Protein AF-0000000083202826 (afdb_homodimer)

Sequence (396 aa):
MIMGVILTKEIRNTIESNGPNKLYMVQDFAYLNNDGLVTRALSRLEKEGILIRLSQGIYLYPSRNKFGILRPSIEEIAYAVAEKDKARIIPSGLTALNKLGLSTQVTMNAVYLTDAAARELTIGNRKIIFKRSVPRNFAYKTDLFPLIVAAMKELGKDEVTDEQVAIIKQAIEKYGSPDEIKYDYSIAPQWIKQRLALMIMGVILTKEIRNTIESNGPNKLYMVQDFAYLNNDGLVTRALSRLEKEGILIRLSQGIYLYPSRNKFGILRPSIEEIAYAVAEKDKARIIPSGLTALNKLGLSTQVTMNAVYLTDAAARELTIGNRKIIFKRSVPRNFAYKTDLFPLIVAAMKELGKDEVTDEQVAIIKQAIEKYGSPDEIKYDYSIAPQWIKQRLAL

pLDDT: mean 95.17, std 5.13, range [57.88, 98.75]

Radius of gyration: 23.94 Å; Cα contacts (8 Å, |Δi|>4): 611; chains: 2; bounding box: 55×69×50 Å

Organism: NCBI:txid214856

InterPro domains:
  IPR045738 Protein of unknown function DUF6088 [PF19570] (11-174)

Solvent-accessible surface area (backbone atoms only — not comparable to full-atom values): 21506 Å² total; per-residue (Å²): 113,66,65,58,52,53,50,34,50,50,52,49,51,54,50,60,73,72,42,60,68,41,79,45,42,61,74,79,50,51,89,70,72,43,66,71,59,46,49,50,32,54,51,49,36,30,64,67,53,62,29,43,72,50,32,94,67,34,30,32,33,56,36,73,49,46,82,29,43,58,72,78,50,72,64,54,49,51,51,53,52,29,54,76,65,73,34,58,74,42,48,22,43,59,43,12,23,35,32,66,63,76,40,62,52,70,67,58,58,42,35,25,36,20,76,43,83,59,49,75,45,53,40,52,74,29,35,41,37,36,38,59,50,64,68,72,74,68,65,50,76,48,66,42,57,48,32,49,52,28,22,47,61,56,58,26,90,90,57,66,45,72,55,57,46,50,38,50,51,50,48,42,68,74,46,43,51,68,71,45,45,52,52,37,53,70,72,44,59,67,70,55,44,64,71,62,61,123,113,68,65,58,51,52,49,33,50,52,52,49,51,53,51,60,73,72,42,60,68,41,77,44,41,60,74,80,49,52,89,70,73,44,67,68,59,46,50,50,33,54,50,49,37,31,62,67,52,62,28,42,72,48,32,93,68,34,30,31,33,57,36,74,48,47,83,29,44,59,74,78,50,70,64,54,49,52,52,52,51,29,55,76,65,72,36,57,73,41,48,21,44,60,43,12,23,34,30,66,61,76,41,63,54,69,66,58,58,42,34,25,35,21,74,44,83,60,49,74,46,52,39,52,74,30,33,41,37,35,38,58,48,65,69,71,74,68,65,50,75,49,67,41,56,47,32,49,52,27,23,47,60,56,58,27,92,90,58,65,45,71,56,55,48,50,39,50,51,49,49,44,68,73,47,43,51,69,70,46,45,51,53,38,52,70,72,44,59,66,70,56,45,62,69,63,60,123

Secondary structure (DSSP, 8-state):
-HHHHHHHHHHHHHHHHH-SSEEE-GGGGGGG--HHHHHHHHHHHHHTTSSEEEETTEEEE-EEETTEEEPPPHHHHHHHHHHHTT--EEEEHHHHHHHHTS--PPPSEEEEEESS--EEEEETTEEEEEEE--GGGG--SSSHHHHHHHHHHHH-TTT--HHHHHHHHHHHHHH--HHHHHHHHHHS-HHHHHHH--/-HHHHHHHHHHHHHHHHH-SSEEE-GGGGGGG--HHHHHHHHHHHHHTTSSEEEETTEEEE-EEETTEEEPPPHHHHHHHHHHHTT--EEE-HHHHHHHHTS--PPPSEEEEEESS--EEEEETTEEEEEEE--GGGG--SSSHHHHHHHHHHHH-TTT--HHHHHHHHHHHHHH--HHHHHHHHHHS-HHHHHHH--

Nearest PDB structures (foldseek):
  5l9u-assembly1_N  TM=4.508E-01  e=4.225E+00  Homo sapiens
  5u5n-assembly1_B  TM=3.534E-01  e=1.495E+00  Selaginella moellendorffii
  4y66-assembly3_E  TM=4.549E-01  e=5.322E+00  Giardia lamblia ATCC 50803
  5h1a-assembly2_A  TM=2.275E-01  e=2.114E+00  Microbacterium sp.
  7xyo-assembly1_B  TM=2.220E-01  e=4.742E+00  Myxococcus fulvus

Structure (mmCIF, N/CA/C/O backbone):
data_AF-0000000083202826-model_v1
#
loop_
_entity.id
_entity.type
_entity.pdbx_description
1 polymer 'Type IV toxin-antitoxin system AbiEi family antitoxin domain-containing protein'
#
loop_
_atom_site.group_PDB
_atom_site.id
_atom_site.type_symbol
_atom_site.label_atom_id
_atom_site.label_alt_id
_atom_site.label_comp_id
_atom_site.label_asym_id
_atom_site.label_entity_id
_atom_site.label_seq_id
_atom_site.pdbx_PDB_ins_code
_atom_site.Cartn_x
_atom_site.Cartn_y
_atom_site.Cartn_z
_atom_site.occupancy
_atom_site.B_iso_or_equiv
_atom_site.auth_seq_id
_atom_site.auth_comp_id
_atom_site.auth_asym_id
_atom_site.auth_atom_id
_atom_site.pdbx_PDB_model_num
ATOM 1 N N . MET A 1 1 ? 19.312 34.375 10.516 1 57.88 1 MET A N 1
ATOM 2 C CA . MET A 1 1 ? 17.859 34.219 10.555 1 57.88 1 MET A CA 1
ATOM 3 C C . MET A 1 1 ? 17.25 34.469 9.18 1 57.88 1 MET A C 1
ATOM 5 O O . MET A 1 1 ? 16.453 33.688 8.703 1 57.88 1 MET A O 1
ATOM 9 N N . ILE A 1 2 ? 17.641 35.469 8.484 1 65.12 2 ILE A N 1
ATOM 10 C CA . ILE A 1 2 ? 17.109 35.906 7.195 1 65.12 2 ILE A CA 1
ATOM 11 C C . ILE A 1 2 ? 17.469 34.875 6.125 1 65.12 2 ILE A C 1
ATOM 13 O O . ILE A 1 2 ? 16.625 34.469 5.336 1 65.12 2 ILE A O 1
ATOM 17 N N . MET A 1 3 ? 18.719 34.406 6.195 1 69.56 3 MET A N 1
ATOM 18 C CA . MET A 1 3 ? 19.188 33.438 5.188 1 69.56 3 MET A CA 1
ATOM 19 C C . MET A 1 3 ? 18.406 32.125 5.273 1 69.56 3 MET A C 1
ATOM 21 O O . MET A 1 3 ? 18.047 31.547 4.25 1 69.56 3 MET A O 1
ATOM 25 N N . GLY A 1 4 ? 18.094 31.781 6.512 1 73.5 4 GLY A N 1
ATOM 26 C CA . GLY A 1 4 ? 17.344 30.562 6.738 1 73.5 4 GLY A CA 1
ATOM 27 C C . GLY A 1 4 ? 15.945 30.594 6.152 1 73.5 4 GLY A C 1
ATOM 28 O O . GLY A 1 4 ? 15.492 29.625 5.551 1 73.5 4 GLY A O 1
ATOM 29 N N . VAL A 1 5 ? 15.422 31.797 6.234 1 77.25 5 VAL A N 1
ATOM 30 C CA . VAL A 1 5 ? 14.055 31.969 5.754 1 77.25 5 VAL A CA 1
ATOM 31 C C . VAL A 1 5 ? 14.039 31.953 4.227 1 77.25 5 VAL A C 1
ATOM 33 O O . VAL A 1 5 ? 13.164 31.328 3.621 1 77.25 5 VAL A O 1
ATOM 36 N N . ILE A 1 6 ? 15.055 32.5 3.67 1 85.38 6 ILE A N 1
ATOM 37 C CA . ILE A 1 6 ? 15.117 32.562 2.215 1 85.38 6 ILE A CA 1
ATOM 38 C C . ILE A 1 6 ? 15.328 31.156 1.642 1 85.38 6 ILE A C 1
ATOM 40 O O . ILE A 1 6 ? 14.688 30.781 0.663 1 85.38 6 ILE A O 1
ATOM 44 N N . LEU A 1 7 ? 16.172 30.469 2.33 1 90.75 7 LEU A N 1
ATOM 45 C CA . LEU A 1 7 ? 16.469 29.125 1.846 1 90.75 7 LEU A CA 1
ATOM 46 C C . LEU A 1 7 ? 15.242 28.219 1.982 1 90.75 7 LEU A C 1
ATOM 48 O O . LEU A 1 7 ? 14.961 27.406 1.1 1 90.75 7 LEU A O 1
ATOM 52 N N . THR A 1 8 ? 14.555 28.422 3.07 1 93.38 8 THR A N 1
ATOM 53 C CA . THR A 1 8 ? 13.344 27.625 3.27 1 93.38 8 THR A CA 1
ATOM 54 C C . THR A 1 8 ? 12.328 27.906 2.162 1 93.38 8 THR A C 1
ATOM 56 O O . THR A 1 8 ? 11.703 26.984 1.647 1 93.38 8 THR A O 1
ATOM 59 N N . LYS A 1 9 ? 12.258 29.141 1.791 1 94.81 9 LYS A N 1
ATOM 60 C CA . LYS A 1 9 ? 11.336 29.516 0.724 1 94.81 9 LYS A CA 1
ATOM 61 C C . LYS A 1 9 ? 11.75 28.891 -0.606 1 94.81 9 LYS A C 1
ATOM 63 O O . LYS A 1 9 ? 10.906 28.422 -1.372 1 94.81 9 LYS A O 1
ATOM 68 N N . GLU A 1 10 ? 13.016 28.906 -0.851 1 95.06 10 GLU A N 1
ATOM 69 C CA . GLU A 1 10 ? 13.531 28.312 -2.08 1 95.06 10 GLU A CA 1
ATOM 70 C C . GLU A 1 10 ? 13.242 26.812 -2.123 1 95.06 10 GLU A C 1
ATOM 72 O O . GLU A 1 10 ? 12.797 26.281 -3.146 1 95.06 10 GLU A O 1
ATOM 77 N N . ILE A 1 11 ? 13.5 26.172 -1.077 1 97.5 11 ILE A N 1
ATOM 78 C CA . ILE A 1 11 ? 13.281 24.734 -0.979 1 97.5 11 ILE A CA 1
ATOM 79 C C . ILE A 1 11 ? 11.789 24.422 -1.13 1 97.5 11 ILE A C 1
ATOM 81 O O . ILE A 1 11 ? 11.406 23.516 -1.87 1 97.5 11 ILE A O 1
ATOM 85 N N . ARG A 1 12 ? 10.992 25.203 -0.496 1 97.06 12 ARG A N 1
ATOM 86 C CA . ARG A 1 12 ? 9.547 25.031 -0.597 1 97.06 12 ARG A CA 1
ATOM 87 C C . ARG A 1 12 ? 9.078 25.203 -2.037 1 97.06 12 ARG A C 1
ATOM 89 O O . ARG A 1 12 ? 8.297 24.391 -2.535 1 97.06 12 ARG A O 1
ATOM 96 N N . ASN A 1 13 ? 9.594 26.188 -2.709 1 96.56 13 ASN A N 1
ATOM 97 C CA . ASN A 1 13 ? 9.219 26.453 -4.098 1 96.56 13 ASN A CA 1
ATOM 98 C C . ASN A 1 13 ? 9.602 25.281 -5.004 1 96.56 13 ASN A C 1
ATOM 100 O O . ASN A 1 13 ? 8.82 24.875 -5.867 1 96.56 13 ASN A O 1
ATOM 104 N N . THR A 1 14 ? 10.781 24.781 -4.758 1 96.88 14 THR A N 1
ATOM 105 C CA . THR A 1 14 ? 11.25 23.641 -5.539 1 96.88 14 THR A CA 1
ATOM 106 C C . THR A 1 14 ? 10.352 22.438 -5.328 1 96.88 14 THR A C 1
ATOM 108 O O . THR A 1 14 ? 9.93 21.797 -6.293 1 96.88 14 THR A O 1
ATOM 111 N N . ILE A 1 15 ? 9.992 22.172 -4.133 1 97.81 15 ILE A N 1
ATOM 112 C CA . ILE A 1 15 ? 9.18 21.016 -3.76 1 97.81 15 ILE A CA 1
ATOM 113 C C . ILE A 1 15 ? 7.785 21.141 -4.359 1 97.81 15 ILE A C 1
ATOM 115 O O . ILE A 1 15 ? 7.277 20.203 -4.98 1 97.81 15 ILE A O 1
ATOM 119 N N . GLU A 1 16 ? 7.234 22.281 -4.266 1 96.31 16 GLU A N 1
ATOM 120 C CA . GLU A 1 16 ? 5.883 22.516 -4.766 1 96.31 16 GLU A CA 1
ATOM 121 C C . GLU A 1 16 ? 5.844 22.469 -6.289 1 96.31 16 GLU A C 1
ATOM 123 O O . GLU A 1 16 ? 4.898 21.922 -6.875 1 96.31 16 GLU A O 1
ATOM 128 N N . SER A 1 17 ? 6.84 22.938 -6.918 1 97.06 17 SER A N 1
ATOM 129 C CA . SER A 1 17 ? 6.906 22.953 -8.375 1 97.06 17 SER A CA 1
ATOM 130 C C . SER A 1 17 ? 7.043 21.547 -8.938 1 97.06 17 SER A C 1
ATOM 132 O O . SER A 1 17 ? 6.566 21.25 -10.039 1 97.06 17 SER A O 1
ATOM 134 N N . ASN A 1 18 ? 7.676 20.625 -8.195 1 96.88 18 ASN A N 1
ATOM 135 C CA . ASN A 1 18 ? 7.898 19.25 -8.633 1 96.88 18 ASN A CA 1
ATOM 136 C C . ASN A 1 18 ? 6.629 18.406 -8.516 1 96.88 18 ASN A C 1
ATOM 138 O O . ASN A 1 18 ? 6.539 17.328 -9.086 1 96.88 18 ASN A O 1
ATOM 142 N N . GLY A 1 19 ? 5.652 18.938 -7.75 1 96 19 GLY A N 1
ATOM 143 C CA . GLY A 1 19 ? 4.387 18.234 -7.613 1 96 19 GLY A CA 1
ATOM 144 C C . GLY A 1 19 ? 4.363 17.266 -6.445 1 96 19 GLY A C 1
ATOM 145 O O . GLY A 1 19 ? 5.398 17 -5.828 1 96 19 GLY A O 1
ATOM 146 N N . PRO A 1 20 ? 3.207 16.703 -6.168 1 95.5 20 PRO A N 1
ATOM 147 C CA . PRO A 1 20 ? 3.027 15.891 -4.969 1 95.5 20 PRO A CA 1
ATOM 148 C C . PRO A 1 20 ? 3.535 14.461 -5.148 1 95.5 20 PRO A C 1
ATOM 150 O O . PRO A 1 20 ? 3.895 14.062 -6.262 1 95.5 20 PRO A O 1
ATOM 153 N N . ASN A 1 21 ? 3.596 13.766 -4.023 1 95.19 21 ASN A N 1
ATOM 154 C CA . ASN A 1 21 ? 3.92 12.344 -3.928 1 95.19 21 ASN A CA 1
ATOM 155 C C . ASN A 1 21 ? 5.379 12.078 -4.293 1 95.19 21 ASN A C 1
ATOM 157 O O . ASN A 1 21 ? 5.68 11.109 -4.996 1 95.19 21 ASN A O 1
ATOM 161 N N . LYS A 1 22 ? 6.219 12.938 -3.834 1 97.25 22 LYS A N 1
ATOM 162 C CA . LYS A 1 22 ? 7.66 12.781 -4.012 1 97.25 22 LYS A CA 1
ATOM 163 C C . LYS A 1 22 ? 8.383 12.797 -2.67 1 97.25 22 LYS A C 1
ATOM 165 O O . LYS A 1 22 ? 7.938 13.438 -1.72 1 97.25 22 LYS A O 1
ATOM 170 N N . LEU A 1 23 ? 9.516 12.086 -2.676 1 98.19 23 LEU A N 1
ATOM 171 C CA . LEU A 1 23 ? 10.344 12.016 -1.477 1 98.19 23 LEU A CA 1
ATOM 172 C C . LEU A 1 23 ? 11.508 13 -1.564 1 98.19 23 LEU A C 1
ATOM 174 O O . LEU A 1 23 ? 12.102 13.172 -2.633 1 98.19 23 LEU A O 1
ATOM 178 N N . TYR A 1 24 ? 11.789 13.531 -0.414 1 98.5 24 TYR A N 1
ATOM 179 C CA . TYR A 1 24 ? 12.906 14.469 -0.372 1 98.5 24 TYR A CA 1
ATOM 180 C C . TYR A 1 24 ? 13.875 14.117 0.755 1 98.5 24 TYR A C 1
ATOM 182 O O . TYR A 1 24 ? 13.445 13.742 1.851 1 98.5 24 TYR A O 1
ATOM 190 N N . MET A 1 25 ? 15.078 14.211 0.466 1 97.94 25 MET A N 1
ATOM 191 C CA . MET A 1 25 ? 16.203 14.07 1.379 1 97.94 25 MET A CA 1
ATOM 192 C C . MET A 1 25 ? 17.172 15.25 1.252 1 97.94 25 MET A C 1
ATOM 194 O O . MET A 1 25 ? 17.094 16.016 0.289 1 97.94 25 MET A O 1
ATOM 198 N N . VAL A 1 26 ? 18.047 15.352 2.248 1 97.31 26 VAL A N 1
ATOM 199 C CA . VAL A 1 26 ? 19.016 16.438 2.234 1 97.31 26 VAL A CA 1
ATOM 200 C C . VAL A 1 26 ? 19.797 16.422 0.928 1 97.31 26 VAL A C 1
ATOM 202 O O . VAL A 1 26 ? 20.078 17.469 0.344 1 97.31 26 VAL A O 1
ATOM 205 N N . GLN A 1 27 ? 20.031 15.266 0.411 1 96.56 27 GLN A N 1
ATOM 206 C CA . GLN A 1 27 ? 20.875 15.117 -0.773 1 96.56 27 GLN A CA 1
ATOM 207 C C . GLN A 1 27 ? 20.188 15.703 -2.008 1 96.56 27 GLN A C 1
ATOM 209 O O . GLN A 1 27 ? 20.844 16.031 -2.996 1 96.56 27 GLN A O 1
ATOM 214 N N . ASP A 1 28 ? 18.875 15.852 -2.029 1 97.62 28 ASP A N 1
ATOM 215 C CA . ASP A 1 28 ? 18.156 16.453 -3.143 1 97.62 28 ASP A CA 1
ATOM 216 C C . ASP A 1 28 ? 18.484 17.938 -3.27 1 97.62 28 ASP A C 1
ATOM 218 O O . ASP A 1 28 ? 18.219 18.562 -4.309 1 97.62 28 ASP A O 1
ATOM 222 N N . PHE A 1 29 ? 19.109 18.484 -2.291 1 97.62 29 PHE A N 1
ATOM 223 C CA . PHE A 1 29 ? 19.422 19.906 -2.268 1 97.62 29 PHE A CA 1
ATOM 224 C C . PHE A 1 29 ? 20.922 20.125 -2.047 1 97.62 29 PHE A C 1
ATOM 226 O O . PHE A 1 29 ? 21.328 21.125 -1.451 1 97.62 29 PHE A O 1
ATOM 233 N N . ALA A 1 30 ? 21.703 19.234 -2.457 1 95.62 30 ALA A N 1
ATOM 234 C CA . ALA A 1 30 ? 23.156 19.281 -2.273 1 95.62 30 ALA A CA 1
ATOM 235 C C . ALA A 1 30 ? 23.75 20.516 -2.938 1 95.62 30 ALA A C 1
ATOM 237 O O . ALA A 1 30 ? 24.766 21.031 -2.488 1 95.62 30 ALA A O 1
ATOM 238 N N . TYR A 1 31 ? 23.109 21.031 -3.939 1 94.75 31 TYR A N 1
ATOM 239 C CA . TYR A 1 31 ? 23.594 22.172 -4.703 1 94.75 31 TYR A CA 1
ATOM 240 C C . TYR A 1 31 ? 23.594 23.438 -3.852 1 94.75 31 TYR A C 1
ATOM 242 O O . TYR A 1 31 ? 24.297 24.406 -4.164 1 94.75 31 TYR A O 1
ATOM 250 N N . LEU A 1 32 ? 22.844 23.391 -2.785 1 94.62 32 LEU A N 1
ATOM 251 C CA . LEU A 1 32 ? 22.797 24.531 -1.885 1 94.62 32 LEU A CA 1
ATOM 252 C C . LEU A 1 32 ? 24 24.516 -0.944 1 94.62 32 LEU A C 1
ATOM 254 O O . LEU A 1 32 ? 24.281 25.516 -0.264 1 94.62 32 LEU A O 1
ATOM 258 N N . ASN A 1 33 ? 24.719 23.5 -0.886 1 93.56 33 ASN A N 1
ATOM 259 C CA . ASN A 1 33 ? 25.969 23.312 -0.152 1 93.56 33 ASN A CA 1
ATOM 260 C C . ASN A 1 33 ? 25.828 23.734 1.31 1 93.56 33 ASN A C 1
ATOM 262 O O . ASN A 1 33 ? 26.688 24.422 1.852 1 93.56 33 ASN A O 1
ATOM 266 N N . ASN A 1 34 ? 24.797 23.391 1.909 1 94.94 34 ASN A N 1
ATOM 267 C CA . ASN A 1 34 ? 24.531 23.672 3.316 1 94.94 34 ASN A CA 1
ATOM 268 C C . ASN A 1 34 ? 23.562 22.656 3.914 1 94.94 34 ASN A C 1
ATOM 270 O O . ASN A 1 34 ? 22.375 22.984 4.117 1 94.94 34 ASN A O 1
ATOM 274 N N . ASP A 1 35 ? 24.062 21.516 4.324 1 95.12 35 ASP A N 1
ATOM 275 C CA . ASP A 1 35 ? 23.234 20.422 4.809 1 95.12 35 ASP A CA 1
ATOM 276 C C . ASP A 1 35 ? 22.484 20.812 6.074 1 95.12 35 ASP A C 1
ATOM 278 O O . ASP A 1 35 ? 21.312 20.438 6.25 1 95.12 35 ASP A O 1
ATOM 282 N N . GLY A 1 36 ? 23.109 21.531 6.902 1 95.69 36 GLY A N 1
ATOM 283 C CA . GLY A 1 36 ? 22.484 21.969 8.141 1 95.69 36 GLY A CA 1
ATOM 284 C C . GLY A 1 36 ? 21.25 22.812 7.922 1 95.69 36 GLY A C 1
ATOM 285 O O . GLY A 1 36 ? 20.203 22.594 8.539 1 95.69 36 GLY A O 1
ATOM 286 N N . LEU A 1 37 ? 21.406 23.703 7.027 1 95.25 37 LEU A N 1
ATOM 287 C CA . LEU A 1 37 ? 20.297 24.594 6.734 1 95.25 37 LEU A CA 1
ATOM 288 C C . LEU A 1 37 ? 19.172 23.859 6.004 1 95.25 37 LEU A C 1
ATOM 290 O O . LEU A 1 37 ? 18 24.125 6.223 1 95.25 37 LEU A O 1
ATOM 294 N N . VAL A 1 38 ? 19.594 22.969 5.148 1 97.38 38 VAL A N 1
ATOM 295 C CA . VAL A 1 38 ? 18.609 22.172 4.434 1 97.38 38 VAL A CA 1
ATOM 296 C C . VAL A 1 38 ? 17.812 21.328 5.426 1 97.38 38 VAL A C 1
ATOM 298 O O . VAL A 1 38 ? 16.578 21.281 5.371 1 97.38 38 VAL A O 1
ATOM 301 N N . THR A 1 39 ? 18.531 20.734 6.363 1 96.75 39 THR A N 1
ATOM 302 C CA . THR A 1 39 ? 17.891 19.922 7.387 1 96.75 39 THR A CA 1
ATOM 303 C C . THR A 1 39 ? 16.891 20.75 8.195 1 96.75 39 THR A C 1
ATOM 305 O O . THR A 1 39 ? 15.766 20.297 8.43 1 96.75 39 THR A O 1
ATOM 308 N N . ARG A 1 40 ? 17.188 21.906 8.492 1 96.75 40 ARG A N 1
ATOM 309 C CA . ARG A 1 40 ? 16.312 22.781 9.258 1 96.75 40 ARG A CA 1
ATOM 310 C C . ARG A 1 40 ? 15.102 23.203 8.445 1 96.75 40 ARG A C 1
ATOM 312 O O . ARG A 1 40 ? 13.984 23.281 8.969 1 96.75 40 ARG A O 1
ATOM 319 N N . ALA A 1 41 ? 15.406 23.469 7.195 1 97.5 41 ALA A N 1
ATOM 320 C CA . ALA A 1 41 ? 14.312 23.875 6.312 1 97.5 41 ALA A CA 1
ATOM 321 C C . ALA A 1 41 ? 13.297 22.75 6.152 1 97.5 41 ALA A C 1
ATOM 323 O O . ALA A 1 41 ? 12.086 22.969 6.227 1 97.5 41 ALA A O 1
ATOM 324 N N . LEU A 1 42 ? 13.766 21.547 5.98 1 97.81 42 LEU A N 1
ATOM 325 C CA . LEU A 1 42 ? 12.883 20.391 5.836 1 97.81 42 LEU A CA 1
ATOM 326 C C . LEU A 1 42 ? 12.102 20.141 7.121 1 97.81 42 LEU A C 1
ATOM 328 O O . LEU A 1 42 ? 10.906 19.828 7.078 1 97.81 42 LEU A O 1
ATOM 332 N N . SER A 1 43 ? 12.734 20.328 8.211 1 96.62 43 SER A N 1
ATOM 333 C CA . SER A 1 43 ? 12.086 20.172 9.508 1 96.62 43 SER A CA 1
ATOM 334 C C . SER A 1 43 ? 11 21.219 9.711 1 96.62 43 SER A C 1
ATOM 336 O O . SER A 1 43 ? 9.93 20.922 10.234 1 96.62 43 SER A O 1
ATOM 338 N N . ARG A 1 44 ? 11.273 22.406 9.312 1 95.5 44 ARG A N 1
ATOM 339 C CA . ARG A 1 44 ? 10.297 23.5 9.43 1 95.5 44 ARG A CA 1
ATOM 340 C C . ARG A 1 44 ? 9.062 23.219 8.578 1 95.5 44 ARG A C 1
ATOM 342 O O . ARG A 1 44 ? 7.934 23.391 9.031 1 95.5 44 ARG A O 1
ATOM 349 N N . LEU A 1 45 ? 9.344 22.797 7.371 1 96.44 45 LEU A N 1
ATOM 350 C CA . LEU A 1 45 ? 8.242 22.5 6.465 1 96.44 45 LEU A CA 1
ATOM 351 C C . LEU A 1 45 ? 7.402 21.344 7 1 96.44 45 LEU A C 1
ATOM 353 O O . LEU A 1 45 ? 6.188 21.297 6.789 1 96.44 45 LEU A O 1
ATOM 357 N N . GLU A 1 46 ? 8.031 20.391 7.676 1 96.06 46 GLU A N 1
ATOM 358 C CA . GLU A 1 46 ? 7.309 19.328 8.359 1 96.06 46 GLU A CA 1
ATOM 359 C C . GLU A 1 46 ? 6.418 19.875 9.469 1 96.06 46 GLU A C 1
ATOM 361 O O . GLU A 1 46 ? 5.242 19.516 9.562 1 96.06 46 GLU A O 1
ATOM 366 N N . LYS A 1 47 ? 6.914 20.766 10.266 1 92.5 47 LYS A N 1
ATOM 367 C CA . LYS A 1 47 ? 6.18 21.344 11.383 1 92.5 47 LYS A CA 1
ATOM 368 C C . LYS A 1 47 ? 4.988 22.172 10.883 1 92.5 47 LYS A C 1
ATOM 370 O O . LYS A 1 47 ? 3.947 22.219 11.539 1 92.5 47 LYS A O 1
ATOM 375 N N . GLU A 1 48 ? 5.176 22.703 9.703 1 91.38 48 GLU A N 1
ATOM 376 C CA . GLU A 1 48 ? 4.121 23.516 9.102 1 91.38 48 GLU A CA 1
ATOM 377 C C . GLU A 1 48 ? 3.074 22.641 8.422 1 91.38 48 GLU A C 1
ATOM 379 O O . GLU A 1 48 ? 2.064 23.141 7.922 1 91.38 48 GLU A O 1
ATOM 384 N N . GLY A 1 49 ? 3.354 21.375 8.305 1 91.5 49 GLY A N 1
ATOM 385 C CA . GLY A 1 49 ? 2.379 20.438 7.75 1 91.5 49 GLY A CA 1
ATOM 386 C C . GLY A 1 49 ? 2.486 20.297 6.242 1 91.5 49 GLY A C 1
ATOM 387 O O . GLY A 1 49 ? 1.666 19.625 5.621 1 91.5 49 GLY A O 1
ATOM 388 N N . ILE A 1 50 ? 3.531 20.922 5.719 1 93.88 50 ILE A N 1
ATOM 389 C CA . ILE A 1 50 ? 3.715 20.859 4.273 1 93.88 50 ILE A CA 1
ATOM 390 C C . ILE A 1 50 ? 4.324 19.5 3.891 1 93.88 50 ILE A C 1
ATOM 392 O O . ILE A 1 50 ? 3.91 18.891 2.908 1 93.88 50 ILE A O 1
ATOM 396 N N . LEU A 1 51 ? 5.273 19.062 4.699 1 96.88 51 LEU A N 1
ATOM 397 C CA . LEU A 1 51 ? 5.914 17.766 4.508 1 96.88 51 LEU A CA 1
ATOM 398 C C . LEU A 1 51 ? 5.547 16.812 5.633 1 96.88 51 LEU A C 1
ATOM 400 O O . LEU A 1 51 ? 5.18 17.234 6.727 1 96.88 51 LEU A O 1
ATOM 404 N N . ILE A 1 52 ? 5.613 15.578 5.316 1 96.12 52 ILE A N 1
ATOM 405 C CA . ILE A 1 52 ? 5.504 14.516 6.312 1 96.12 52 ILE A CA 1
ATOM 406 C C . ILE A 1 52 ? 6.848 13.805 6.453 1 96.12 52 ILE A C 1
ATOM 408 O O . ILE A 1 52 ? 7.434 13.375 5.461 1 96.12 52 ILE A O 1
ATOM 412 N N . ARG A 1 53 ? 7.289 13.781 7.668 1 96.56 53 ARG A N 1
ATOM 413 C CA . ARG A 1 53 ? 8.523 13.047 7.902 1 96.56 53 ARG A CA 1
ATOM 414 C C . ARG A 1 53 ? 8.25 11.547 8.008 1 96.56 53 ARG A C 1
ATOM 416 O O . ARG A 1 53 ? 7.625 11.094 8.969 1 96.56 53 ARG A O 1
ATOM 423 N N . LEU A 1 54 ? 8.773 10.758 7.121 1 96.75 54 LEU A N 1
ATOM 424 C CA . LEU A 1 54 ? 8.555 9.312 7.102 1 96.75 54 LEU A CA 1
ATOM 425 C C . LEU A 1 54 ? 9.586 8.602 7.965 1 96.75 54 LEU A C 1
ATOM 427 O O . LEU A 1 54 ? 9.281 7.586 8.594 1 96.75 54 LEU A O 1
ATOM 431 N N . SER A 1 55 ? 10.742 9.055 7.91 1 96.81 55 SER A N 1
ATOM 432 C CA . SER A 1 55 ? 11.914 8.523 8.609 1 96.81 55 SER A CA 1
ATOM 433 C C . SER A 1 55 ? 12.953 9.617 8.859 1 96.81 55 SER A C 1
ATOM 435 O O . SER A 1 55 ? 12.781 10.758 8.422 1 96.81 55 SER A O 1
ATOM 437 N N . GLN A 1 56 ? 13.93 9.219 9.609 1 96.06 56 GLN A N 1
ATOM 438 C CA . GLN A 1 56 ? 15.016 10.18 9.805 1 96.06 56 GLN A CA 1
ATOM 439 C C . GLN A 1 56 ? 15.602 10.625 8.469 1 96.06 56 GLN A C 1
ATOM 441 O O . GLN A 1 56 ? 16.141 9.805 7.719 1 96.06 56 GLN A O 1
ATOM 446 N N . GLY A 1 57 ? 15.344 11.875 8.086 1 96.44 57 GLY A N 1
ATOM 447 C CA . GLY A 1 57 ? 15.945 12.469 6.902 1 96.44 57 GLY A CA 1
ATOM 448 C C . GLY A 1 57 ? 15.156 12.211 5.637 1 96.44 57 GLY A C 1
ATOM 449 O O . GLY A 1 57 ? 15.602 12.547 4.539 1 96.44 57 GLY A O 1
ATOM 450 N N . ILE A 1 58 ? 14.047 11.625 5.781 1 97.94 58 ILE A N 1
ATOM 451 C CA . ILE A 1 58 ? 13.219 11.32 4.617 1 97.94 58 ILE A CA 1
ATOM 452 C C . ILE A 1 58 ? 11.844 11.969 4.781 1 97.94 58 ILE A C 1
ATOM 454 O O . ILE A 1 58 ? 11.117 11.672 5.73 1 97.94 58 ILE A O 1
ATOM 458 N N . TYR A 1 59 ? 11.523 12.82 3.771 1 98.25 59 TYR A N 1
ATOM 459 C CA . TYR A 1 59 ? 10.297 13.602 3.848 1 98.25 59 TYR A CA 1
ATOM 460 C C . TYR A 1 59 ? 9.43 13.375 2.613 1 98.25 59 TYR A C 1
ATOM 462 O O . TYR A 1 59 ? 9.945 13.273 1.496 1 98.25 59 TYR A O 1
ATOM 470 N N . LEU A 1 60 ? 8.156 13.367 2.838 1 98 60 LEU A N 1
ATOM 471 C CA . LEU A 1 60 ? 7.168 13.242 1.771 1 98 60 LEU A CA 1
ATOM 472 C C . LEU A 1 60 ? 6.449 14.57 1.539 1 98 60 LEU A C 1
ATOM 474 O O . LEU A 1 60 ? 6.023 15.227 2.494 1 98 60 LEU A O 1
ATOM 478 N N . TYR A 1 61 ? 6.445 14.969 0.254 1 98 61 TYR A N 1
ATOM 479 C CA . TYR A 1 61 ? 5.453 15.953 -0.15 1 98 61 TYR A CA 1
ATOM 480 C C . TYR A 1 61 ? 4.16 15.281 -0.602 1 98 61 TYR A C 1
ATOM 482 O O . TYR A 1 61 ? 4.055 14.836 -1.746 1 98 61 TYR A O 1
ATOM 490 N N . PRO A 1 62 ? 3.176 15.234 0.332 1 95.75 62 PRO A N 1
ATOM 491 C CA . PRO A 1 62 ? 2.027 14.359 0.083 1 95.75 62 PRO A CA 1
ATOM 492 C C . PRO A 1 62 ? 1.02 14.969 -0.888 1 95.75 62 PRO A C 1
ATOM 494 O O . PRO A 1 62 ? 0.905 16.203 -0.973 1 95.75 62 PRO A O 1
ATOM 497 N N . SER A 1 63 ? 0.398 14.078 -1.654 1 93.44 63 SER A N 1
ATOM 498 C CA . SER A 1 63 ? -0.849 14.461 -2.309 1 93.44 63 SER A CA 1
ATOM 499 C C . SER A 1 63 ? -2.01 14.477 -1.32 1 93.44 63 SER A C 1
ATOM 501 O O . SER A 1 63 ? -2.184 13.539 -0.543 1 93.44 63 SER A O 1
ATOM 503 N N . ARG A 1 64 ? -2.717 15.562 -1.34 1 91.5 64 ARG A N 1
ATOM 504 C CA . ARG A 1 64 ? -3.867 15.719 -0.455 1 91.5 64 ARG A CA 1
ATOM 505 C C . ARG A 1 64 ? -5.145 15.961 -1.254 1 91.5 64 ARG A C 1
ATOM 507 O O . ARG A 1 64 ? -5.125 16.672 -2.264 1 91.5 64 ARG A O 1
ATOM 514 N N . ASN A 1 65 ? -6.18 15.281 -0.772 1 91.5 65 ASN A N 1
ATOM 515 C CA . ASN A 1 65 ? -7.492 15.516 -1.364 1 91.5 65 ASN A CA 1
ATOM 516 C C . ASN A 1 65 ? -8.602 15.406 -0.323 1 91.5 65 ASN A C 1
ATOM 518 O O . ASN A 1 65 ? -8.336 15.383 0.879 1 91.5 65 ASN A O 1
ATOM 522 N N . LYS A 1 66 ? -9.773 15.445 -0.77 1 90.12 66 LYS A N 1
ATOM 523 C CA . LYS A 1 66 ? -10.93 15.469 0.126 1 90.12 66 LYS A CA 1
ATOM 524 C C . LYS A 1 66 ? -11.039 14.156 0.904 1 90.12 66 LYS A C 1
ATOM 526 O O . LYS A 1 66 ? -11.812 14.07 1.865 1 90.12 66 LYS A O 1
ATOM 531 N N . PHE A 1 67 ? -10.211 13.109 0.562 1 90.5 67 PHE A N 1
ATOM 532 C CA . PHE A 1 67 ? -10.258 11.805 1.219 1 90.5 67 PHE A CA 1
ATOM 533 C C . PHE A 1 67 ? -9.055 11.617 2.131 1 90.5 67 PHE A C 1
ATOM 535 O O . PHE A 1 67 ? -8.953 10.609 2.836 1 90.5 67 PHE A O 1
ATOM 542 N N . GLY A 1 68 ? -8.164 12.578 2.105 1 92 68 GLY A N 1
ATOM 543 C CA . GLY A 1 68 ? -6.945 12.461 2.885 1 92 68 GLY A CA 1
ATOM 544 C C . GLY A 1 68 ? -5.691 12.422 2.029 1 92 68 GLY A C 1
ATOM 545 O O . GLY A 1 68 ? -5.66 13 0.941 1 92 68 GLY A O 1
ATOM 546 N N . ILE A 1 69 ? -4.719 11.828 2.639 1 91.94 69 ILE A N 1
ATOM 547 C CA . ILE A 1 69 ? -3.443 11.836 1.929 1 91.94 69 ILE A CA 1
ATOM 548 C C . ILE A 1 69 ? -3.193 10.469 1.3 1 91.94 69 ILE A C 1
ATOM 550 O O . ILE A 1 69 ? -3.67 9.445 1.805 1 91.94 69 ILE A O 1
ATOM 554 N N . LEU A 1 70 ? -2.535 10.516 0.23 1 87.69 70 LEU A N 1
ATOM 555 C CA . LEU A 1 70 ? -2.006 9.297 -0.375 1 87.69 70 LEU A CA 1
ATOM 556 C C . LEU A 1 70 ? -0.572 9.047 0.075 1 87.69 70 LEU A C 1
ATOM 558 O O . LEU A 1 70 ? 0.317 9.859 -0.182 1 87.69 70 LEU A O 1
ATOM 562 N N . ARG A 1 71 ? -0.387 7.992 0.724 1 88.88 71 ARG A N 1
ATOM 563 C CA . ARG A 1 71 ? 0.961 7.637 1.157 1 88.88 71 ARG A CA 1
ATOM 564 C C . ARG A 1 71 ? 1.578 6.594 0.23 1 88.88 71 ARG A C 1
ATOM 566 O O . ARG A 1 71 ? 0.894 5.672 -0.217 1 88.88 71 ARG A O 1
ATOM 573 N N . PRO A 1 72 ? 2.846 6.824 -0.005 1 93.25 72 PRO A N 1
ATOM 574 C CA . PRO A 1 72 ? 3.512 5.754 -0.751 1 93.25 72 PRO A CA 1
ATOM 575 C C . PRO A 1 72 ? 3.602 4.453 0.041 1 93.25 72 PRO A C 1
ATOM 577 O O . PRO A 1 72 ? 3.645 4.477 1.274 1 93.25 72 PRO A O 1
ATOM 580 N N . SER A 1 73 ? 3.604 3.361 -0.685 1 92.31 73 SER A N 1
ATOM 581 C CA . SER A 1 73 ? 3.834 2.062 -0.062 1 92.31 73 SER A CA 1
ATOM 582 C C . SER A 1 73 ? 5.277 1.921 0.406 1 92.31 73 SER A C 1
ATOM 584 O O . SER A 1 73 ? 6.145 2.695 -0.001 1 92.31 73 SER A O 1
ATOM 586 N N . ILE A 1 74 ? 5.492 0.986 1.232 1 94.31 74 ILE A N 1
ATOM 587 C CA . ILE A 1 74 ? 6.84 0.677 1.696 1 94.31 74 ILE A CA 1
ATOM 588 C C . ILE A 1 74 ? 7.738 0.371 0.501 1 94.31 74 ILE A C 1
ATOM 590 O O . ILE A 1 74 ? 8.898 0.799 0.46 1 94.31 74 ILE A O 1
ATOM 594 N N . GLU A 1 75 ? 7.23 -0.308 -0.467 1 95.25 75 GLU A N 1
ATOM 595 C CA . GLU A 1 75 ? 7.977 -0.625 -1.682 1 95.25 75 GLU A CA 1
ATOM 596 C C . GLU A 1 75 ? 8.367 0.641 -2.438 1 95.25 75 GLU A C 1
ATOM 598 O O . GLU A 1 75 ? 9.508 0.788 -2.869 1 95.25 75 GLU A O 1
ATOM 603 N N . GLU A 1 76 ? 7.422 1.533 -2.561 1 95.44 76 GLU A N 1
ATOM 604 C CA . GLU A 1 76 ? 7.691 2.785 -3.264 1 95.44 76 GLU A CA 1
ATOM 605 C C . GLU A 1 76 ? 8.781 3.59 -2.562 1 95.44 76 GLU A C 1
ATOM 607 O O . GLU A 1 76 ? 9.641 4.188 -3.217 1 95.44 76 GLU A O 1
ATOM 612 N N . ILE A 1 77 ? 8.672 3.553 -1.306 1 97.25 77 ILE A N 1
ATOM 613 C CA . ILE A 1 77 ? 9.68 4.27 -0.53 1 97.25 77 ILE A CA 1
ATOM 614 C C . ILE A 1 77 ? 11.047 3.615 -0.73 1 97.25 77 ILE A C 1
ATOM 616 O O . ILE A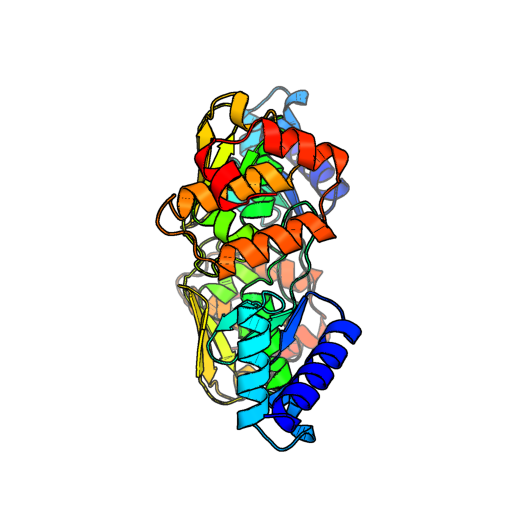 1 77 ? 12.039 4.301 -0.97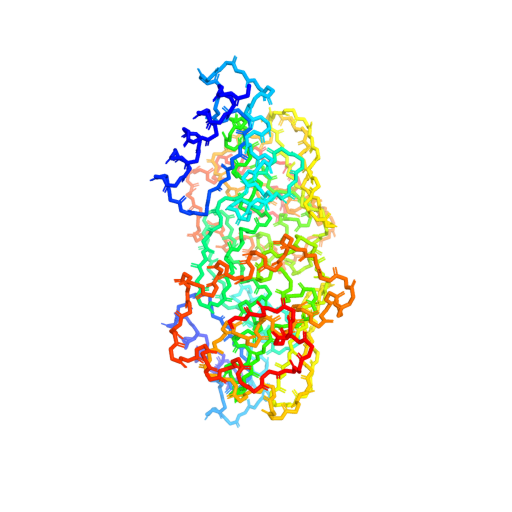7 1 97.25 77 ILE A O 1
ATOM 620 N N . ALA A 1 78 ? 11.125 2.299 -0.693 1 97.81 78 ALA A N 1
ATOM 621 C CA . ALA A 1 78 ? 12.375 1.559 -0.864 1 97.81 78 ALA A CA 1
ATOM 622 C C . ALA A 1 78 ? 13.016 1.872 -2.213 1 97.81 78 ALA A C 1
ATOM 624 O O . ALA A 1 78 ? 14.211 2.174 -2.283 1 97.81 78 ALA A O 1
ATOM 625 N N . TYR A 1 79 ? 12.234 1.864 -3.182 1 97.56 79 TYR A N 1
ATOM 626 C CA . TYR A 1 79 ? 12.766 2.08 -4.52 1 97.56 79 TYR A CA 1
ATOM 627 C C . TYR A 1 79 ? 13.164 3.537 -4.719 1 97.56 79 TYR A C 1
ATOM 629 O O . TYR A 1 79 ? 14.148 3.828 -5.406 1 97.56 79 TYR A O 1
ATOM 637 N N . ALA A 1 80 ? 12.391 4.434 -4.156 1 97.56 80 ALA A N 1
ATOM 638 C CA . ALA A 1 80 ? 12.742 5.848 -4.262 1 97.56 80 ALA A CA 1
ATOM 639 C C . ALA A 1 80 ? 14.078 6.129 -3.584 1 97.56 80 ALA A C 1
ATOM 641 O O . ALA A 1 80 ? 14.922 6.848 -4.129 1 97.56 80 ALA A O 1
ATOM 642 N N . VAL A 1 81 ? 14.258 5.562 -2.451 1 98.06 81 VAL A N 1
ATOM 643 C CA . VAL A 1 81 ? 15.5 5.754 -1.712 1 98.06 81 VAL A CA 1
ATOM 644 C C . VAL A 1 81 ? 16.656 5.121 -2.48 1 98.06 81 VAL A C 1
ATOM 646 O O . VAL A 1 81 ? 17.734 5.73 -2.619 1 98.06 81 VAL A O 1
ATOM 649 N N . ALA A 1 82 ? 16.453 3.938 -2.973 1 98.12 82 ALA A N 1
ATOM 650 C CA . ALA A 1 82 ? 17.5 3.254 -3.744 1 98.12 82 ALA A CA 1
ATOM 651 C C . ALA A 1 82 ? 17.891 4.074 -4.965 1 98.12 82 ALA A C 1
ATOM 653 O O . ALA A 1 82 ? 19.078 4.164 -5.297 1 98.12 82 ALA A O 1
ATOM 654 N N . GLU A 1 83 ? 16.922 4.645 -5.609 1 97.44 83 GLU A N 1
ATOM 655 C CA . GLU A 1 83 ? 17.188 5.477 -6.781 1 97.44 83 GLU A CA 1
ATOM 656 C C . GLU A 1 83 ? 18.078 6.668 -6.418 1 97.44 83 GLU A C 1
ATOM 658 O O . GLU A 1 83 ? 19.047 6.969 -7.121 1 97.44 83 GLU A O 1
ATOM 663 N N . LYS A 1 84 ? 17.734 7.309 -5.359 1 96.31 84 LYS A N 1
ATOM 664 C CA . LYS A 1 84 ? 18.516 8.453 -4.91 1 96.31 84 LYS A CA 1
ATOM 665 C C . LYS A 1 84 ? 19.938 8.047 -4.539 1 96.31 84 LYS A C 1
ATOM 667 O O . LYS A 1 84 ? 20.891 8.797 -4.762 1 96.31 84 LYS A O 1
ATOM 672 N N . ASP A 1 85 ? 20.047 6.844 -4.066 1 96.06 85 ASP A N 1
ATOM 673 C CA . ASP A 1 85 ? 21.344 6.312 -3.672 1 96.06 85 ASP A CA 1
ATOM 674 C C . ASP A 1 85 ? 22.078 5.715 -4.867 1 96.06 85 ASP A C 1
ATOM 676 O O . ASP A 1 85 ? 23.203 5.215 -4.73 1 96.06 85 ASP A O 1
ATOM 680 N N . LYS A 1 86 ? 21.422 5.738 -6.023 1 97 86 LYS A N 1
ATOM 681 C CA . LYS A 1 86 ? 21.953 5.105 -7.223 1 97 86 LYS A CA 1
ATOM 682 C C . LYS A 1 86 ? 22.312 3.641 -6.961 1 97 86 LYS A C 1
ATOM 684 O O . LYS A 1 86 ? 23.391 3.18 -7.328 1 97 86 LYS A O 1
ATOM 689 N N . ALA A 1 87 ? 21.406 2.98 -6.285 1 98.06 87 ALA A N 1
ATOM 690 C CA . ALA A 1 87 ? 21.578 1.585 -5.891 1 98.06 87 ALA A CA 1
ATOM 691 C C . ALA A 1 87 ? 20.531 0.696 -6.539 1 98.06 87 ALA A C 1
ATOM 693 O O . ALA A 1 87 ? 19.391 1.126 -6.754 1 98.06 87 ALA A O 1
ATOM 694 N N . ARG A 1 88 ? 20.984 -0.5 -6.875 1 98.12 88 ARG A N 1
ATOM 695 C CA . ARG A 1 88 ? 20.016 -1.522 -7.273 1 98.12 88 ARG A CA 1
ATOM 696 C C . ARG A 1 88 ? 19.516 -2.303 -6.062 1 98.12 88 ARG A C 1
ATOM 698 O O . ARG A 1 88 ? 20.266 -2.559 -5.125 1 98.12 88 ARG A O 1
ATOM 705 N N . ILE A 1 89 ? 18.203 -2.678 -6.133 1 98.5 89 ILE A N 1
ATOM 706 C CA . ILE A 1 89 ? 17.688 -3.473 -5.027 1 98.5 89 ILE A CA 1
ATOM 707 C C . ILE A 1 89 ? 16.828 -4.621 -5.57 1 98.5 89 ILE A C 1
ATOM 709 O O . ILE A 1 89 ? 16.266 -4.516 -6.656 1 98.5 89 ILE A O 1
ATOM 713 N N . ILE A 1 90 ? 16.812 -5.707 -4.852 1 98.31 90 ILE A N 1
ATOM 714 C CA . ILE A 1 90 ? 16.016 -6.895 -5.137 1 98.31 90 ILE A CA 1
ATOM 715 C C . ILE A 1 90 ? 15.211 -7.281 -3.896 1 98.31 90 ILE A C 1
ATOM 717 O O . ILE A 1 90 ? 15.773 -7.508 -2.826 1 98.31 90 ILE A O 1
ATOM 721 N N . PRO A 1 91 ? 13.867 -7.363 -4.055 1 98.06 91 PRO A N 1
ATOM 722 C CA . PRO A 1 91 ? 13.125 -7.871 -2.898 1 98.06 91 PRO A CA 1
ATOM 723 C C . PRO A 1 91 ? 13.625 -9.234 -2.432 1 98.06 91 PRO A C 1
ATOM 725 O O . PRO A 1 91 ? 13.977 -10.086 -3.256 1 98.06 91 PRO A O 1
ATOM 728 N N . SER A 1 92 ? 13.625 -9.406 -1.122 1 98.06 92 SER A N 1
ATOM 729 C CA . SER A 1 92 ? 14.109 -10.656 -0.546 1 98.06 92 SER A CA 1
ATOM 730 C C . SER A 1 92 ? 13.227 -11.109 0.613 1 98.06 92 SER A C 1
ATOM 732 O O . SER A 1 92 ? 12.367 -10.352 1.075 1 98.06 92 SER A O 1
ATOM 734 N N . GLY A 1 93 ? 13.383 -12.375 0.994 1 96.81 93 GLY A N 1
ATOM 735 C CA . GLY A 1 93 ? 12.586 -12.906 2.086 1 96.81 93 GLY A CA 1
ATOM 736 C C . GLY A 1 93 ? 11.094 -12.891 1.794 1 96.81 93 GLY A C 1
ATOM 737 O O . GLY A 1 93 ? 10.672 -13.234 0.687 1 96.81 93 GLY A O 1
ATOM 738 N N . LEU A 1 94 ? 10.352 -12.57 2.807 1 96.56 94 LEU A N 1
ATOM 739 C CA . LEU A 1 94 ? 8.898 -12.508 2.67 1 96.56 94 LEU A CA 1
ATOM 740 C C . LEU A 1 94 ? 8.492 -11.438 1.662 1 96.56 94 LEU A C 1
ATOM 742 O O . LEU A 1 94 ? 7.48 -11.594 0.966 1 96.56 94 LEU A O 1
ATOM 746 N N . THR A 1 95 ? 9.281 -10.406 1.512 1 96.88 95 THR A N 1
ATOM 747 C CA . THR A 1 95 ? 9.031 -9.344 0.541 1 96.88 95 THR A CA 1
ATOM 748 C C . THR A 1 95 ? 9.016 -9.906 -0.879 1 96.88 95 THR A C 1
ATOM 750 O O . THR A 1 95 ? 8.156 -9.547 -1.687 1 96.88 95 THR A O 1
ATOM 753 N N . ALA A 1 96 ? 9.891 -10.82 -1.124 1 97.56 96 ALA A N 1
ATOM 754 C CA . ALA A 1 96 ? 9.953 -11.453 -2.439 1 97.56 96 ALA A CA 1
ATOM 755 C C . ALA A 1 96 ? 8.758 -12.375 -2.664 1 97.56 96 ALA A C 1
ATOM 757 O O . ALA A 1 96 ? 8.164 -12.383 -3.748 1 97.56 96 ALA A O 1
ATOM 758 N N . LEU A 1 97 ? 8.422 -13.148 -1.631 1 96.69 97 LEU A N 1
ATOM 759 C CA . LEU A 1 97 ? 7.273 -14.047 -1.738 1 96.69 97 LEU A CA 1
ATOM 760 C C . LEU A 1 97 ? 6 -13.266 -2.039 1 96.69 97 LEU A C 1
ATOM 762 O O . LEU A 1 97 ? 5.219 -13.656 -2.91 1 96.69 97 LEU A O 1
ATOM 766 N N . ASN A 1 98 ? 5.906 -12.195 -1.384 1 94.88 98 ASN A N 1
ATOM 767 C CA . ASN A 1 98 ? 4.738 -11.344 -1.585 1 94.88 98 ASN A CA 1
ATOM 768 C C . ASN A 1 98 ? 4.719 -10.742 -2.988 1 94.88 98 ASN A C 1
ATOM 770 O O . ASN A 1 98 ? 3.684 -10.75 -3.656 1 94.88 98 ASN A O 1
ATOM 774 N N . LYS A 1 99 ? 5.84 -10.289 -3.373 1 95.25 99 LYS A N 1
ATOM 775 C CA . LYS A 1 99 ? 5.953 -9.641 -4.68 1 95.25 99 LYS A CA 1
ATOM 776 C C . LYS A 1 99 ? 5.656 -10.625 -5.805 1 95.25 99 LYS A C 1
ATOM 778 O O . LYS A 1 99 ? 5.141 -10.234 -6.855 1 95.25 99 LYS A O 1
ATOM 783 N N . LEU A 1 100 ? 5.895 -11.898 -5.574 1 94.69 100 LEU A N 1
ATOM 784 C CA . LEU A 1 100 ? 5.648 -12.898 -6.602 1 94.69 100 LEU A CA 1
ATOM 785 C C . LEU A 1 100 ? 4.254 -13.5 -6.453 1 94.69 100 LEU A C 1
ATOM 787 O O . LEU A 1 100 ? 3.832 -14.312 -7.281 1 94.69 100 LEU A O 1
ATOM 791 N N . GLY A 1 101 ? 3.582 -13.164 -5.363 1 92.88 101 GLY A N 1
ATOM 792 C CA . GLY A 1 101 ? 2.229 -13.648 -5.148 1 92.88 101 GLY A CA 1
ATOM 793 C C . GLY A 1 101 ? 2.184 -15.016 -4.492 1 92.88 101 GLY A C 1
ATOM 794 O O . GLY A 1 101 ? 1.171 -15.719 -4.57 1 92.88 101 GLY A O 1
ATOM 795 N N . LEU A 1 102 ? 3.293 -15.375 -3.842 1 94.62 102 LEU A N 1
ATOM 796 C CA . LEU A 1 102 ? 3.379 -16.703 -3.242 1 94.62 102 LEU A CA 1
ATOM 797 C C . LEU A 1 102 ? 2.984 -16.656 -1.771 1 94.62 102 LEU A C 1
ATOM 799 O O . LEU A 1 102 ? 2.76 -17.703 -1.155 1 94.62 102 LEU A O 1
ATOM 803 N N . SER A 1 103 ? 2.887 -15.445 -1.216 1 93.44 103 SER A N 1
ATOM 804 C CA . SER A 1 103 ? 2.465 -15.25 0.167 1 93.44 103 SER A CA 1
ATOM 805 C C . SER A 1 103 ? 1.681 -13.953 0.326 1 93.44 103 SER A C 1
ATOM 807 O O . SER A 1 103 ? 1.897 -12.992 -0.419 1 93.44 103 SER A O 1
ATOM 809 N N . THR A 1 104 ? 0.774 -13.914 1.289 1 91.75 104 THR A N 1
ATOM 810 C CA . THR A 1 104 ? 0.053 -12.695 1.634 1 91.75 104 THR A CA 1
ATOM 811 C C . THR A 1 104 ? 0.522 -12.156 2.98 1 91.75 104 THR A C 1
ATOM 813 O O . THR A 1 104 ? 0.016 -11.133 3.455 1 91.75 104 THR A O 1
ATOM 816 N N . GLN A 1 105 ? 1.477 -12.883 3.547 1 89.5 105 GLN A N 1
ATOM 817 C CA . GLN A 1 105 ? 2.018 -12.461 4.832 1 89.5 105 GLN A CA 1
ATOM 818 C C . GLN A 1 105 ? 2.844 -11.188 4.684 1 89.5 105 GLN A C 1
ATOM 820 O O . GLN A 1 105 ? 3.797 -11.141 3.904 1 89.5 105 GLN A O 1
ATOM 825 N N . VAL A 1 106 ? 2.428 -10.156 5.418 1 84.88 106 VAL A N 1
ATOM 826 C CA . VAL A 1 106 ? 3.158 -8.898 5.371 1 84.88 106 VAL A CA 1
ATOM 827 C C . VAL A 1 106 ? 4.07 -8.781 6.594 1 84.88 106 VAL A C 1
ATOM 829 O O . VAL A 1 106 ? 3.674 -9.133 7.707 1 84.88 106 VAL A O 1
ATOM 832 N N . THR A 1 107 ? 5.242 -8.352 6.309 1 85.81 107 THR A N 1
ATOM 833 C CA . THR A 1 107 ? 6.188 -8.211 7.41 1 85.81 107 THR A CA 1
ATOM 834 C C . THR A 1 107 ? 6.328 -6.75 7.824 1 85.81 107 THR A C 1
ATOM 836 O O . THR A 1 107 ? 6.098 -5.844 7.016 1 85.81 107 THR A O 1
ATOM 839 N N . MET A 1 108 ? 6.734 -6.559 9.047 1 89.5 108 MET A N 1
ATOM 840 C CA . MET A 1 108 ? 7.109 -5.234 9.539 1 89.5 108 MET A CA 1
ATOM 841 C C . MET A 1 108 ? 8.445 -4.793 8.945 1 89.5 108 MET A C 1
ATOM 843 O O . MET A 1 108 ? 8.75 -3.6 8.914 1 89.5 108 MET A O 1
ATOM 847 N N . ASN A 1 109 ? 9.156 -5.812 8.477 1 94 109 ASN A N 1
ATOM 848 C CA . ASN A 1 109 ? 10.453 -5.531 7.863 1 94 109 ASN A CA 1
ATOM 849 C C . ASN A 1 109 ? 10.461 -5.891 6.383 1 94 109 ASN A C 1
ATOM 851 O O . ASN A 1 109 ? 10.422 -7.07 6.023 1 94 109 ASN A O 1
ATOM 855 N N . ALA A 1 110 ? 10.484 -4.879 5.582 1 97 110 ALA A N 1
ATOM 856 C CA . ALA A 1 110 ? 10.719 -5.133 4.164 1 97 110 ALA A CA 1
ATOM 857 C C . ALA A 1 110 ? 12.211 -5.262 3.871 1 97 110 ALA A C 1
ATOM 859 O O . ALA A 1 110 ? 12.977 -4.312 4.074 1 97 110 ALA A O 1
ATOM 860 N N . VAL A 1 111 ? 12.586 -6.383 3.375 1 98.38 111 VAL A N 1
ATOM 861 C CA . VAL A 1 111 ? 14.008 -6.664 3.186 1 98.38 111 VAL A CA 1
ATOM 862 C C . VAL A 1 111 ? 14.344 -6.633 1.696 1 98.38 111 VAL A C 1
ATOM 864 O O . VAL A 1 111 ? 13.641 -7.234 0.88 1 98.38 111 VAL A O 1
ATOM 867 N N . TYR A 1 112 ? 15.406 -5.984 1.373 1 98.62 112 TYR A N 1
ATOM 868 C CA . TYR A 1 112 ? 15.945 -5.902 0.018 1 98.62 112 TYR A CA 1
ATOM 869 C C . TYR A 1 112 ? 17.438 -6.195 0 1 98.62 112 TYR A C 1
ATOM 871 O O . TYR A 1 112 ? 18.172 -5.766 0.893 1 98.62 112 TYR A O 1
ATOM 879 N N . LEU A 1 113 ? 17.859 -6.875 -1.001 1 98.75 113 LEU A N 1
ATOM 880 C CA . LEU A 1 113 ? 19.297 -6.926 -1.309 1 98.75 113 LEU A CA 1
ATOM 881 C C . LEU A 1 113 ? 19.734 -5.672 -2.061 1 98.75 113 LEU A C 1
ATOM 883 O O . LEU A 1 113 ? 18.984 -5.156 -2.9 1 98.75 113 LEU A O 1
ATOM 887 N N . THR A 1 114 ? 20.859 -5.219 -1.755 1 98.69 114 THR A N 1
ATOM 888 C CA . THR A 1 114 ? 21.375 -4.031 -2.424 1 98.69 114 THR A CA 1
ATOM 889 C C . THR A 1 114 ? 22.844 -4.23 -2.832 1 98.69 114 THR A C 1
ATOM 891 O O . THR A 1 114 ? 23.547 -5.031 -2.225 1 98.69 114 THR A O 1
ATOM 894 N N . ASP A 1 115 ? 23.234 -3.58 -3.895 1 98.12 115 ASP A N 1
ATOM 895 C CA . ASP A 1 115 ? 24.641 -3.592 -4.309 1 98.12 115 ASP A CA 1
ATOM 896 C C . ASP A 1 115 ? 25.375 -2.375 -3.762 1 98.12 115 ASP A C 1
ATOM 898 O O . ASP A 1 115 ? 26.516 -2.111 -4.152 1 98.12 115 ASP A O 1
ATOM 902 N N . ALA A 1 116 ? 24.688 -1.631 -2.861 1 97.38 116 ALA A N 1
ATOM 903 C CA . ALA A 1 116 ? 25.281 -0.473 -2.191 1 97.38 116 ALA A CA 1
ATOM 904 C C . ALA A 1 116 ? 25.391 -0.711 -0.688 1 97.38 116 ALA A C 1
ATOM 906 O O . ALA A 1 116 ? 25.422 -1.857 -0.234 1 97.38 116 ALA A O 1
ATOM 907 N N . ALA A 1 117 ? 25.609 0.357 0.099 1 95.94 117 ALA A N 1
ATOM 908 C CA . ALA A 1 117 ? 25.797 0.234 1.542 1 95.94 117 ALA A CA 1
ATOM 909 C C . ALA A 1 117 ? 24.531 -0.318 2.213 1 95.94 117 ALA A C 1
ATOM 911 O O . ALA A 1 117 ? 23.422 0.061 1.859 1 95.94 117 ALA A O 1
ATOM 912 N N . ALA A 1 118 ? 24.797 -1.257 3.117 1 97.75 118 ALA A N 1
ATOM 913 C CA . ALA A 1 118 ? 23.688 -1.751 3.938 1 97.75 118 ALA A CA 1
ATOM 914 C C . ALA A 1 118 ? 23.141 -0.649 4.84 1 97.75 118 ALA A C 1
ATOM 916 O O . ALA A 1 118 ? 23.906 0.186 5.34 1 97.75 118 ALA A O 1
ATOM 917 N N . ARG A 1 119 ? 21.797 -0.646 5.035 1 96.44 119 ARG A N 1
ATOM 918 C CA . ARG A 1 119 ? 21.219 0.281 6 1 96.44 119 ARG A CA 1
ATOM 919 C C . ARG A 1 119 ? 19.766 -0.097 6.32 1 96.44 119 ARG A C 1
ATOM 921 O O . ARG A 1 119 ? 19.172 -0.923 5.629 1 96.44 119 ARG A O 1
ATOM 928 N N . GLU A 1 120 ? 19.359 0.404 7.41 1 98 120 GLU A N 1
ATOM 929 C CA . GLU A 1 120 ? 18 0.211 7.891 1 98 120 GLU A CA 1
ATOM 930 C C . GLU A 1 120 ? 17.266 1.545 8.047 1 98 120 GLU A C 1
ATOM 932 O O . GLU A 1 120 ? 17.828 2.492 8.617 1 98 120 GLU A O 1
ATOM 937 N N . LEU A 1 121 ? 16.094 1.636 7.484 1 97.75 121 LEU A N 1
ATOM 938 C CA . LEU A 1 121 ? 15.227 2.797 7.629 1 97.75 121 LEU A CA 1
ATOM 939 C C . LEU A 1 121 ? 14.008 2.463 8.484 1 97.75 121 LEU A C 1
ATOM 941 O O . LEU A 1 121 ? 13.336 1.452 8.25 1 97.75 121 LEU A O 1
ATOM 945 N N . THR A 1 122 ? 13.789 3.254 9.469 1 97.38 122 THR A N 1
ATOM 946 C CA . THR A 1 122 ? 12.594 3.084 10.281 1 97.38 122 THR A CA 1
ATOM 947 C C . THR A 1 122 ? 11.477 4.004 9.797 1 97.38 122 THR A C 1
ATOM 949 O O . THR A 1 122 ? 11.633 5.227 9.773 1 97.38 122 THR A O 1
ATOM 952 N N . ILE A 1 123 ? 10.383 3.467 9.414 1 95.44 123 ILE A N 1
ATOM 953 C CA . ILE A 1 123 ? 9.195 4.199 8.992 1 95.44 123 ILE A CA 1
ATOM 954 C C . ILE A 1 123 ? 8.031 3.883 9.93 1 95.44 123 ILE A C 1
ATOM 956 O O . ILE A 1 123 ? 7.363 2.857 9.773 1 95.44 123 ILE A O 1
ATOM 960 N N . GLY A 1 124 ? 7.707 4.82 10.773 1 92.25 124 GLY A N 1
ATOM 961 C CA . GLY A 1 124 ? 6.77 4.469 11.828 1 92.25 124 GLY A CA 1
ATOM 962 C C . GLY A 1 124 ? 7.199 3.25 12.625 1 92.25 124 GLY A C 1
ATOM 963 O O . GLY A 1 124 ? 8.289 3.229 13.203 1 92.25 124 GLY A O 1
ATOM 964 N N . ASN A 1 125 ? 6.395 2.293 12.633 1 92.25 125 ASN A N 1
ATOM 965 C CA . ASN A 1 125 ? 6.727 1.066 13.352 1 92.25 125 ASN A CA 1
ATOM 966 C C . ASN A 1 125 ? 7.191 -0.031 12.398 1 92.25 125 ASN A C 1
ATOM 968 O O . ASN A 1 125 ? 7.234 -1.205 12.773 1 92.25 125 ASN A O 1
ATOM 972 N N . ARG A 1 126 ? 7.543 0.326 11.203 1 94.62 126 ARG A N 1
ATOM 973 C CA . ARG A 1 126 ? 8.078 -0.589 10.195 1 94.62 126 ARG A CA 1
ATOM 974 C C . ARG A 1 126 ? 9.523 -0.252 9.867 1 94.62 126 ARG A C 1
ATOM 976 O O . ARG A 1 126 ? 10.016 0.82 10.227 1 94.62 126 ARG A O 1
ATOM 983 N N . LYS A 1 127 ? 10.102 -1.29 9.133 1 97.38 127 LYS A N 1
ATOM 984 C CA . LYS A 1 127 ? 11.477 -1.052 8.711 1 97.38 127 LYS A CA 1
ATOM 985 C C . LYS A 1 127 ? 11.688 -1.48 7.258 1 97.38 127 LYS A C 1
ATOM 987 O O . LYS A 1 127 ? 11.047 -2.42 6.785 1 97.38 127 LYS A O 1
ATOM 992 N N . ILE A 1 128 ? 12.523 -0.786 6.617 1 98.19 128 ILE A N 1
ATOM 993 C CA . ILE A 1 128 ? 13.117 -1.209 5.355 1 98.19 128 ILE A CA 1
ATOM 994 C C . ILE A 1 128 ? 14.586 -1.572 5.578 1 98.19 128 ILE A C 1
ATOM 996 O O . ILE A 1 128 ? 15.375 -0.745 6.043 1 98.19 128 ILE A O 1
ATOM 1000 N N . ILE A 1 129 ? 14.898 -2.758 5.266 1 98.69 129 ILE A N 1
ATOM 1001 C CA . ILE A 1 129 ? 16.25 -3.25 5.492 1 98.69 129 ILE A CA 1
ATOM 1002 C C . ILE A 1 129 ? 16.938 -3.506 4.156 1 98.69 129 ILE A C 1
ATOM 1004 O O . ILE A 1 129 ? 16.484 -4.328 3.359 1 98.69 129 ILE A O 1
ATOM 1008 N N . PHE A 1 130 ? 18.031 -2.805 3.918 1 98.69 130 PHE A N 1
ATOM 1009 C CA . PHE A 1 130 ? 18.891 -3.057 2.775 1 98.69 130 PHE A CA 1
ATOM 1010 C C . PHE A 1 130 ? 20.094 -3.893 3.188 1 98.69 130 PHE A C 1
ATOM 1012 O O . PHE A 1 130 ? 20.938 -3.441 3.973 1 98.69 130 PHE A O 1
ATOM 1019 N N . LYS A 1 131 ? 20.125 -5.031 2.631 1 98.44 131 LYS A N 1
ATOM 1020 C CA . LYS A 1 131 ? 21.25 -5.926 2.912 1 98.44 131 LYS A CA 1
ATOM 1021 C C . LYS A 1 131 ? 22.203 -5.996 1.729 1 98.44 131 LYS A C 1
ATOM 1023 O O . LYS A 1 131 ? 21.797 -6.297 0.606 1 98.44 131 LYS A O 1
ATOM 1028 N N . ARG A 1 132 ? 23.453 -5.699 2.023 1 98.12 132 ARG A N 1
ATOM 1029 C CA . ARG A 1 132 ? 24.438 -5.812 0.949 1 98.12 132 ARG A CA 1
ATOM 1030 C C . ARG A 1 132 ? 24.531 -7.246 0.44 1 98.12 132 ARG A C 1
ATOM 1032 O O . ARG A 1 132 ? 24.531 -8.195 1.23 1 98.12 132 ARG A O 1
ATOM 1039 N N . SER A 1 133 ? 24.609 -7.336 -0.847 1 97.38 133 SER A N 1
ATOM 1040 C CA . SER A 1 133 ? 24.656 -8.664 -1.46 1 97.38 133 SER A CA 1
ATOM 1041 C C . SER A 1 133 ? 25.797 -8.766 -2.471 1 97.38 133 SER A C 1
ATOM 1043 O O . SER A 1 133 ? 26.312 -7.746 -2.932 1 97.38 133 SER A O 1
ATOM 1045 N N . VAL A 1 134 ? 26.188 -9.969 -2.77 1 95.94 134 VAL A N 1
ATOM 1046 C CA . VAL A 1 134 ? 27.297 -10.234 -3.691 1 95.94 134 VAL A CA 1
ATOM 1047 C C . VAL A 1 134 ? 26.875 -9.844 -5.109 1 95.94 134 VAL A C 1
ATOM 1049 O O . VAL A 1 134 ? 25.703 -9.938 -5.469 1 95.94 134 VAL A O 1
ATOM 1052 N N . PRO A 1 135 ? 27.797 -9.438 -5.945 1 96.56 135 PRO A N 1
ATOM 1053 C CA . PRO A 1 135 ? 27.531 -8.961 -7.305 1 96.56 135 PRO A CA 1
ATOM 1054 C C . PRO A 1 135 ? 26.781 -9.984 -8.156 1 96.56 135 PRO A C 1
ATOM 1056 O O . PRO A 1 135 ? 26.016 -9.617 -9.047 1 96.56 135 PRO A O 1
ATOM 1059 N N . ARG A 1 136 ? 27.031 -11.211 -7.887 1 96.19 136 ARG A N 1
ATOM 1060 C CA . ARG A 1 136 ? 26.422 -12.2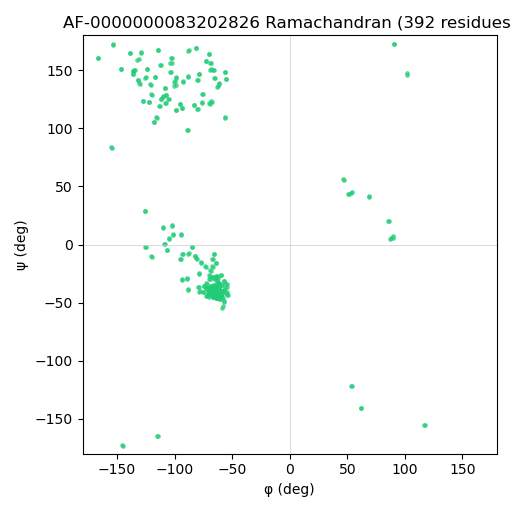66 -8.688 1 96.19 136 ARG A CA 1
ATOM 1061 C C . ARG A 1 136 ? 24.906 -12.172 -8.641 1 96.19 136 ARG A C 1
ATOM 1063 O O . ARG A 1 136 ? 24.219 -12.469 -9.633 1 96.19 136 ARG A O 1
ATOM 1070 N N . ASN A 1 137 ? 24.344 -11.781 -7.559 1 96.75 137 ASN A N 1
ATOM 1071 C CA . ASN A 1 137 ? 22.906 -11.648 -7.414 1 96.75 137 ASN A CA 1
ATOM 1072 C C . ASN A 1 137 ? 22.344 -10.57 -8.336 1 96.75 137 ASN A C 1
ATOM 1074 O O . ASN A 1 137 ? 21.125 -10.539 -8.602 1 96.75 137 ASN A O 1
ATOM 1078 N N . PHE A 1 138 ? 23.188 -9.742 -8.844 1 97.75 138 PHE A N 1
ATOM 1079 C CA . PHE A 1 138 ? 22.75 -8.641 -9.688 1 97.75 138 PHE A CA 1
ATOM 1080 C C . PHE A 1 138 ? 23.172 -8.859 -11.133 1 97.75 138 PHE A C 1
ATOM 1082 O O . PHE A 1 138 ? 23.125 -7.938 -11.953 1 97.75 138 PHE A O 1
ATOM 1089 N N . ALA A 1 139 ? 23.562 -10.062 -11.461 1 97.88 139 ALA A N 1
ATOM 1090 C CA . ALA A 1 139 ? 24.078 -10.383 -12.789 1 97.88 139 ALA A CA 1
ATOM 1091 C C . ALA A 1 139 ? 22.938 -10.766 -13.734 1 97.88 139 ALA A 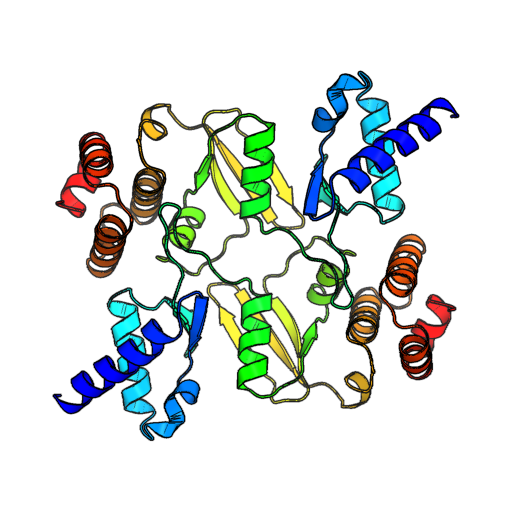C 1
ATOM 1093 O O . ALA A 1 139 ? 23.156 -10.898 -14.945 1 97.88 139 ALA A O 1
ATOM 1094 N N . TYR A 1 140 ? 21.766 -10.898 -13.172 1 97.75 140 TYR A N 1
ATOM 1095 C CA . TYR A 1 140 ? 20.625 -11.305 -13.984 1 97.75 140 TYR A CA 1
ATOM 1096 C C . TYR A 1 140 ? 20.234 -10.219 -14.969 1 97.75 140 TYR A C 1
ATOM 1098 O O . TYR A 1 140 ? 20.453 -9.031 -14.719 1 97.75 140 TYR A O 1
ATOM 1106 N N . LYS A 1 141 ? 19.594 -10.664 -16.016 1 97.12 141 LYS A N 1
ATOM 1107 C CA . LYS A 1 141 ? 19.203 -9.727 -17.062 1 97.12 141 LYS A CA 1
ATOM 1108 C C . LYS A 1 141 ? 17.781 -9.203 -16.844 1 97.12 141 LYS A C 1
ATOM 1110 O O . LYS A 1 141 ? 17.453 -8.102 -17.281 1 97.12 141 LYS A O 1
ATOM 1115 N N . THR A 1 142 ? 17 -10.047 -16.25 1 96.88 142 THR A N 1
ATOM 1116 C CA . THR A 1 142 ? 15.609 -9.648 -16.016 1 96.88 142 THR A CA 1
ATOM 1117 C C . THR A 1 142 ? 15.406 -9.234 -14.555 1 96.88 142 THR A C 1
ATOM 1119 O O . THR A 1 142 ? 16.219 -9.586 -13.688 1 96.88 142 THR A O 1
ATOM 1122 N N . ASP A 1 143 ? 14.336 -8.492 -14.305 1 95.94 143 ASP A N 1
ATOM 1123 C CA . ASP A 1 143 ? 13.938 -8.203 -12.93 1 95.94 143 ASP A CA 1
ATOM 1124 C C . ASP A 1 143 ? 13.203 -9.391 -12.312 1 95.94 143 ASP A C 1
ATOM 1126 O O . ASP A 1 143 ? 13.25 -9.594 -11.094 1 95.94 143 ASP A O 1
ATOM 1130 N N . LEU A 1 144 ? 12.641 -10.18 -13.148 1 96.94 144 LEU A N 1
ATOM 1131 C CA . LEU A 1 144 ? 11.797 -11.289 -12.711 1 96.94 144 LEU A CA 1
ATOM 1132 C C . LEU A 1 144 ? 12.633 -12.406 -12.102 1 96.94 144 LEU A C 1
ATOM 1134 O O . LEU A 1 144 ? 12.289 -12.945 -11.047 1 96.94 144 LEU A O 1
ATOM 1138 N N . PHE A 1 145 ? 13.656 -12.719 -12.695 1 97.81 145 PHE A N 1
ATOM 1139 C CA . PHE A 1 145 ? 14.359 -13.945 -12.32 1 97.81 145 PHE A CA 1
ATOM 1140 C C . PHE A 1 145 ? 15.031 -13.789 -10.961 1 97.81 145 PHE A C 1
ATOM 1142 O O . PHE A 1 145 ? 14.953 -14.695 -10.125 1 97.81 145 PHE A O 1
ATOM 1149 N N . PRO A 1 146 ? 15.703 -12.648 -10.68 1 97.88 146 PRO A N 1
ATOM 1150 C CA . PRO A 1 146 ? 16.234 -12.516 -9.32 1 97.88 146 PRO A CA 1
ATOM 1151 C C . PRO A 1 146 ? 15.141 -12.523 -8.258 1 97.88 146 PRO A C 1
ATOM 1153 O O . PRO A 1 146 ? 15.367 -12.984 -7.137 1 97.88 146 PRO A O 1
ATOM 1156 N N . LEU A 1 147 ? 14.039 -12.016 -8.57 1 97.56 147 LEU A N 1
ATOM 1157 C CA . LEU A 1 147 ? 12.898 -12.109 -7.676 1 97.56 147 LEU A CA 1
ATOM 1158 C C . LEU A 1 147 ? 12.523 -13.562 -7.414 1 97.56 147 LEU A C 1
ATOM 1160 O O . LEU A 1 147 ? 12.273 -13.953 -6.27 1 97.56 147 LEU A O 1
ATOM 1164 N N . ILE A 1 148 ? 12.516 -14.367 -8.43 1 98.06 148 ILE A N 1
ATOM 1165 C CA . ILE A 1 148 ? 12.227 -15.789 -8.336 1 98.06 148 ILE A CA 1
ATOM 1166 C C . ILE A 1 148 ? 13.266 -16.469 -7.461 1 98.06 148 ILE A C 1
ATOM 1168 O O . ILE A 1 148 ? 12.922 -17.234 -6.555 1 98.06 148 ILE A O 1
ATOM 1172 N N . VAL A 1 149 ? 14.5 -16.125 -7.711 1 98.56 149 VAL A N 1
ATOM 1173 C CA . VAL A 1 149 ? 15.586 -16.734 -6.945 1 98.56 149 VAL A CA 1
ATOM 1174 C C . VAL A 1 149 ? 15.438 -16.375 -5.469 1 98.56 149 VAL A C 1
ATOM 1176 O O . VAL A 1 149 ? 15.531 -17.25 -4.602 1 98.56 149 VAL A O 1
ATOM 1179 N N . ALA A 1 150 ? 15.156 -15.156 -5.176 1 98.12 150 ALA A N 1
ATOM 1180 C CA . ALA A 1 150 ? 14.992 -14.695 -3.799 1 98.12 150 ALA A CA 1
ATOM 1181 C C . ALA A 1 150 ? 13.82 -15.398 -3.121 1 98.12 150 ALA A C 1
ATOM 1183 O O . ALA A 1 150 ? 13.93 -15.828 -1.971 1 98.12 150 ALA A O 1
ATOM 1184 N N . ALA A 1 151 ? 12.734 -15.555 -3.842 1 98.19 151 ALA A N 1
ATOM 1185 C CA . ALA A 1 151 ? 11.539 -16.188 -3.299 1 98.19 151 ALA A CA 1
ATOM 1186 C C . ALA A 1 151 ? 11.781 -17.672 -3.002 1 98.19 151 ALA A C 1
ATOM 1188 O O . ALA A 1 151 ? 11.414 -18.156 -1.934 1 98.19 151 ALA A O 1
ATOM 1189 N N . MET A 1 152 ? 12.406 -18.328 -3.936 1 98.56 152 MET A N 1
ATOM 1190 C CA . MET A 1 152 ? 12.656 -19.75 -3.76 1 98.56 152 MET A CA 1
ATOM 1191 C C . MET A 1 152 ? 13.633 -20 -2.615 1 98.56 152 MET A C 1
ATOM 1193 O O . MET A 1 152 ? 13.461 -20.938 -1.835 1 98.56 152 MET A O 1
ATOM 1197 N N . LYS A 1 153 ? 14.609 -19.156 -2.498 1 98.06 153 LYS A N 1
ATOM 1198 C CA . LYS A 1 153 ? 15.539 -19.25 -1.377 1 98.06 153 LYS A CA 1
ATOM 1199 C C . LYS A 1 153 ? 14.812 -19.062 -0.045 1 98.06 153 LYS A C 1
ATOM 1201 O O . LYS A 1 153 ? 15.133 -19.734 0.938 1 98.06 153 LYS A O 1
ATOM 1206 N N . GLU A 1 154 ? 13.883 -18.172 -0.012 1 97.75 154 GLU A N 1
ATOM 1207 C CA . GLU A 1 154 ? 13.102 -17.938 1.202 1 97.75 154 GLU A CA 1
ATOM 1208 C C . GLU A 1 154 ? 12.289 -19.188 1.564 1 97.75 154 GLU A C 1
ATOM 1210 O O . GLU A 1 154 ? 12.188 -19.547 2.738 1 97.75 154 GLU A O 1
ATOM 1215 N N . LEU A 1 155 ? 11.672 -19.781 0.556 1 97.56 155 LEU A N 1
ATOM 1216 C CA . LEU A 1 155 ? 10.891 -20.984 0.788 1 97.56 155 LEU A CA 1
ATOM 1217 C C . LEU A 1 155 ? 11.781 -22.141 1.241 1 97.56 155 LEU A C 1
ATOM 1219 O O . LEU A 1 155 ? 11.414 -22.906 2.131 1 97.56 155 LEU A O 1
ATOM 1223 N N . GLY A 1 156 ? 12.883 -22.25 0.605 1 97.56 156 GLY A N 1
ATOM 1224 C CA . GLY A 1 156 ? 13.797 -23.328 0.897 1 97.56 156 GLY A CA 1
ATOM 1225 C C . GLY A 1 156 ? 13.742 -24.453 -0.123 1 97.56 156 GLY A C 1
ATOM 1226 O O . GLY A 1 156 ? 12.656 -24.828 -0.573 1 97.56 156 GLY A O 1
ATOM 1227 N N . LYS A 1 157 ? 14.867 -25.047 -0.363 1 96.44 157 LYS A N 1
ATOM 1228 C CA . LYS A 1 157 ? 15.07 -26.062 -1.4 1 96.44 157 LYS A CA 1
ATOM 1229 C C . LYS A 1 157 ? 14.086 -27.203 -1.251 1 96.44 157 LYS A C 1
ATOM 1231 O O . LYS A 1 157 ? 13.5 -27.656 -2.234 1 96.44 157 LYS A O 1
ATOM 1236 N N . ASP A 1 158 ? 13.781 -27.562 -0.008 1 96.75 158 ASP A N 1
ATOM 1237 C CA . ASP A 1 158 ? 12.977 -28.766 0.224 1 96.75 158 ASP A CA 1
ATOM 1238 C C . ASP A 1 158 ? 11.523 -28.391 0.522 1 96.75 158 ASP A C 1
ATOM 1240 O O . ASP A 1 158 ? 10.695 -29.266 0.771 1 96.75 158 ASP A O 1
ATOM 1244 N N . GLU A 1 159 ? 11.219 -27.156 0.369 1 97.44 159 GLU A N 1
ATOM 1245 C CA . GLU A 1 159 ? 9.891 -26.719 0.81 1 97.44 159 GLU A CA 1
ATOM 1246 C C . GLU A 1 159 ? 9.086 -26.141 -0.35 1 97.44 159 GLU A C 1
ATOM 1248 O O . GLU A 1 159 ? 7.875 -25.953 -0.234 1 97.44 159 GLU A O 1
ATOM 1253 N N . VAL A 1 160 ? 9.672 -25.906 -1.474 1 97.56 160 VAL A N 1
ATOM 1254 C CA . VAL A 1 160 ? 8.969 -25.391 -2.639 1 97.56 160 VAL A CA 1
ATOM 1255 C C . VAL A 1 160 ? 7.988 -26.422 -3.166 1 97.56 160 VAL A C 1
ATOM 1257 O O . VAL A 1 160 ? 8.383 -27.547 -3.521 1 97.56 160 VAL A O 1
ATOM 1260 N N . THR A 1 161 ? 6.781 -26.109 -3.252 1 96.19 161 THR A N 1
ATOM 1261 C CA . THR A 1 161 ? 5.762 -27.062 -3.676 1 96.19 161 THR A CA 1
ATOM 1262 C C . THR A 1 161 ? 5.617 -27.062 -5.195 1 96.19 161 THR A C 1
ATOM 1264 O O . THR A 1 161 ? 6.074 -26.125 -5.867 1 96.19 161 THR A O 1
ATOM 1267 N N . ASP A 1 162 ? 4.922 -28.062 -5.664 1 95.81 162 ASP A N 1
ATOM 1268 C CA . ASP A 1 162 ? 4.664 -28.156 -7.098 1 95.81 162 ASP A CA 1
ATOM 1269 C C . ASP A 1 162 ? 3.742 -27.031 -7.562 1 95.81 162 ASP A C 1
ATOM 1271 O O . ASP A 1 162 ? 3.889 -26.531 -8.672 1 95.81 162 ASP A O 1
ATOM 1275 N N . GLU A 1 163 ? 2.855 -26.703 -6.73 1 93.81 163 GLU A N 1
ATOM 1276 C CA . GLU A 1 163 ? 1.942 -25.625 -7.055 1 93.81 163 GLU A CA 1
ATOM 1277 C C . GLU A 1 163 ? 2.693 -24.297 -7.207 1 93.81 163 GLU A C 1
ATOM 1279 O O . GLU A 1 163 ? 2.42 -23.531 -8.125 1 93.81 163 GLU A O 1
ATOM 1284 N N . GLN A 1 164 ? 3.639 -24.094 -6.352 1 95.81 164 GLN A N 1
ATOM 1285 C CA . GLN A 1 164 ? 4.43 -22.859 -6.402 1 95.81 164 GLN A CA 1
ATOM 1286 C C . GLN A 1 164 ? 5.316 -22.844 -7.648 1 95.81 164 GLN A C 1
ATOM 12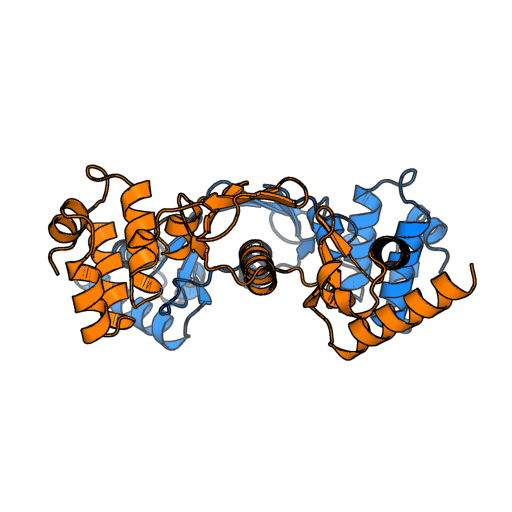88 O O . GLN A 1 164 ? 5.457 -21.797 -8.289 1 95.81 164 GLN A O 1
ATOM 1293 N N . VAL A 1 165 ? 5.852 -23.953 -7.992 1 97.12 165 VAL A N 1
ATOM 1294 C CA . VAL A 1 165 ? 6.676 -24.062 -9.195 1 97.12 165 VAL A CA 1
ATOM 1295 C C . VAL A 1 165 ? 5.824 -23.766 -10.43 1 97.12 165 VAL A C 1
ATOM 1297 O O . VAL A 1 165 ? 6.273 -23.062 -11.344 1 97.12 165 VAL A O 1
ATOM 1300 N N . ALA A 1 166 ? 4.637 -24.234 -10.422 1 94.12 166 ALA A N 1
ATOM 1301 C CA . ALA A 1 166 ? 3.734 -24 -11.539 1 94.12 166 ALA A CA 1
ATOM 1302 C C . ALA A 1 166 ? 3.434 -22.516 -11.703 1 94.12 166 ALA A C 1
ATOM 1304 O O . ALA A 1 166 ? 3.42 -22 -12.82 1 94.12 166 ALA A O 1
ATOM 1305 N N . ILE A 1 167 ? 3.238 -21.891 -10.602 1 93.19 167 ILE A N 1
ATOM 1306 C CA . ILE A 1 167 ? 2.957 -20.453 -10.602 1 93.19 167 ILE A CA 1
ATOM 1307 C C . ILE A 1 167 ? 4.152 -19.688 -11.164 1 93.19 167 ILE A C 1
ATOM 1309 O O . ILE A 1 167 ? 3.99 -18.797 -11.992 1 93.19 167 ILE A O 1
ATOM 1313 N N . ILE A 1 168 ? 5.316 -20.078 -10.758 1 96.38 168 ILE A N 1
ATOM 1314 C CA . ILE A 1 168 ? 6.547 -19.438 -11.195 1 96.38 168 ILE A CA 1
ATOM 1315 C C . ILE A 1 168 ? 6.738 -19.641 -12.695 1 96.38 168 ILE A C 1
ATOM 1317 O O . ILE A 1 168 ? 7.066 -18.703 -13.43 1 96.38 168 ILE A O 1
ATOM 1321 N N . LYS A 1 169 ? 6.512 -20.812 -13.156 1 95.69 169 LYS A N 1
ATOM 1322 C CA . LYS A 1 169 ? 6.676 -21.125 -14.578 1 95.69 169 LYS A CA 1
ATOM 1323 C C . LYS A 1 169 ? 5.684 -20.328 -15.43 1 95.69 169 LYS A C 1
ATOM 1325 O O . LYS A 1 169 ? 6.027 -19.875 -16.516 1 95.69 169 LYS A O 1
ATOM 1330 N N . GLN A 1 170 ? 4.535 -20.188 -14.898 1 92.25 170 GLN A N 1
ATOM 1331 C CA . GLN A 1 170 ? 3.539 -19.391 -15.609 1 92.25 170 GLN A CA 1
ATOM 1332 C C . GLN A 1 170 ? 3.975 -17.922 -15.719 1 92.25 170 GLN A C 1
ATOM 1334 O O . GLN A 1 170 ? 3.811 -17.297 -16.766 1 92.25 170 GLN A O 1
ATOM 1339 N N . ALA A 1 171 ? 4.531 -17.438 -14.672 1 93.06 171 ALA A N 1
ATOM 1340 C CA . ALA A 1 171 ? 5.035 -16.062 -14.672 1 93.06 171 ALA A CA 1
ATOM 1341 C C . ALA A 1 171 ? 6.156 -15.898 -15.695 1 93.06 171 ALA A C 1
ATOM 1343 O O . ALA A 1 171 ? 6.199 -14.898 -16.422 1 93.06 171 ALA A O 1
ATOM 1344 N N . ILE A 1 172 ? 7.004 -16.859 -15.773 1 95.75 172 ILE A N 1
ATOM 1345 C CA . ILE A 1 172 ? 8.117 -16.828 -16.719 1 95.75 172 ILE A CA 1
ATOM 1346 C C . ILE A 1 172 ? 7.574 -16.844 -18.156 1 95.75 172 ILE A C 1
ATOM 1348 O O . ILE A 1 172 ? 8.031 -16.078 -19 1 95.75 172 ILE A O 1
ATOM 1352 N N . GLU A 1 173 ? 6.672 -17.672 -18.375 1 93.75 173 GLU A N 1
ATOM 1353 C CA . GLU A 1 173 ? 6.102 -17.812 -19.719 1 93.75 173 GLU A CA 1
ATOM 1354 C C . GLU A 1 173 ? 5.406 -16.531 -20.156 1 93.75 173 GLU A C 1
ATOM 1356 O O . GLU A 1 173 ? 5.555 -16.109 -21.312 1 93.75 173 GLU A O 1
ATOM 1361 N N . LYS A 1 174 ? 4.781 -15.914 -19.266 1 90.75 174 LYS A N 1
ATOM 1362 C CA . LYS A 1 174 ? 3.916 -14.797 -19.641 1 90.75 174 LYS A CA 1
ATOM 1363 C C . LYS A 1 174 ? 4.695 -13.484 -19.656 1 90.75 174 LYS A C 1
ATOM 1365 O O . LYS A 1 174 ? 4.426 -12.609 -20.484 1 90.75 174 LYS A O 1
ATOM 1370 N N . TYR A 1 175 ? 5.707 -13.461 -18.781 1 89.88 175 TYR A N 1
ATOM 1371 C CA . TYR A 1 175 ? 6.281 -12.133 -18.594 1 89.88 175 TYR A CA 1
ATOM 1372 C C . TYR A 1 175 ? 7.785 -12.148 -18.859 1 89.88 175 TYR A C 1
ATOM 1374 O O . TYR A 1 175 ? 8.43 -11.094 -18.875 1 89.88 175 TYR A O 1
ATOM 1382 N N . GLY A 1 176 ? 8.25 -13.281 -19.141 1 90.62 176 GLY A N 1
ATOM 1383 C CA . GLY A 1 176 ? 9.68 -13.398 -19.391 1 90.62 176 GLY A CA 1
ATOM 1384 C C . GLY A 1 176 ? 10.055 -13.258 -20.844 1 90.62 176 GLY A C 1
ATOM 1385 O O . GLY A 1 176 ? 9.312 -13.711 -21.734 1 90.62 176 GLY A O 1
ATOM 1386 N N . SER A 1 177 ? 11.141 -12.57 -21.031 1 91.44 177 SER A N 1
ATOM 1387 C CA . SER A 1 177 ? 11.766 -12.625 -22.344 1 91.44 177 SER A CA 1
ATOM 1388 C C . SER A 1 177 ? 12.523 -13.938 -22.547 1 91.44 177 SER A C 1
ATOM 1390 O O . SER A 1 177 ? 13.461 -14.234 -21.812 1 91.44 177 SER A O 1
ATOM 1392 N N . PRO A 1 178 ? 12.172 -14.656 -23.531 1 92.88 178 PRO A N 1
ATOM 1393 C CA . PRO A 1 178 ? 12.734 -16 -23.656 1 92.88 178 PRO A CA 1
ATOM 1394 C C . PRO A 1 178 ? 14.258 -16 -23.625 1 92.88 178 PRO A C 1
ATOM 1396 O O . PRO A 1 178 ? 14.867 -16.781 -22.891 1 92.88 178 PRO A O 1
ATOM 1399 N N . ASP A 1 179 ? 14.867 -15.062 -24.344 1 94.88 179 ASP A N 1
ATOM 1400 C CA . ASP A 1 179 ? 16.328 -15.047 -24.406 1 94.88 179 ASP A CA 1
ATOM 1401 C C . ASP A 1 179 ? 16.922 -14.625 -23.078 1 94.88 179 ASP A C 1
ATOM 1403 O O . ASP A 1 179 ? 17.891 -15.227 -22.609 1 94.88 179 ASP A O 1
ATOM 1407 N N . GLU A 1 180 ? 16.312 -13.711 -22.469 1 96.94 180 GLU A N 1
ATOM 1408 C CA . GLU A 1 180 ? 16.844 -13.219 -21.203 1 96.94 180 GLU A CA 1
ATOM 1409 C C . GLU A 1 180 ? 16.625 -14.242 -20.094 1 96.94 180 GLU A C 1
ATOM 1411 O O . GLU A 1 180 ? 17.5 -14.422 -19.234 1 96.94 180 GLU A O 1
ATOM 1416 N N . ILE A 1 181 ? 15.562 -14.93 -20.203 1 97.38 181 ILE A N 1
ATOM 1417 C CA . ILE A 1 181 ? 15.266 -15.945 -19.188 1 97.38 181 ILE A CA 1
ATOM 1418 C C . ILE A 1 181 ? 16.25 -17.109 -19.328 1 97.38 181 ILE A C 1
ATOM 1420 O O . ILE A 1 181 ? 16.703 -17.656 -18.328 1 97.38 181 ILE A O 1
ATOM 1424 N N . LYS A 1 182 ? 16.5 -17.438 -20.5 1 97.38 182 LYS A N 1
ATOM 1425 C CA . LYS A 1 182 ? 17.469 -18.516 -20.734 1 97.38 182 LYS A CA 1
ATOM 1426 C C . LYS A 1 182 ? 18.812 -18.188 -20.094 1 97.38 182 LYS A C 1
ATOM 1428 O O . LYS A 1 182 ? 19.406 -19.031 -19.453 1 97.38 182 LYS A O 1
ATOM 1433 N N . TYR A 1 183 ? 19.219 -17.047 -20.375 1 98.06 183 TYR A N 1
ATOM 1434 C CA . TYR A 1 183 ? 20.469 -16.625 -19.766 1 98.06 183 TYR A CA 1
ATOM 1435 C C . TYR A 1 183 ? 20.391 -16.672 -18.25 1 98.06 183 TYR A C 1
ATOM 1437 O O . TYR A 1 183 ? 21.25 -17.266 -17.594 1 98.06 183 TYR A O 1
ATOM 1445 N N . ASP A 1 184 ? 19.391 -16.031 -17.672 1 98.31 184 ASP A N 1
ATOM 1446 C CA . ASP A 1 184 ? 19.219 -15.953 -16.234 1 98.31 184 ASP A CA 1
ATOM 1447 C C . ASP A 1 184 ? 19.172 -17.344 -15.609 1 98.31 184 ASP A C 1
ATOM 1449 O O . ASP A 1 184 ? 19.781 -17.594 -14.562 1 98.31 184 ASP A O 1
ATOM 1453 N N . TYR A 1 185 ? 18.484 -18.172 -16.297 1 98.06 185 TYR A N 1
ATOM 1454 C CA . TYR A 1 185 ? 18.391 -19.562 -15.859 1 98.06 185 TYR A CA 1
ATOM 1455 C C . TYR A 1 185 ? 19.75 -20.234 -15.828 1 98.06 185 TYR A C 1
ATOM 1457 O O . TYR A 1 185 ? 20.047 -21 -14.914 1 98.06 185 TYR A O 1
ATOM 1465 N N . SER A 1 186 ? 20.578 -19.953 -16.672 1 97.81 186 SER A N 1
ATOM 1466 C CA . SER A 1 186 ? 21.875 -20.594 -16.797 1 97.81 186 SER A CA 1
ATOM 1467 C C . SER A 1 186 ? 22.797 -20.219 -15.641 1 97.81 186 SER A C 1
ATOM 1469 O O . SER A 1 186 ? 23.672 -20.984 -15.266 1 97.81 186 SER A O 1
ATOM 1471 N N . ILE A 1 187 ? 22.562 -19.062 -15.07 1 97.88 187 ILE A N 1
ATOM 1472 C CA . ILE A 1 187 ? 23.484 -18.641 -14.023 1 97.88 187 ILE A CA 1
ATOM 1473 C C . ILE A 1 187 ? 22.828 -18.812 -12.656 1 97.88 187 ILE A C 1
ATOM 1475 O O . ILE A 1 187 ? 23.438 -18.469 -11.633 1 97.88 187 ILE A O 1
ATOM 1479 N N . ALA A 1 188 ? 21.703 -19.359 -12.578 1 98.19 188 ALA A N 1
ATOM 1480 C CA . ALA A 1 188 ? 21 -19.578 -11.32 1 98.19 188 ALA A CA 1
ATOM 1481 C C . ALA A 1 188 ? 21.641 -20.688 -10.508 1 98.19 188 ALA A C 1
ATOM 1483 O O . ALA A 1 188 ? 22.359 -21.531 -11.062 1 98.19 188 ALA A O 1
ATOM 1484 N N . PRO A 1 189 ? 21.375 -20.641 -9.195 1 98 189 PRO A N 1
ATOM 1485 C CA . PRO A 1 189 ? 21.844 -21.781 -8.398 1 98 189 PRO A CA 1
ATOM 1486 C C . PRO A 1 189 ? 21.312 -23.109 -8.914 1 98 189 PRO A C 1
ATOM 1488 O O . PRO A 1 189 ? 20.172 -23.203 -9.359 1 98 189 PRO A O 1
ATOM 1491 N N . GLN A 1 190 ? 22.125 -24.109 -8.734 1 97.94 190 GLN A N 1
ATOM 1492 C CA . GLN A 1 190 ? 21.859 -25.406 -9.328 1 97.94 190 GLN A CA 1
ATOM 1493 C C . GLN A 1 190 ? 20.531 -25.969 -8.836 1 97.94 190 GLN A C 1
ATOM 1495 O O . GLN A 1 190 ? 19.75 -26.531 -9.617 1 97.94 190 GLN A O 1
ATOM 1500 N N . TRP A 1 191 ? 20.219 -25.875 -7.562 1 98.19 191 TRP A N 1
ATOM 1501 C CA . TRP A 1 191 ? 19 -26.469 -7.031 1 98.19 191 TRP A CA 1
ATOM 1502 C C . TRP A 1 191 ? 17.75 -25.781 -7.59 1 98.19 191 TRP A C 1
ATOM 1504 O O . TRP A 1 191 ? 16.703 -26.406 -7.723 1 98.19 191 TRP A O 1
ATOM 1514 N N . ILE A 1 192 ? 17.906 -24.531 -7.938 1 98.44 192 ILE A N 1
ATOM 1515 C CA . ILE A 1 192 ? 16.781 -23.781 -8.508 1 98.44 192 ILE A CA 1
ATOM 1516 C C . ILE A 1 192 ? 16.562 -24.219 -9.953 1 98.44 192 ILE A C 1
ATOM 1518 O O . ILE A 1 192 ? 15.422 -24.422 -10.375 1 98.44 192 ILE A O 1
ATOM 1522 N N . LYS A 1 193 ? 17.641 -24.422 -10.688 1 98.12 193 LYS A N 1
ATOM 1523 C CA . LYS A 1 193 ? 17.531 -24.938 -12.047 1 98.12 193 LYS A CA 1
ATOM 1524 C C . LYS A 1 193 ? 16.859 -26.297 -12.07 1 98.12 193 LYS A C 1
ATOM 1526 O O . LYS A 1 193 ? 15.961 -26.547 -12.883 1 98.12 193 LYS A O 1
ATOM 1531 N N . GLN A 1 194 ? 17.219 -27.094 -11.117 1 97.81 194 GLN A N 1
ATOM 1532 C CA . GLN A 1 194 ? 16.656 -28.453 -11.039 1 97.81 194 GLN A CA 1
ATOM 1533 C C . GLN A 1 194 ? 15.172 -28.406 -10.703 1 97.81 194 GLN A C 1
ATOM 1535 O O . GLN A 1 194 ? 14.383 -29.141 -11.297 1 97.81 194 GLN A O 1
ATOM 1540 N N . ARG A 1 195 ? 14.852 -27.531 -9.773 1 97.81 195 ARG A N 1
ATOM 1541 C CA . ARG A 1 195 ? 13.469 -27.469 -9.32 1 97.81 195 ARG A CA 1
ATOM 1542 C C . ARG A 1 195 ? 12.555 -26.891 -10.406 1 97.81 195 ARG A C 1
ATOM 1544 O O . ARG A 1 195 ? 11.422 -27.344 -10.57 1 97.81 195 ARG A O 1
ATOM 1551 N N . LEU A 1 196 ? 13.055 -25.891 -11.148 1 97.44 196 LEU A N 1
ATOM 1552 C CA . LEU A 1 196 ? 12.25 -25.25 -12.188 1 97.44 196 LEU A CA 1
ATOM 1553 C C . LEU A 1 196 ? 12.211 -26.094 -13.445 1 97.44 196 LEU A C 1
ATOM 1555 O O . LEU A 1 196 ? 11.188 -26.156 -14.133 1 97.44 196 LEU A O 1
ATOM 1559 N N . ALA A 1 197 ? 13.328 -26.75 -13.75 1 96.69 197 ALA A N 1
ATOM 1560 C CA . ALA A 1 197 ? 13.422 -27.641 -14.906 1 96.69 197 ALA A CA 1
ATOM 1561 C C . ALA A 1 197 ? 12.836 -26.969 -16.156 1 96.69 197 ALA A C 1
ATOM 1563 O O . ALA A 1 197 ? 11.953 -27.516 -16.797 1 96.69 197 ALA A O 1
ATOM 1564 N N . LEU A 1 198 ? 13.383 -25.812 -16.438 1 92.31 198 LEU A N 1
ATOM 1565 C CA . LEU A 1 198 ? 12.883 -25.062 -17.578 1 92.31 198 LEU A CA 1
ATOM 1566 C C . LEU A 1 198 ? 13.398 -25.672 -18.891 1 92.31 198 LEU A C 1
ATOM 1568 O O . LEU A 1 198 ? 14.477 -26.266 -18.922 1 92.31 198 LEU A O 1
ATOM 1572 N N . MET B 1 1 ? -19.062 -33.656 -11.984 1 58.12 1 MET B N 1
ATOM 1573 C CA . MET B 1 1 ? -17.688 -33.344 -12.383 1 58.12 1 MET B CA 1
ATOM 1574 C C . MET B 1 1 ? -17.672 -32.406 -13.586 1 58.12 1 MET B C 1
ATOM 1576 O O . MET B 1 1 ? -16.969 -31.406 -13.578 1 58.12 1 MET B O 1
ATOM 1580 N N . ILE B 1 2 ? -18.438 -32.656 -14.57 1 64.94 2 ILE B N 1
ATOM 1581 C CA . ILE B 1 2 ? -18.484 -31.906 -15.836 1 64.94 2 ILE B CA 1
ATOM 1582 C C . ILE B 1 2 ? -19.047 -30.516 -15.586 1 64.94 2 ILE B C 1
ATOM 1584 O O . ILE B 1 2 ? -18.484 -29.516 -16.062 1 64.94 2 ILE B O 1
ATOM 1588 N N . MET B 1 3 ? -20.078 -30.438 -14.766 1 69.75 3 MET B N 1
ATOM 1589 C CA . MET B 1 3 ? -20.719 -29.156 -14.5 1 69.75 3 MET B CA 1
ATOM 1590 C C . MET B 1 3 ? -19.766 -28.219 -13.773 1 69.75 3 MET B C 1
ATOM 1592 O O . MET B 1 3 ? -19.719 -27.016 -14.07 1 69.75 3 MET B O 1
ATOM 1596 N N . GLY B 1 4 ? -18.969 -28.812 -12.898 1 73.62 4 GLY B N 1
ATOM 1597 C CA . GLY B 1 4 ? -18 -28.031 -12.141 1 73.62 4 GLY B CA 1
ATOM 1598 C C . GLY B 1 4 ? -16.938 -27.406 -13.016 1 73.62 4 GLY B C 1
ATOM 1599 O O . GLY B 1 4 ? -16.578 -26.234 -12.828 1 73.62 4 GLY B O 1
ATOM 1600 N N . VAL B 1 5 ? -16.625 -28.172 -14.023 1 77.38 5 VAL B N 1
ATOM 1601 C CA . VAL B 1 5 ? -15.57 -27.719 -14.922 1 77.38 5 VAL B CA 1
ATOM 1602 C C . VAL B 1 5 ? -16.094 -26.594 -15.805 1 77.38 5 VAL B C 1
ATOM 1604 O O . VAL B 1 5 ? -15.414 -25.594 -16.016 1 77.38 5 VAL B O 1
ATOM 1607 N N . ILE B 1 6 ? -17.328 -26.719 -16.156 1 85.19 6 ILE B N 1
ATOM 1608 C CA . ILE B 1 6 ? -17.922 -25.719 -17.031 1 85.19 6 ILE B CA 1
ATOM 1609 C C . ILE B 1 6 ? -18.094 -24.406 -16.266 1 85.19 6 ILE B C 1
ATOM 1611 O O . ILE B 1 6 ? -17.797 -23.328 -16.797 1 85.19 6 ILE B O 1
ATOM 1615 N N . LEU B 1 7 ? -18.516 -24.578 -15.055 1 90.62 7 LEU B N 1
ATOM 1616 C CA . LEU B 1 7 ? -18.734 -23.375 -14.258 1 90.62 7 LEU B CA 1
ATOM 1617 C C . LEU B 1 7 ? -17.406 -22.672 -13.969 1 90.62 7 LEU B C 1
ATOM 1619 O O . LEU B 1 7 ? -17.344 -21.438 -13.992 1 90.62 7 LEU B O 1
ATOM 1623 N N . THR B 1 8 ? -16.422 -23.484 -13.727 1 93.25 8 THR B N 1
ATOM 1624 C CA . THR B 1 8 ? -15.109 -22.906 -13.469 1 93.25 8 THR B CA 1
ATOM 1625 C C . THR B 1 8 ? -14.625 -22.109 -14.68 1 93.25 8 THR B C 1
ATOM 1627 O O . THR B 1 8 ? -14.078 -21.016 -14.539 1 93.25 8 THR B O 1
ATOM 1630 N N . LYS B 1 9 ? -14.898 -22.656 -15.828 1 94.81 9 LYS B N 1
ATOM 1631 C CA . LYS B 1 9 ? -14.5 -21.969 -17.047 1 94.81 9 LYS B CA 1
ATOM 1632 C C . LYS B 1 9 ? -15.258 -20.656 -17.219 1 94.81 9 LYS B C 1
ATOM 1634 O O . LYS B 1 9 ? -14.688 -19.641 -17.641 1 94.81 9 LYS B O 1
ATOM 1639 N N . GLU B 1 10 ? -16.516 -20.703 -16.922 1 95 10 GLU B N 1
ATOM 1640 C CA . GLU B 1 10 ? -17.328 -19.5 -17.031 1 95 10 GLU B CA 1
ATOM 1641 C C . GLU B 1 10 ? -16.844 -18.422 -16.062 1 95 10 GLU B C 1
ATOM 1643 O O . GLU B 1 10 ? -16.719 -17.25 -16.438 1 95 10 GLU B O 1
ATOM 1648 N N . ILE B 1 11 ? -16.578 -18.797 -14.891 1 97.5 11 ILE B N 1
ATOM 1649 C CA . ILE B 1 11 ? -16.109 -17.875 -13.859 1 97.5 11 ILE B CA 1
ATOM 1650 C C . ILE B 1 11 ? -14.75 -17.312 -14.266 1 97.5 11 ILE B C 1
ATOM 1652 O O . ILE B 1 11 ? -14.516 -16.109 -14.172 1 97.5 11 ILE B O 1
ATOM 1656 N N . ARG B 1 12 ? -13.922 -18.172 -14.758 1 97.06 12 ARG B N 1
ATOM 1657 C CA . ARG B 1 12 ? -12.602 -17.734 -15.211 1 97.06 12 ARG B CA 1
ATOM 1658 C C . ARG B 1 12 ? -12.719 -16.719 -16.344 1 97.06 12 ARG B C 1
ATOM 1660 O O . ARG B 1 12 ? -12.047 -15.68 -16.328 1 97.06 12 ARG B O 1
ATOM 1667 N N . ASN B 1 13 ? -13.602 -16.984 -17.281 1 96.56 13 ASN B N 1
ATOM 1668 C CA . ASN B 1 13 ? -13.797 -16.078 -18.406 1 96.56 13 ASN B CA 1
ATOM 1669 C C . ASN B 1 13 ? -14.289 -14.703 -17.938 1 96.56 13 ASN B C 1
ATOM 1671 O O . ASN B 1 13 ? -13.812 -13.672 -18.438 1 96.56 13 ASN B O 1
ATOM 1675 N N . THR B 1 14 ? -15.195 -14.75 -17.016 1 96.88 14 THR B N 1
ATOM 1676 C CA . THR B 1 14 ? -15.727 -13.5 -16.469 1 96.88 14 THR B CA 1
ATOM 1677 C C . THR B 1 14 ? -14.625 -12.695 -15.789 1 96.88 14 THR B C 1
ATOM 1679 O O . THR B 1 14 ? -14.484 -11.5 -16.031 1 96.88 14 THR B O 1
ATOM 1682 N N . ILE B 1 15 ? -13.82 -13.328 -15.031 1 97.81 15 ILE B N 1
ATOM 1683 C CA . ILE B 1 15 ? -12.75 -12.695 -14.266 1 97.81 15 ILE B CA 1
ATOM 1684 C C . ILE B 1 15 ? -11.703 -12.117 -15.219 1 97.81 15 ILE B C 1
ATOM 1686 O O . ILE B 1 15 ? -11.312 -10.961 -15.086 1 97.81 15 ILE B O 1
ATOM 1690 N N . GLU B 1 16 ? -11.352 -12.852 -16.188 1 96.31 16 GLU B N 1
ATOM 1691 C CA . GLU B 1 16 ? -10.328 -12.406 -17.141 1 96.31 16 GLU B CA 1
ATOM 1692 C C . GLU B 1 16 ? -10.836 -11.258 -18 1 96.31 16 GLU B C 1
ATOM 1694 O O . GLU B 1 16 ? -10.094 -10.32 -18.297 1 96.31 16 GLU B O 1
ATOM 1699 N N . SER B 1 17 ? -12.062 -11.281 -18.344 1 97.06 17 SER B N 1
ATOM 1700 C CA . SER B 1 17 ? -12.648 -10.242 -19.188 1 97.06 17 SER B CA 1
ATOM 1701 C C . SER B 1 17 ? -12.75 -8.922 -18.422 1 97.06 17 SER B C 1
ATOM 1703 O O . SER B 1 17 ? -12.664 -7.848 -19.031 1 97.06 17 SER B O 1
ATOM 1705 N N . ASN B 1 18 ? -12.906 -8.953 -17.094 1 96.88 18 ASN B N 1
ATOM 1706 C CA . ASN B 1 18 ? -13.039 -7.758 -16.266 1 96.88 18 ASN B CA 1
ATOM 1707 C C . ASN B 1 18 ? -11.688 -7.074 -16.047 1 96.88 18 ASN B C 1
ATOM 1709 O O . ASN B 1 18 ? -11.633 -5.918 -15.625 1 96.88 18 ASN B O 1
ATOM 1713 N N . GLY B 1 19 ? -10.602 -7.812 -16.344 1 95.94 19 GLY B N 1
ATOM 1714 C CA . GLY B 1 19 ? -9.273 -7.23 -16.219 1 95.94 19 GLY B CA 1
ATOM 1715 C C . GLY B 1 19 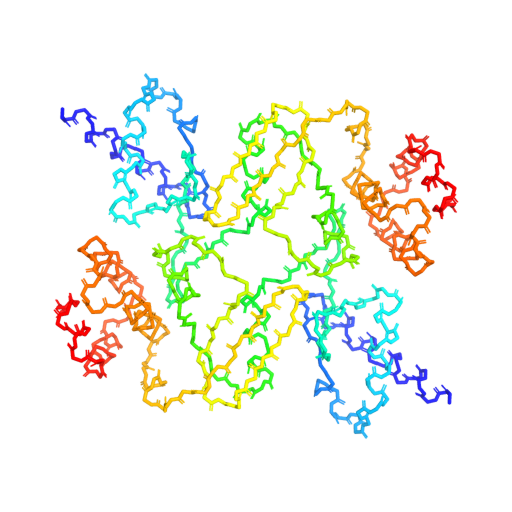? -8.664 -7.434 -14.844 1 95.94 19 GLY B C 1
ATOM 1716 O O . GLY B 1 19 ? -9.344 -7.883 -13.914 1 95.94 19 GLY B O 1
ATOM 1717 N N . PRO B 1 20 ? -7.41 -7.082 -14.695 1 95.44 20 PRO B N 1
ATOM 1718 C CA . PRO B 1 20 ? -6.672 -7.387 -13.469 1 95.44 20 PRO B CA 1
ATOM 1719 C C . PRO B 1 20 ? -6.961 -6.391 -12.352 1 95.44 20 PRO B C 1
ATOM 1721 O O . PRO B 1 20 ? -7.621 -5.375 -12.578 1 95.44 20 PRO B O 1
ATOM 1724 N N . ASN B 1 21 ? -6.5 -6.754 -11.172 1 95.12 21 ASN B N 1
ATOM 1725 C CA . ASN B 1 21 ? -6.523 -5.938 -9.961 1 95.12 21 ASN B CA 1
ATOM 1726 C C . ASN B 1 21 ? -7.949 -5.738 -9.445 1 95.12 21 ASN B C 1
ATOM 1728 O O . ASN B 1 21 ? -8.312 -4.633 -9.047 1 95.12 21 ASN B O 1
ATOM 1732 N N . LYS B 1 22 ? -8.695 -6.781 -9.492 1 97.19 22 LYS B N 1
ATOM 1733 C CA . LYS B 1 22 ? -10.055 -6.789 -8.961 1 97.19 22 LYS B CA 1
ATOM 1734 C C . LYS B 1 22 ? -10.234 -7.895 -7.926 1 97.19 22 LYS B C 1
ATOM 1736 O O . LYS B 1 22 ? -9.586 -8.938 -8.008 1 97.19 22 LYS B O 1
ATOM 1741 N N . LEU B 1 23 ? -11.156 -7.605 -7.008 1 98.19 23 LEU B N 1
ATOM 1742 C CA . LEU B 1 23 ? -11.477 -8.578 -5.961 1 98.19 23 LEU B CA 1
ATOM 1743 C C . LEU B 1 23 ? -12.734 -9.359 -6.309 1 98.19 23 LEU B C 1
ATOM 1745 O O . LEU B 1 23 ? -13.695 -8.797 -6.844 1 98.19 23 LEU B O 1
ATOM 1749 N N . TYR B 1 24 ? -12.672 -10.594 -5.918 1 98.5 24 TYR B N 1
ATOM 1750 C CA . TYR B 1 24 ? -13.836 -11.43 -6.172 1 98.5 24 TYR B CA 1
ATOM 1751 C C . TYR B 1 24 ? -14.25 -12.188 -4.914 1 98.5 24 TYR B C 1
ATOM 1753 O O . TYR B 1 24 ? -13.398 -12.664 -4.16 1 98.5 24 TYR B O 1
ATOM 1761 N N . MET B 1 25 ? -15.469 -12.242 -4.719 1 98 25 MET B N 1
ATOM 1762 C CA . MET B 1 25 ? -16.156 -13 -3.67 1 98 25 MET B CA 1
ATOM 1763 C C . MET B 1 25 ? -17.281 -13.852 -4.258 1 98 25 MET B C 1
ATOM 1765 O O . MET B 1 25 ? -17.688 -13.641 -5.402 1 98 25 MET B O 1
ATOM 1769 N N . VAL B 1 26 ? -17.734 -14.781 -3.441 1 97.31 26 VAL B N 1
ATOM 1770 C CA . VAL B 1 26 ? -18.812 -15.664 -3.893 1 97.31 26 VAL B CA 1
ATOM 1771 C C . VAL B 1 26 ? -20.016 -14.828 -4.352 1 97.31 26 VAL B C 1
ATOM 1773 O O . VAL B 1 26 ? -20.656 -15.141 -5.355 1 97.31 26 VAL B O 1
ATOM 1776 N N . GLN B 1 27 ? -20.219 -13.727 -3.719 1 96.5 27 GLN B N 1
ATOM 1777 C CA . GLN B 1 27 ? -21.391 -12.906 -3.996 1 96.5 27 GLN B CA 1
ATOM 1778 C C . GLN B 1 27 ? -21.312 -12.281 -5.387 1 96.5 27 GLN B C 1
ATOM 1780 O O . GLN B 1 27 ? -22.328 -11.891 -5.957 1 96.5 27 GLN B O 1
ATOM 1785 N N . ASP B 1 28 ? -20.141 -12.133 -5.984 1 97.56 28 ASP B N 1
ATOM 1786 C CA . ASP B 1 28 ? -19.984 -11.609 -7.336 1 97.56 28 ASP B CA 1
ATOM 1787 C C . ASP B 1 28 ? -20.578 -12.555 -8.375 1 97.56 28 ASP B C 1
ATOM 1789 O O . ASP B 1 28 ? -20.828 -12.164 -9.516 1 97.56 28 ASP B O 1
ATOM 1793 N N . PHE B 1 29 ? -20.891 -13.734 -7.969 1 97.62 29 PHE B N 1
ATOM 1794 C CA . PHE B 1 29 ? -21.406 -14.75 -8.875 1 97.62 29 PHE B CA 1
ATOM 1795 C C . PHE B 1 29 ? -22.734 -15.312 -8.367 1 97.62 29 PHE B C 1
ATOM 1797 O O . PHE B 1 29 ? -23.062 -16.469 -8.602 1 97.62 29 PHE B O 1
ATOM 1804 N N . ALA B 1 30 ? -23.453 -14.539 -7.668 1 95.62 30 ALA B N 1
ATOM 1805 C CA . ALA B 1 30 ? -24.719 -14.953 -7.07 1 95.62 30 ALA B CA 1
ATOM 1806 C C . ALA B 1 30 ? -25.703 -15.391 -8.141 1 95.62 30 ALA B C 1
ATOM 1808 O O . ALA B 1 30 ? -26.578 -16.234 -7.887 1 95.62 30 ALA B O 1
ATOM 1809 N N . TYR B 1 31 ? -25.578 -14.891 -9.328 1 94.75 31 TYR B N 1
ATOM 1810 C CA . TYR B 1 31 ? -26.484 -15.172 -10.43 1 94.75 31 TYR B CA 1
ATOM 1811 C C . TYR B 1 31 ? -26.375 -16.641 -10.852 1 94.75 31 TYR B C 1
ATOM 1813 O O . TYR B 1 31 ? -27.297 -17.172 -11.484 1 94.75 31 TYR B O 1
ATOM 1821 N N . LEU B 1 32 ? -25.297 -17.25 -10.477 1 94.69 32 LEU B N 1
ATOM 1822 C CA . LEU B 1 32 ? -25.125 -18.672 -10.797 1 94.69 32 LEU B CA 1
ATOM 1823 C C . LEU B 1 32 ? -25.891 -19.547 -9.812 1 94.69 32 LEU B C 1
ATOM 1825 O O . LEU B 1 32 ? -26.062 -20.75 -10.039 1 94.69 32 LEU B O 1
ATOM 1829 N N . ASN B 1 33 ? -26.359 -19.031 -8.758 1 93.56 33 ASN B N 1
ATOM 1830 C CA . ASN B 1 33 ? -27.203 -19.641 -7.746 1 93.56 33 ASN B CA 1
ATOM 1831 C C . ASN B 1 33 ? -26.609 -20.969 -7.246 1 93.56 33 ASN B C 1
ATOM 1833 O O . ASN B 1 33 ? -27.328 -21.953 -7.113 1 93.56 33 ASN B O 1
ATOM 1837 N N . ASN B 1 34 ? -25.391 -21 -7.023 1 94.94 34 ASN B N 1
ATOM 1838 C CA . ASN B 1 34 ? -24.688 -22.172 -6.5 1 94.94 34 ASN B CA 1
ATOM 1839 C C . ASN B 1 34 ? -23.406 -21.766 -5.777 1 94.94 34 ASN B C 1
ATOM 1841 O O . ASN B 1 34 ? -22.312 -21.938 -6.316 1 94.94 34 ASN B O 1
ATOM 1845 N N . ASP B 1 35 ? -23.547 -21.406 -4.527 1 95.06 35 ASP B N 1
ATOM 1846 C CA . ASP B 1 35 ? -22.422 -20.875 -3.74 1 95.06 35 ASP B CA 1
ATOM 1847 C C . ASP B 1 35 ? -21.344 -21.938 -3.566 1 95.06 35 ASP B C 1
ATOM 1849 O O . ASP B 1 35 ? -20.141 -21.625 -3.609 1 95.06 35 ASP B O 1
ATOM 1853 N N . GLY B 1 36 ? -21.719 -23.125 -3.381 1 95.62 36 GLY B N 1
ATOM 1854 C CA . GLY B 1 36 ? -20.766 -24.203 -3.197 1 95.62 36 GLY B CA 1
ATOM 1855 C C . GLY B 1 36 ? -19.859 -24.406 -4.398 1 95.62 36 GLY B C 1
ATOM 1856 O O . GLY B 1 36 ? -18.641 -24.531 -4.25 1 95.62 36 GLY B O 1
ATOM 1857 N N . LEU B 1 37 ? -20.484 -24.391 -5.508 1 95.25 37 LEU B N 1
ATOM 1858 C CA . LEU B 1 37 ? -19.719 -24.578 -6.73 1 95.25 37 LEU B CA 1
ATOM 1859 C C . LEU B 1 37 ? -18.844 -23.375 -7.02 1 95.25 37 LEU B C 1
ATOM 1861 O O . LEU B 1 37 ? -17.719 -23.516 -7.516 1 95.25 37 LEU B O 1
ATOM 1865 N N . VAL B 1 38 ? -19.391 -22.219 -6.727 1 97.38 38 VAL B N 1
ATOM 1866 C CA . VAL B 1 38 ? -18.594 -21 -6.922 1 97.38 38 VAL B CA 1
ATOM 1867 C C . VAL B 1 38 ? -17.375 -21.031 -6.02 1 97.38 38 VAL B C 1
ATOM 1869 O O . VAL B 1 38 ? -16.25 -20.766 -6.473 1 97.38 38 VAL B O 1
ATOM 1872 N N . THR B 1 39 ? -17.594 -21.438 -4.781 1 96.75 39 THR B N 1
ATOM 1873 C CA . THR B 1 39 ? -16.5 -21.531 -3.822 1 96.75 39 THR B CA 1
ATOM 1874 C C . THR B 1 39 ? -15.43 -22.5 -4.316 1 96.75 39 THR B C 1
ATOM 1876 O O . THR B 1 39 ? -14.234 -22.188 -4.262 1 96.75 39 THR B O 1
ATOM 1879 N N . ARG B 1 40 ? -15.781 -23.547 -4.879 1 96.75 40 ARG B N 1
ATOM 1880 C CA . ARG B 1 40 ? -14.844 -24.547 -5.383 1 96.75 40 ARG B CA 1
ATOM 1881 C C . ARG B 1 40 ? -14.094 -24.016 -6.605 1 96.75 40 ARG B C 1
ATOM 1883 O O . ARG B 1 40 ? -12.898 -24.266 -6.758 1 96.75 40 ARG B O 1
ATOM 1890 N N . ALA B 1 41 ? -14.883 -23.344 -7.406 1 97.5 41 ALA B N 1
ATOM 1891 C CA . ALA B 1 41 ? -14.266 -22.781 -8.609 1 97.5 41 ALA B CA 1
ATOM 1892 C C . ALA B 1 41 ? -13.203 -21.75 -8.25 1 97.5 41 ALA B C 1
ATOM 1894 O O . ALA B 1 41 ? -12.109 -21.766 -8.812 1 97.5 41 ALA B O 1
ATOM 1895 N N . LEU B 1 42 ? -13.5 -20.891 -7.316 1 97.81 42 LEU B N 1
ATOM 1896 C CA . LEU B 1 42 ? -12.547 -19.875 -6.887 1 97.81 42 LEU B CA 1
ATOM 1897 C C . LEU B 1 42 ? -11.328 -20.516 -6.234 1 97.81 42 LEU B C 1
ATOM 1899 O O . LEU B 1 42 ? -10.195 -20.078 -6.461 1 97.81 42 LEU B O 1
ATOM 1903 N N . SER B 1 43 ? -11.539 -21.547 -5.508 1 96.56 43 SER B N 1
ATOM 1904 C CA . SER B 1 43 ? -10.453 -22.281 -4.879 1 96.56 43 SER B CA 1
ATOM 1905 C C . SER B 1 43 ? -9.562 -22.953 -5.918 1 96.56 43 SER B C 1
ATOM 1907 O O . SER B 1 43 ? -8.336 -22.953 -5.781 1 96.56 43 SER B O 1
ATOM 1909 N N . ARG B 1 44 ? -10.141 -23.484 -6.914 1 95.5 44 ARG B N 1
ATOM 1910 C CA . ARG B 1 44 ? -9.383 -24.125 -7.988 1 95.5 44 ARG B CA 1
ATOM 1911 C C . ARG B 1 44 ? -8.516 -23.109 -8.727 1 95.5 44 ARG B C 1
ATOM 1913 O O . ARG B 1 44 ? -7.344 -23.375 -9 1 95.5 44 ARG B O 1
ATOM 1920 N N . LEU B 1 45 ? -9.148 -22.016 -9.031 1 96.44 45 LEU B N 1
ATOM 1921 C CA . LEU B 1 45 ? -8.422 -20.969 -9.734 1 96.44 45 LEU B CA 1
ATOM 1922 C C . LEU B 1 45 ? -7.262 -20.438 -8.883 1 96.44 45 LEU B C 1
ATOM 1924 O O . LEU B 1 45 ? -6.219 -20.062 -9.422 1 96.44 45 LEU B O 1
ATOM 1928 N N . GLU B 1 46 ? -7.434 -20.406 -7.566 1 96.12 46 GLU B N 1
ATOM 1929 C CA . GLU B 1 46 ? -6.344 -20.078 -6.652 1 96.12 46 GLU B CA 1
ATOM 1930 C C . GLU B 1 46 ? -5.219 -21.109 -6.734 1 96.12 46 GLU B C 1
ATOM 1932 O O . GLU B 1 46 ? -4.047 -20.734 -6.836 1 96.12 46 GLU B O 1
ATOM 1937 N N . LYS B 1 47 ? -5.527 -22.359 -6.734 1 92.62 47 LYS B N 1
ATOM 1938 C CA . LYS B 1 47 ? -4.539 -23.438 -6.777 1 92.62 47 LYS B CA 1
ATOM 1939 C C . LYS B 1 47 ? -3.768 -23.422 -8.094 1 92.62 47 LYS B C 1
ATOM 1941 O O . LYS B 1 47 ? -2.582 -23.75 -8.125 1 92.62 47 LYS B O 1
ATOM 1946 N N . GLU B 1 48 ? -4.461 -22.938 -9.102 1 91.44 48 GLU B N 1
ATOM 1947 C CA . GLU B 1 48 ? -3.846 -22.859 -10.422 1 91.44 48 GLU B CA 1
ATOM 1948 C C . GLU B 1 48 ? -2.988 -21.609 -10.555 1 91.44 48 GLU B C 1
ATOM 1950 O O . GLU B 1 48 ? -2.326 -21.406 -11.578 1 91.44 48 GLU B O 1
ATOM 1955 N N . GLY B 1 49 ? -3.076 -20.734 -9.602 1 91.69 49 GLY B N 1
ATOM 1956 C CA . GLY B 1 49 ? -2.232 -19.547 -9.602 1 91.69 49 GLY B CA 1
ATOM 1957 C C . GLY B 1 49 ? -2.855 -18.375 -10.328 1 91.69 49 GLY B C 1
ATOM 1958 O O . GLY B 1 49 ? -2.221 -17.328 -10.492 1 91.69 49 GLY B O 1
ATOM 1959 N N . ILE B 1 50 ? -4.102 -18.578 -10.734 1 93.94 50 ILE B N 1
ATOM 1960 C CA . ILE B 1 50 ? -4.785 -17.5 -11.461 1 93.94 50 ILE B CA 1
ATOM 1961 C C . ILE B 1 50 ? -5.266 -16.438 -10.477 1 93.94 50 ILE B C 1
ATOM 1963 O O . ILE B 1 50 ? -5.141 -15.242 -10.75 1 93.94 50 ILE B O 1
ATOM 1967 N N . LEU B 1 51 ? -5.773 -16.906 -9.336 1 96.88 51 LEU B N 1
ATOM 1968 C CA . LEU B 1 51 ? -6.219 -16 -8.273 1 96.88 51 LEU B CA 1
ATOM 1969 C C . LEU B 1 51 ? -5.316 -16.125 -7.047 1 96.88 51 LEU B C 1
ATOM 1971 O O . LEU B 1 51 ? -4.648 -17.141 -6.859 1 96.88 51 LEU B O 1
ATOM 1975 N N . ILE B 1 52 ? -5.277 -15.086 -6.316 1 96.19 52 ILE B N 1
ATOM 1976 C CA . ILE B 1 52 ? -4.637 -15.094 -5.004 1 96.19 52 ILE B CA 1
ATOM 1977 C C . ILE B 1 52 ? -5.695 -14.938 -3.916 1 96.19 52 ILE B C 1
ATOM 1979 O O . ILE B 1 52 ? -6.523 -14.023 -3.967 1 96.19 52 ILE B O 1
ATOM 1983 N N . ARG B 1 53 ? -5.656 -15.875 -3.035 1 96.62 53 ARG B N 1
ATOM 1984 C CA . ARG B 1 53 ? -6.578 -15.766 -1.909 1 96.62 53 ARG B CA 1
ATOM 1985 C C . ARG B 1 53 ? -6.043 -14.797 -0.858 1 96.62 53 ARG B C 1
ATOM 1987 O O . ARG B 1 53 ? -5.039 -15.078 -0.199 1 96.62 53 ARG B O 1
ATOM 1994 N N . LEU B 1 54 ? -6.711 -13.719 -0.613 1 96.81 54 LEU B N 1
ATOM 1995 C CA . LEU B 1 54 ? -6.281 -12.711 0.346 1 96.81 54 LEU B CA 1
ATOM 1996 C C . LEU B 1 54 ? -6.801 -13.031 1.744 1 96.81 54 LEU B C 1
ATOM 1998 O O . LEU B 1 54 ? -6.125 -12.758 2.738 1 96.81 54 LEU B O 1
ATOM 2002 N N . SER B 1 55 ? -7.953 -13.492 1.802 1 96.88 55 SER B N 1
ATOM 2003 C CA . SER B 1 55 ? -8.68 -13.836 3.016 1 96.88 55 SER B CA 1
ATOM 2004 C C . SER B 1 55 ? -9.727 -14.922 2.746 1 96.88 55 SER B C 1
ATOM 2006 O O . SER B 1 55 ? -9.914 -15.328 1.599 1 96.88 55 SER B O 1
ATOM 2008 N N . GLN B 1 56 ? -10.273 -15.367 3.822 1 96.06 56 GLN B N 1
ATOM 2009 C CA . GLN B 1 56 ? -11.359 -16.328 3.631 1 96.06 56 GLN B CA 1
ATOM 2010 C C . GLN B 1 56 ? -12.453 -15.742 2.742 1 96.06 56 GLN B C 1
ATOM 2012 O O . GLN B 1 56 ? -13.078 -14.742 3.094 1 96.06 56 GLN B O 1
ATOM 2017 N N . GLY B 1 57 ? -12.57 -16.266 1.519 1 96.44 57 GLY B N 1
ATOM 2018 C CA . GLY B 1 57 ? -13.656 -15.898 0.623 1 96.44 57 GLY B CA 1
ATOM 2019 C C . GLY B 1 57 ? -13.344 -14.672 -0.22 1 96.44 57 GLY B C 1
ATOM 2020 O O . GLY B 1 57 ? -14.203 -14.172 -0.941 1 96.44 57 GLY B O 1
ATOM 2021 N N . ILE B 1 58 ? -12.18 -14.203 -0.11 1 97.94 58 ILE B N 1
ATOM 2022 C CA . ILE B 1 58 ? -11.789 -13.016 -0.87 1 97.94 58 ILE B CA 1
ATOM 2023 C C . ILE B 1 58 ? -10.578 -13.344 -1.742 1 97.94 58 ILE B C 1
ATOM 2025 O O . ILE B 1 58 ? -9.516 -13.711 -1.231 1 97.94 58 ILE B O 1
ATOM 2029 N N . TYR B 1 59 ? -10.781 -13.117 -3.062 1 98.25 59 TYR B N 1
ATOM 2030 C CA . TYR B 1 59 ? -9.758 -13.484 -4.035 1 98.25 59 TYR B CA 1
ATOM 2031 C C . TYR B 1 59 ? -9.375 -12.297 -4.906 1 98.25 59 TYR B C 1
ATOM 2033 O O . TYR B 1 59 ? -10.234 -11.5 -5.293 1 98.25 59 TYR B O 1
ATOM 2041 N N . LEU B 1 60 ? -8.133 -12.234 -5.23 1 98 60 LEU B N 1
ATOM 2042 C CA . LEU B 1 60 ? -7.598 -11.211 -6.117 1 98 60 LEU B CA 1
ATOM 2043 C C . LEU B 1 60 ? -7.242 -11.805 -7.477 1 98 60 LEU B C 1
ATOM 2045 O O . LEU B 1 60 ? -6.613 -12.859 -7.555 1 98 60 LEU B O 1
ATOM 2049 N N . TYR B 1 61 ? -7.766 -11.148 -8.516 1 98 61 TYR B N 1
ATOM 2050 C CA . TYR B 1 61 ? -7.168 -11.344 -9.828 1 98 61 TYR B CA 1
ATOM 2051 C C . TYR B 1 61 ? -6.039 -10.352 -10.07 1 98 61 TYR B C 1
ATOM 2053 O O . TYR B 1 61 ? -6.285 -9.203 -10.445 1 98 61 TYR B O 1
ATOM 2061 N N . PRO B 1 62 ? -4.793 -10.828 -9.844 1 95.75 62 PRO B N 1
ATOM 2062 C CA . PRO B 1 62 ? -3.686 -9.875 -9.766 1 95.75 62 PRO B CA 1
ATOM 2063 C C . PRO B 1 62 ? -3.215 -9.406 -11.141 1 95.75 62 PRO B C 1
ATOM 2065 O O . PRO B 1 62 ? -3.35 -10.141 -12.125 1 95.75 62 PRO B O 1
ATOM 2068 N N . SER B 1 63 ? -2.77 -8.141 -11.172 1 93.44 63 SER B N 1
ATOM 2069 C CA . SER B 1 63 ? -1.926 -7.715 -12.281 1 93.44 63 SER B CA 1
ATOM 2070 C C . SER B 1 63 ? -0.507 -8.258 -12.141 1 93.44 63 SER B C 1
ATOM 2072 O O . SER B 1 63 ? 0.09 -8.172 -11.062 1 93.44 63 SER B O 1
ATOM 2074 N N . ARG B 1 64 ? -0.038 -8.859 -13.195 1 91.5 64 ARG B N 1
ATOM 2075 C CA . ARG B 1 64 ? 1.31 -9.414 -13.211 1 91.5 64 ARG B CA 1
ATOM 2076 C C . ARG B 1 64 ? 2.152 -8.781 -14.312 1 91.5 64 ARG B C 1
ATOM 2078 O O . ARG B 1 64 ? 1.651 -8.516 -15.406 1 91.5 64 ARG B O 1
ATOM 2085 N N . ASN B 1 65 ? 3.383 -8.5 -13.906 1 91.56 65 ASN B N 1
ATOM 2086 C CA . ASN B 1 65 ? 4.332 -7.996 -14.891 1 91.56 65 ASN B CA 1
ATOM 2087 C C . ASN B 1 65 ? 5.746 -8.5 -14.609 1 91.56 65 ASN B C 1
ATOM 2089 O O . ASN B 1 65 ? 5.941 -9.406 -13.805 1 91.56 65 ASN B O 1
ATOM 2093 N N . LYS B 1 66 ? 6.648 -8.008 -15.328 1 90.38 66 LYS B N 1
ATOM 2094 C CA . LYS B 1 66 ? 8.031 -8.477 -15.242 1 90.38 66 LYS B CA 1
ATOM 2095 C C . LYS B 1 66 ? 8.633 -8.156 -13.883 1 90.38 66 LYS B C 1
ATOM 2097 O O . LYS B 1 66 ? 9.703 -8.672 -13.539 1 90.38 66 LYS B O 1
ATOM 2102 N N . PHE B 1 67 ? 7.93 -7.352 -13.008 1 90.5 67 PHE B N 1
ATOM 2103 C CA . PHE B 1 67 ? 8.43 -6.961 -11.695 1 90.5 67 PHE B CA 1
ATOM 2104 C C . PHE B 1 67 ? 7.688 -7.703 -10.594 1 90.5 67 PHE B C 1
ATOM 2106 O O . PHE B 1 67 ? 8.023 -7.562 -9.414 1 90.5 67 PHE B O 1
ATOM 2113 N N . GLY B 1 68 ? 6.699 -8.461 -10.992 1 92.06 68 GLY B N 1
ATOM 2114 C CA . GLY B 1 68 ? 5.879 -9.156 -10.008 1 92.06 68 GLY B CA 1
ATOM 2115 C C . GLY B 1 68 ? 4.426 -8.719 -10.023 1 92.06 68 GLY B C 1
ATOM 2116 O O . GLY B 1 68 ? 3.906 -8.328 -11.07 1 92.06 68 GLY B O 1
ATOM 2117 N N . ILE B 1 69 ? 3.857 -8.922 -8.883 1 91.94 69 ILE B N 1
ATOM 2118 C CA . ILE B 1 69 ? 2.43 -8.625 -8.844 1 91.94 69 ILE B CA 1
ATOM 2119 C C . ILE B 1 69 ? 2.199 -7.305 -8.117 1 91.94 69 ILE B C 1
ATOM 2121 O O . ILE B 1 69 ? 2.99 -6.914 -7.254 1 91.94 69 ILE B O 1
ATOM 2125 N N . LEU B 1 70 ? 1.193 -6.656 -8.539 1 87.75 70 LEU B N 1
ATOM 2126 C CA . LEU B 1 70 ? 0.695 -5.492 -7.816 1 87.75 70 LEU B CA 1
ATOM 2127 C C . LEU B 1 70 ? -0.414 -5.891 -6.848 1 87.75 70 LEU B C 1
ATOM 2129 O O . LEU B 1 70 ? -1.454 -6.406 -7.266 1 87.75 70 LEU B O 1
ATOM 2133 N N . ARG B 1 71 ? -0.171 -5.691 -5.641 1 88.75 71 ARG B N 1
ATOM 2134 C CA . ARG B 1 71 ? -1.188 -5.996 -4.641 1 88.75 71 ARG B CA 1
ATOM 2135 C C . ARG B 1 71 ? -1.919 -4.734 -4.203 1 88.75 71 ARG B C 1
ATOM 2137 O O . ARG B 1 71 ? -1.304 -3.678 -4.043 1 88.75 71 ARG B O 1
ATOM 2144 N N . PRO B 1 72 ? -3.205 -4.93 -4.031 1 93.25 72 PRO B N 1
ATOM 2145 C CA . PRO B 1 72 ? -3.91 -3.787 -3.445 1 93.25 72 PRO B CA 1
ATOM 2146 C C . PRO B 1 72 ? -3.492 -3.514 -2.002 1 93.25 72 PRO B C 1
ATOM 2148 O O . PRO B 1 72 ? -3.09 -4.434 -1.287 1 93.25 72 PRO B O 1
ATOM 2151 N N . SER B 1 73 ? -3.576 -2.26 -1.639 1 92.38 73 SER B N 1
ATOM 2152 C CA . SER B 1 73 ? -3.346 -1.889 -0.247 1 92.38 73 SER B CA 1
ATOM 2153 C C . SER B 1 73 ? -4.477 -2.379 0.651 1 92.38 73 SER B C 1
ATOM 2155 O O . SER B 1 73 ? -5.547 -2.744 0.164 1 92.38 73 SER B O 1
ATOM 2157 N N . ILE B 1 74 ? -4.219 -2.389 1.882 1 94.38 74 ILE B N 1
ATOM 2158 C CA . ILE B 1 74 ? -5.234 -2.746 2.865 1 94.38 74 ILE B CA 1
ATOM 2159 C C . ILE B 1 74 ? -6.441 -1.823 2.719 1 94.38 74 ILE B C 1
ATOM 2161 O O . ILE B 1 74 ? -7.59 -2.271 2.801 1 94.38 74 ILE B O 1
ATOM 2165 N N . GLU B 1 75 ? -6.211 -0.58 2.469 1 95.25 75 GLU B N 1
ATOM 2166 C CA . GLU B 1 75 ? -7.285 0.39 2.264 1 95.25 75 GLU B CA 1
ATOM 2167 C C . GLU B 1 75 ? -8.125 0.035 1.039 1 95.25 75 GLU B C 1
ATOM 2169 O O . GLU B 1 75 ? -9.352 0.06 1.095 1 95.25 75 GLU B O 1
ATOM 2174 N N . GLU B 1 76 ? -7.449 -0.308 -0.022 1 95.44 76 GLU B N 1
ATOM 2175 C CA . GLU B 1 76 ? -8.156 -0.671 -1.246 1 95.44 76 GLU B CA 1
ATOM 2176 C C . GLU 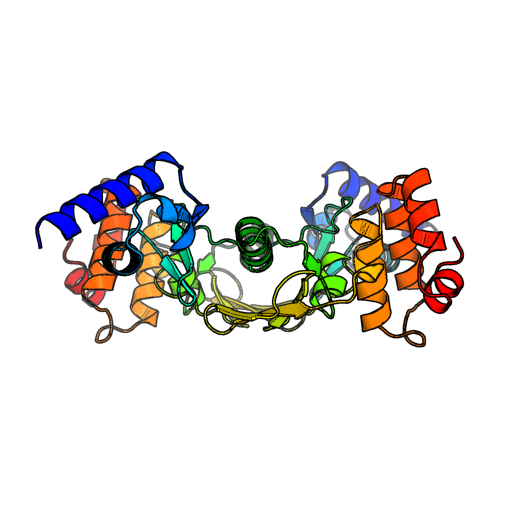B 1 76 ? -9.039 -1.899 -1.031 1 95.44 76 GLU B C 1
ATOM 2178 O O . GLU B 1 76 ? -10.156 -1.963 -1.538 1 95.44 76 GLU B O 1
ATOM 2183 N N . ILE B 1 77 ? -8.484 -2.777 -0.312 1 97.19 77 ILE B N 1
ATOM 2184 C CA . ILE B 1 77 ? -9.242 -3.986 -0.02 1 97.19 77 ILE B CA 1
ATOM 2185 C C . ILE B 1 77 ? -10.461 -3.635 0.832 1 97.19 77 ILE B C 1
ATOM 2187 O O . ILE B 1 77 ? -11.578 -4.078 0.546 1 97.19 77 ILE B O 1
ATOM 2191 N N . ALA B 1 78 ? -10.297 -2.807 1.849 1 97.88 78 ALA B N 1
ATOM 2192 C CA . ALA B 1 78 ? -11.383 -2.398 2.738 1 97.88 78 ALA B CA 1
ATOM 2193 C C . ALA B 1 78 ? -12.516 -1.735 1.957 1 97.88 78 ALA B C 1
ATOM 2195 O O . ALA B 1 78 ? -13.68 -2.086 2.127 1 97.88 78 ALA B O 1
ATOM 2196 N N . TYR B 1 79 ? -12.148 -0.883 1.113 1 97.56 79 TYR B N 1
ATOM 2197 C CA . TYR B 1 79 ? -13.156 -0.141 0.367 1 97.56 79 TYR B CA 1
ATOM 2198 C C . TYR B 1 79 ? -13.836 -1.033 -0.665 1 97.56 79 TYR B C 1
ATOM 2200 O O . TYR B 1 79 ? -15.031 -0.896 -0.919 1 97.56 79 TYR B O 1
ATOM 2208 N N . ALA B 1 80 ? -13.07 -1.917 -1.276 1 97.5 80 ALA B N 1
ATOM 2209 C CA . ALA B 1 80 ? -13.664 -2.84 -2.236 1 97.5 80 ALA B CA 1
ATOM 2210 C C . ALA B 1 80 ? -14.688 -3.746 -1.562 1 97.5 80 ALA B C 1
ATOM 2212 O O . ALA B 1 80 ? -15.781 -3.969 -2.098 1 97.5 80 ALA B O 1
ATOM 2213 N N . VAL B 1 81 ? -14.359 -4.219 -0.423 1 98 81 VAL B N 1
ATOM 2214 C CA . VAL B 1 81 ? -15.258 -5.09 0.322 1 98 81 VAL B CA 1
ATOM 2215 C C . VAL B 1 81 ? -16.5 -4.309 0.751 1 98 81 VAL B C 1
ATOM 2217 O O . VAL B 1 81 ? -17.625 -4.789 0.612 1 98 81 VAL B O 1
ATOM 2220 N N . ALA B 1 82 ? -16.281 -3.127 1.26 1 98.12 82 ALA B N 1
ATOM 2221 C CA . ALA B 1 82 ? -17.391 -2.283 1.682 1 98.12 82 ALA B CA 1
ATOM 2222 C C . ALA B 1 82 ? -18.344 -2.008 0.52 1 98.12 82 ALA B C 1
ATOM 2224 O O . ALA B 1 82 ? -19.562 -2.021 0.691 1 98.12 82 ALA B O 1
ATOM 2225 N N . GLU B 1 83 ? -17.797 -1.758 -0.63 1 97.44 83 GLU B N 1
ATOM 2226 C CA . GLU B 1 83 ? -18.594 -1.507 -1.82 1 97.44 83 GLU B CA 1
ATOM 2227 C C . GLU B 1 83 ? -19.469 -2.711 -2.156 1 97.44 83 GLU B C 1
ATOM 2229 O O . GLU B 1 83 ? -20.672 -2.559 -2.434 1 97.44 83 GLU B O 1
ATOM 2234 N N . LYS B 1 84 ? -18.891 -3.844 -2.131 1 96.31 84 LYS B N 1
ATOM 2235 C CA . LYS B 1 84 ? -19.625 -5.066 -2.42 1 96.31 84 LYS B CA 1
ATOM 2236 C C . LYS B 1 84 ? -20.734 -5.301 -1.39 1 96.31 84 LYS B C 1
ATOM 2238 O O . LYS B 1 84 ? -21.797 -5.797 -1.726 1 96.31 84 LYS B O 1
ATOM 2243 N N . ASP B 1 85 ? -20.469 -4.863 -0.202 1 96.06 85 ASP B N 1
ATOM 2244 C CA . ASP B 1 85 ? -21.422 -5.012 0.887 1 96.06 85 ASP B CA 1
ATOM 2245 C C . ASP B 1 85 ? -22.438 -3.867 0.89 1 96.06 85 ASP B C 1
ATOM 2247 O O . ASP B 1 85 ? -23.328 -3.822 1.74 1 96.06 85 ASP B O 1
ATOM 2251 N N . LYS B 1 86 ? -22.25 -2.932 -0.04 1 97 86 LYS B N 1
ATOM 2252 C CA . LYS B 1 86 ? -23.062 -1.729 -0.079 1 97 86 LYS B CA 1
ATOM 2253 C C . LYS B 1 86 ? -23.047 -1.007 1.266 1 97 86 LYS B C 1
ATOM 2255 O O . LYS B 1 86 ? -24.094 -0.618 1.78 1 97 86 LYS B O 1
ATOM 2260 N N . ALA B 1 87 ? -21.875 -0.899 1.815 1 98.06 87 ALA B N 1
ATOM 2261 C CA . ALA B 1 87 ? -21.656 -0.291 3.125 1 98.06 87 ALA B CA 1
ATOM 2262 C C . ALA B 1 87 ? -20.781 0.951 3.016 1 98.06 87 ALA B C 1
ATOM 2264 O O . ALA B 1 87 ? -19.875 1.014 2.17 1 98.06 87 ALA B O 1
ATOM 2265 N N . ARG B 1 88 ? -21.109 1.91 3.85 1 98.06 88 ARG B N 1
ATOM 2266 C CA . ARG B 1 88 ? -20.203 3.041 4.016 1 98.06 88 ARG B CA 1
ATOM 2267 C C . ARG B 1 88 ? -19.172 2.76 5.105 1 98.06 88 ARG B C 1
ATOM 2269 O O . ARG B 1 88 ? -19.484 2.117 6.109 1 98.06 88 ARG B O 1
ATOM 2276 N N . ILE B 1 89 ? -17.938 3.277 4.871 1 98.5 89 ILE B N 1
ATOM 2277 C CA . ILE B 1 89 ? -16.922 3.088 5.906 1 98.5 89 ILE B CA 1
ATOM 2278 C C . ILE B 1 89 ? -16.156 4.387 6.117 1 98.5 89 ILE B C 1
ATOM 2280 O O . ILE B 1 89 ? -16.031 5.203 5.199 1 98.5 89 ILE B O 1
ATOM 2284 N N . ILE B 1 90 ? -15.695 4.598 7.312 1 98.31 90 ILE B N 1
ATOM 2285 C CA . ILE B 1 90 ? -14.867 5.73 7.727 1 98.31 90 ILE B CA 1
ATOM 2286 C C . ILE B 1 90 ? -13.617 5.219 8.438 1 98.31 90 ILE B C 1
ATOM 2288 O O . ILE B 1 90 ? -13.711 4.496 9.43 1 98.31 90 ILE B O 1
ATOM 2292 N N . PRO B 1 91 ? -12.438 5.609 7.922 1 98.06 91 PRO B N 1
ATOM 2293 C CA . PRO B 1 91 ? -11.25 5.234 8.695 1 98.06 91 PRO B CA 1
ATOM 2294 C C . PRO B 1 91 ? -11.32 5.719 10.141 1 98.06 91 PRO B C 1
ATOM 2296 O O . PRO B 1 91 ? -11.805 6.82 10.406 1 98.06 91 PRO B O 1
ATOM 2299 N N . SER B 1 92 ? -10.82 4.879 11.031 1 98.06 92 SER B N 1
ATOM 2300 C CA . SER B 1 92 ? -10.844 5.211 12.453 1 98.06 92 SER B CA 1
ATOM 2301 C C . SER B 1 92 ? -9.539 4.816 13.133 1 98.06 92 SER B C 1
ATOM 2303 O O . SER B 1 92 ? -8.703 4.133 12.539 1 98.06 92 SER B O 1
ATOM 2305 N N . GLY B 1 93 ? -9.336 5.344 14.336 1 96.81 93 GLY B N 1
ATOM 2306 C CA . GLY B 1 93 ? -8.125 5.035 15.07 1 96.81 93 GLY B CA 1
ATOM 2307 C C . GLY B 1 93 ? -6.863 5.484 14.352 1 96.81 93 GLY B C 1
ATOM 2308 O O . GLY B 1 93 ? -6.816 6.586 13.797 1 96.81 93 GLY B O 1
ATOM 2309 N N . LEU B 1 94 ? -5.859 4.656 14.438 1 96.56 94 LEU B N 1
ATOM 2310 C CA . LEU B 1 94 ? -4.586 4.961 13.797 1 96.56 94 LEU B CA 1
ATOM 2311 C C . LEU B 1 94 ? -4.75 5.051 12.281 1 96.56 94 LEU B C 1
ATOM 2313 O O . LEU B 1 94 ? -4.055 5.828 11.625 1 96.56 94 LEU B O 1
ATOM 2317 N N . THR B 1 95 ? -5.707 4.34 11.727 1 96.94 95 THR B N 1
ATOM 2318 C CA . THR B 1 95 ? -5.996 4.387 10.297 1 96.94 95 THR B CA 1
ATOM 2319 C C . THR B 1 95 ? -6.406 5.797 9.875 1 96.94 95 THR B C 1
ATOM 2321 O O . THR B 1 95 ? -5.969 6.293 8.836 1 96.94 95 THR B O 1
ATOM 2324 N N . ALA B 1 96 ? -7.148 6.438 10.711 1 97.56 96 ALA B N 1
ATOM 2325 C CA . ALA B 1 96 ? -7.578 7.805 10.43 1 97.56 96 ALA B CA 1
ATOM 2326 C C . ALA B 1 96 ? -6.41 8.781 10.539 1 97.56 96 ALA B C 1
ATOM 2328 O O . ALA B 1 96 ? -6.258 9.672 9.703 1 97.56 96 ALA B O 1
ATOM 2329 N N . LEU B 1 97 ? -5.59 8.594 11.586 1 96.69 97 LEU B N 1
ATOM 2330 C CA . LEU B 1 97 ? -4.43 9.461 11.758 1 96.69 97 LEU B CA 1
ATOM 2331 C C . LEU B 1 97 ? -3.498 9.375 10.562 1 96.69 97 LEU B C 1
ATOM 2333 O O . LEU B 1 97 ? -3.033 10.398 10.055 1 96.69 97 LEU B O 1
ATOM 2337 N N . ASN B 1 98 ? -3.348 8.203 10.133 1 94.94 98 ASN B N 1
ATOM 2338 C CA . ASN B 1 98 ? -2.49 7.973 8.969 1 94.94 98 ASN B CA 1
ATOM 2339 C C . ASN B 1 98 ? -3.078 8.602 7.711 1 94.94 98 ASN B C 1
ATOM 2341 O O . ASN B 1 98 ? -2.369 9.258 6.953 1 94.94 98 ASN B O 1
ATOM 2345 N N . LYS B 1 99 ? -4.328 8.391 7.551 1 95.25 99 LYS B N 1
ATOM 2346 C CA . LYS B 1 99 ? -5.008 8.891 6.363 1 95.25 99 LYS B CA 1
ATOM 2347 C C . LYS B 1 99 ? -4.984 10.414 6.312 1 95.25 99 LYS B C 1
ATOM 2349 O O . LYS B 1 99 ? -4.949 11.008 5.234 1 95.25 99 LYS B O 1
ATOM 2354 N N . LEU B 1 100 ? -4.914 11.055 7.461 1 94.62 100 LEU B N 1
ATOM 2355 C CA . LEU B 1 100 ? -4.895 12.516 7.508 1 94.62 100 LEU B CA 1
ATOM 2356 C C . LEU B 1 100 ? -3.463 13.039 7.523 1 94.62 100 LEU B C 1
ATOM 2358 O O . LEU B 1 100 ? -3.242 14.25 7.477 1 94.62 100 LEU B O 1
ATOM 2362 N N . GLY B 1 101 ? -2.508 12.133 7.664 1 92.81 101 GLY B N 1
ATOM 2363 C CA . GLY B 1 101 ? -1.108 12.523 7.656 1 92.81 101 GLY B CA 1
ATOM 2364 C C . GLY B 1 101 ? -0.605 12.969 9.016 1 92.81 101 GLY B C 1
ATOM 2365 O O . GLY B 1 101 ? 0.41 13.656 9.117 1 92.81 101 GLY B O 1
ATOM 2366 N N . LEU B 1 102 ? -1.326 12.555 10.062 1 94.56 102 LEU B N 1
ATOM 2367 C CA . LEU B 1 102 ? -0.967 12.984 11.406 1 94.56 102 LEU B CA 1
ATOM 2368 C C . LEU B 1 102 ? -0.079 11.953 12.094 1 94.56 102 LEU B C 1
ATOM 2370 O O . LEU B 1 102 ? 0.519 12.234 13.141 1 94.56 102 LEU B O 1
ATOM 2374 N N . SER B 1 103 ? 0.011 10.75 11.508 1 93.38 103 SER B N 1
ATOM 2375 C CA . SER B 1 103 ? 0.866 9.68 12.016 1 93.38 103 SER B CA 1
ATOM 2376 C C . SER B 1 103 ? 1.433 8.836 10.883 1 93.38 103 SER B C 1
ATOM 2378 O O . SER B 1 103 ? 0.81 8.703 9.82 1 93.38 103 SER B O 1
ATOM 2380 N N . THR B 1 104 ? 2.607 8.258 11.094 1 91.75 104 THR B N 1
ATOM 2381 C CA . THR B 1 104 ? 3.193 7.316 10.141 1 91.75 104 THR B CA 1
ATOM 2382 C C . THR B 1 104 ? 3.162 5.898 10.695 1 91.75 104 THR B C 1
ATOM 2384 O O . THR B 1 104 ? 3.635 4.961 10.047 1 91.75 104 THR B O 1
ATOM 2387 N N . GLN B 1 105 ? 2.611 5.805 11.906 1 89.5 105 GLN B N 1
ATOM 2388 C CA . GLN B 1 105 ? 2.512 4.496 12.539 1 89.5 105 GLN B CA 1
ATOM 2389 C C . GLN B 1 105 ? 1.494 3.613 11.82 1 89.5 105 GLN B C 1
ATOM 2391 O O . GLN B 1 105 ? 0.328 3.988 11.68 1 89.5 105 GLN B O 1
ATOM 2396 N N . VAL B 1 106 ? 1.977 2.475 11.344 1 85 106 VAL B N 1
ATOM 2397 C CA . VAL B 1 106 ? 1.085 1.544 10.656 1 85 106 VAL B CA 1
ATOM 2398 C C . VAL B 1 106 ? 0.659 0.437 11.617 1 85 106 VAL B C 1
ATOM 2400 O O . VAL B 1 106 ? 1.474 -0.067 12.398 1 85 106 VAL B O 1
ATOM 2403 N N . THR B 1 107 ? -0.58 0.157 11.531 1 85.88 107 THR B N 1
ATOM 2404 C CA . THR B 1 107 ? -1.083 -0.889 12.414 1 85.88 107 THR B CA 1
ATOM 2405 C C . THR B 1 107 ? -1.302 -2.188 11.648 1 85.88 107 THR B C 1
ATOM 2407 O O . THR B 1 107 ? -1.528 -2.166 10.438 1 85.88 107 THR B O 1
ATOM 2410 N N . MET B 1 108 ? -1.271 -3.264 12.383 1 89.69 108 MET B N 1
ATOM 2411 C CA . MET B 1 108 ? -1.654 -4.562 11.836 1 89.69 108 MET B CA 1
ATOM 2412 C C . MET B 1 108 ? -3.166 -4.652 11.656 1 89.69 108 MET B C 1
ATOM 2414 O O . MET B 1 108 ? -3.656 -5.488 10.891 1 89.69 108 MET B O 1
ATOM 2418 N N . ASN B 1 109 ? -3.822 -3.75 12.375 1 94.12 109 ASN B N 1
ATOM 2419 C CA . ASN B 1 109 ? -5.277 -3.711 12.281 1 94.12 109 ASN B CA 1
ATOM 2420 C C . ASN B 1 109 ? -5.766 -2.396 11.688 1 94.12 109 ASN B C 1
ATOM 2422 O O . ASN B 1 109 ? -5.656 -1.343 12.312 1 94.12 109 ASN B O 1
ATOM 2426 N N . ALA B 1 110 ? -6.25 -2.492 10.5 1 97.06 110 ALA B N 1
ATOM 2427 C CA . ALA B 1 110 ? -6.941 -1.329 9.945 1 97.06 110 ALA B CA 1
ATOM 2428 C C . ALA B 1 110 ? -8.391 -1.281 10.406 1 97.06 110 ALA B C 1
ATOM 2430 O O . ALA B 1 110 ? -9.172 -2.189 10.109 1 97.06 110 ALA B O 1
ATOM 2431 N N . VAL B 1 111 ? -8.719 -0.228 11.07 1 98.38 111 VAL B N 1
ATOM 2432 C CA . VAL B 1 111 ? -10.047 -0.14 11.68 1 98.38 111 VAL B CA 1
ATOM 2433 C C . VAL B 1 111 ? -10.898 0.864 10.906 1 98.38 111 VAL B C 1
ATOM 2435 O O . VAL B 1 111 ? -10.453 1.973 10.609 1 98.38 111 VAL B O 1
ATOM 2438 N N . TYR B 1 112 ? -12.109 0.486 10.633 1 98.62 112 TYR B N 1
ATOM 2439 C CA . TYR B 1 112 ? -13.102 1.326 9.977 1 98.62 112 TYR B CA 1
ATOM 2440 C C . TYR B 1 112 ? -14.43 1.283 10.719 1 98.62 112 TYR B C 1
ATOM 2442 O O . TYR B 1 112 ? -14.852 0.224 11.195 1 98.62 112 TYR B O 1
ATOM 2450 N N . LEU B 1 113 ? -15.078 2.389 10.797 1 98.75 113 LEU B N 1
ATOM 2451 C CA . LEU B 1 113 ? -16.484 2.408 11.164 1 98.75 113 LEU B CA 1
ATOM 2452 C C . LEU B 1 113 ? -17.359 2.047 9.977 1 98.75 113 LEU B C 1
ATOM 2454 O O . LEU B 1 113 ? -17.078 2.441 8.844 1 98.75 113 LEU B O 1
ATOM 2458 N N . THR B 1 114 ? -18.375 1.321 10.234 1 98.69 114 THR B N 1
ATOM 2459 C CA . THR B 1 114 ? -19.281 0.932 9.164 1 98.69 114 THR B CA 1
ATOM 2460 C C . THR B 1 114 ? -20.734 1.113 9.602 1 98.69 114 THR B C 1
ATOM 2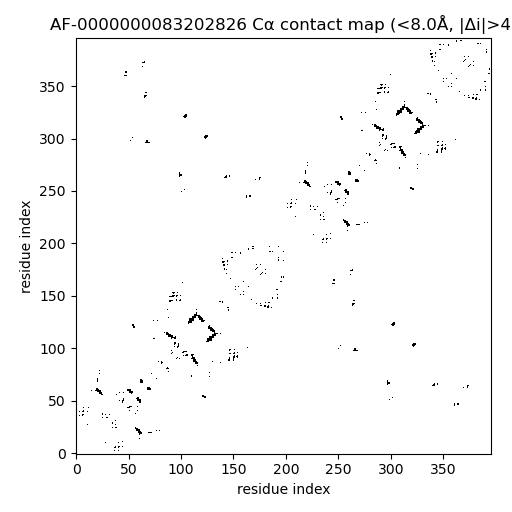462 O O . THR B 1 114 ? -21.047 1.08 10.797 1 98.69 114 THR B O 1
ATOM 2465 N N . ASP B 1 115 ? -21.594 1.391 8.656 1 98.06 115 ASP B N 1
ATOM 2466 C CA . ASP B 1 115 ? -23.031 1.463 8.93 1 98.06 115 ASP B CA 1
ATOM 2467 C C . ASP B 1 115 ? -23.703 0.131 8.633 1 98.06 115 ASP B C 1
ATOM 2469 O O . ASP B 1 115 ? -24.938 0.045 8.633 1 98.06 115 ASP B O 1
ATOM 2473 N N . ALA B 1 116 ? -22.875 -0.89 8.352 1 97.38 116 ALA B N 1
ATOM 2474 C CA . ALA B 1 116 ? -23.359 -2.246 8.117 1 97.38 116 ALA B CA 1
ATOM 2475 C C . ALA B 1 116 ? -22.875 -3.199 9.203 1 97.38 116 ALA B C 1
ATOM 2477 O O . ALA B 1 116 ? -22.547 -2.77 10.312 1 97.38 116 ALA B O 1
ATOM 2478 N N . ALA B 1 117 ? -22.969 -4.52 8.969 1 95.94 117 ALA B N 1
ATOM 2479 C CA . ALA B 1 117 ? -22.594 -5.52 9.961 1 95.94 117 ALA B CA 1
ATOM 2480 C C . ALA B 1 117 ? -21.109 -5.426 10.305 1 95.94 117 ALA B C 1
ATOM 2482 O O . ALA B 1 117 ? -20.266 -5.227 9.422 1 95.94 117 ALA B O 1
ATOM 2483 N N . ALA B 1 118 ? -20.859 -5.52 11.609 1 97.75 118 ALA B N 1
ATOM 2484 C CA . ALA B 1 118 ? -19.469 -5.605 12.047 1 97.75 118 ALA B CA 1
ATOM 2485 C C . ALA B 1 118 ? -18.828 -6.898 11.57 1 97.75 118 ALA B C 1
ATOM 2487 O O . ALA B 1 118 ? -19.469 -7.949 11.531 1 97.75 118 ALA B O 1
ATOM 2488 N N . ARG B 1 119 ? -17.531 -6.812 11.203 1 96.44 119 ARG B N 1
ATOM 2489 C CA . ARG B 1 119 ? -16.797 -8.031 10.875 1 96.44 119 ARG B CA 1
ATOM 2490 C C . ARG B 1 119 ? -15.289 -7.766 10.812 1 96.44 119 ARG B C 1
ATOM 2492 O O . ARG B 1 119 ? -14.859 -6.613 10.789 1 96.44 119 ARG B O 1
ATOM 2499 N N . GLU B 1 120 ? -14.602 -8.828 10.93 1 98 120 GLU B N 1
ATOM 2500 C CA . GLU B 1 120 ? -13.141 -8.812 10.852 1 98 120 GLU B CA 1
ATOM 2501 C C . GLU B 1 120 ? -12.641 -9.695 9.711 1 98 120 GLU B C 1
ATOM 2503 O O . GLU B 1 120 ? -13.094 -10.828 9.555 1 98 120 GLU B O 1
ATOM 2508 N N . LEU B 1 121 ? -11.781 -9.148 8.891 1 97.75 121 LEU B N 1
ATOM 2509 C CA . LEU B 1 121 ? -11.125 -9.875 7.809 1 97.75 121 LEU B CA 1
ATOM 2510 C C . LEU B 1 121 ? -9.648 -10.07 8.109 1 97.75 121 LEU B C 1
ATOM 2512 O O . LEU B 1 121 ? -8.945 -9.109 8.453 1 97.75 121 LEU B O 1
ATOM 2516 N N . THR B 1 122 ? -9.211 -11.281 8.031 1 97.38 122 THR B N 1
ATOM 2517 C CA . THR B 1 122 ? -7.789 -11.555 8.203 1 97.38 122 THR B CA 1
ATOM 2518 C C . THR B 1 122 ? -7.09 -11.625 6.844 1 97.38 122 THR B C 1
ATOM 2520 O O . THR B 1 122 ? -7.445 -12.453 6 1 97.38 122 THR B O 1
ATOM 2523 N N . ILE B 1 123 ? -6.145 -10.812 6.613 1 95.5 123 ILE B N 1
ATOM 2524 C CA . ILE B 1 123 ? -5.332 -10.789 5.402 1 95.5 123 ILE B CA 1
ATOM 2525 C C . ILE B 1 123 ? -3.871 -11.062 5.758 1 95.5 123 ILE B C 1
ATOM 2527 O O . ILE B 1 123 ? -3.146 -10.164 6.18 1 95.5 123 ILE B O 1
ATOM 2531 N N . GLY B 1 124 ? -3.416 -12.25 5.453 1 92.25 124 GLY B N 1
ATOM 2532 C CA . GLY B 1 124 ? -2.117 -12.625 5.984 1 92.25 124 GLY B CA 1
ATOM 2533 C C . GLY B 1 124 ? -2.021 -12.469 7.492 1 92.25 124 GLY B C 1
ATOM 2534 O O . GLY B 1 124 ? -2.812 -13.055 8.234 1 92.25 124 GLY B O 1
ATOM 2535 N N . ASN B 1 125 ? -1.123 -11.703 7.914 1 92.38 125 ASN B N 1
ATOM 2536 C CA . ASN B 1 125 ? -0.968 -11.469 9.344 1 92.38 125 ASN B CA 1
ATOM 2537 C C . ASN B 1 125 ? -1.563 -10.125 9.758 1 92.38 125 ASN B C 1
ATOM 2539 O O . ASN B 1 125 ? -1.281 -9.625 10.852 1 92.38 125 ASN B O 1
ATOM 2543 N N . ARG B 1 126 ? -2.371 -9.547 8.922 1 94.62 126 ARG B N 1
ATOM 2544 C CA . ARG B 1 126 ? -3.074 -8.297 9.203 1 94.62 126 ARG B CA 1
ATOM 2545 C C . ARG B 1 126 ? -4.582 -8.523 9.281 1 94.62 126 ARG B C 1
ATOM 2547 O O . ARG B 1 126 ? -5.078 -9.586 8.891 1 94.62 126 ARG B O 1
ATOM 2554 N N . LYS B 1 127 ? -5.203 -7.391 9.82 1 97.44 127 LYS B N 1
ATOM 2555 C CA . LYS B 1 127 ? -6.66 -7.473 9.891 1 97.44 127 LYS B CA 1
ATOM 2556 C C . LYS B 1 127 ? -7.305 -6.168 9.438 1 97.44 127 LYS B C 1
ATOM 2558 O O . LYS B 1 127 ? -6.734 -5.09 9.625 1 97.44 127 LYS B O 1
ATOM 2563 N N . ILE B 1 128 ? -8.414 -6.305 8.852 1 98.19 128 ILE B N 1
ATOM 2564 C CA . ILE B 1 128 ? -9.352 -5.207 8.641 1 98.19 128 ILE B CA 1
ATOM 2565 C C . ILE B 1 128 ? -10.555 -5.371 9.562 1 98.19 128 ILE B C 1
ATOM 2567 O O . ILE B 1 128 ? -11.25 -6.391 9.508 1 98.19 128 ILE B O 1
ATOM 2571 N N . ILE B 1 129 ? -10.766 -4.406 10.359 1 98.69 129 ILE B N 1
ATOM 2572 C CA . ILE B 1 129 ? -11.844 -4.477 11.344 1 98.69 129 ILE B CA 1
ATOM 2573 C C . ILE B 1 129 ? -12.914 -3.447 11 1 98.69 129 ILE B C 1
ATOM 2575 O O . ILE B 1 129 ? -12.648 -2.244 10.969 1 98.69 129 ILE B O 1
ATOM 2579 N N . PHE B 1 130 ? -14.109 -3.93 10.742 1 98.69 130 PHE B N 1
ATOM 2580 C CA . PHE B 1 130 ? -15.273 -3.076 10.578 1 98.69 130 PHE B CA 1
ATOM 2581 C C . PHE B 1 130 ? -16.094 -3.023 11.859 1 98.69 130 PHE B C 1
ATOM 2583 O O . PHE B 1 130 ? -16.656 -4.035 12.289 1 98.69 130 PHE B O 1
ATOM 2590 N N . LYS B 1 131 ? -16.125 -1.866 12.375 1 98.44 131 LYS B N 1
ATOM 2591 C CA . LYS B 1 131 ? -16.906 -1.664 13.602 1 98.44 131 LYS B CA 1
ATOM 2592 C C . LYS B 1 131 ? -18.203 -0.92 13.305 1 98.44 131 LYS B C 1
ATOM 2594 O O . LYS B 1 131 ? -18.188 0.164 12.719 1 98.44 131 LYS B O 1
ATOM 2599 N N . ARG B 1 132 ? -19.281 -1.536 13.719 1 98.19 132 ARG B N 1
ATOM 2600 C CA . ARG B 1 132 ? -20.562 -0.844 13.531 1 98.19 132 ARG B CA 1
ATOM 2601 C C . ARG B 1 132 ? -20.594 0.468 14.305 1 98.19 132 ARG B C 1
ATOM 2603 O O . ARG B 1 132 ? -20.141 0.526 15.453 1 98.19 132 ARG B O 1
ATOM 2610 N N . SER B 1 133 ? -21.141 1.452 13.648 1 97.38 133 SER B N 1
ATOM 2611 C CA . SER B 1 133 ? -21.172 2.773 14.273 1 97.38 133 SER B CA 1
ATOM 2612 C C . SER B 1 133 ? -22.578 3.387 14.164 1 97.38 133 SER B C 1
ATOM 2614 O O . SER B 1 133 ? -23.375 2.963 13.336 1 97.38 133 SER B O 1
ATOM 2616 N N . VAL B 1 134 ? -22.844 4.328 15.031 1 95.94 134 VAL B N 1
ATOM 2617 C CA . VAL B 1 134 ? -24.156 4.988 15.078 1 95.94 134 VAL B CA 1
ATOM 2618 C C . VAL B 1 134 ? -24.344 5.832 13.82 1 95.94 134 VAL B C 1
ATOM 2620 O O . VAL B 1 134 ? -23.391 6.359 13.258 1 95.94 134 VAL B O 1
ATOM 2623 N N . PRO B 1 135 ? -25.562 6.023 13.367 1 96.5 135 PRO B N 1
ATOM 2624 C CA . PRO B 1 135 ? -25.891 6.738 12.133 1 96.5 135 PRO B CA 1
ATOM 2625 C C . PRO B 1 135 ? -25.344 8.164 12.117 1 96.5 135 PRO B C 1
ATOM 2627 O O . PRO B 1 135 ? -25.016 8.695 11.047 1 96.5 135 PRO B O 1
ATOM 2630 N N . ARG B 1 136 ? -25.266 8.742 13.258 1 96.06 136 ARG B N 1
ATOM 2631 C CA . ARG B 1 136 ? -24.812 10.133 13.336 1 96.06 136 ARG B CA 1
ATOM 2632 C C . ARG B 1 136 ? -23.422 10.289 12.742 1 96.06 136 ARG B C 1
ATOM 2634 O O . ARG B 1 136 ? -23.109 11.32 12.141 1 96.06 136 ARG B O 1
ATOM 2641 N N . ASN B 1 137 ? -22.578 9.328 12.883 1 96.69 137 ASN B N 1
ATOM 2642 C CA . ASN B 1 137 ? -21.219 9.375 12.352 1 96.69 137 ASN B CA 1
ATOM 2643 C C . ASN B 1 137 ? -21.219 9.43 10.828 1 96.69 137 ASN B C 1
ATOM 2645 O O . ASN B 1 137 ? -20.219 9.805 10.219 1 96.69 137 ASN B O 1
ATOM 2649 N N . PHE B 1 138 ? -22.312 9.109 10.234 1 97.75 138 PHE B N 1
ATOM 2650 C CA . PHE B 1 138 ? -22.406 9.062 8.773 1 97.75 138 PHE B CA 1
ATOM 2651 C C . PHE B 1 138 ? -23.281 10.195 8.25 1 97.75 138 PHE B C 1
ATOM 2653 O O . PHE B 1 138 ? -23.672 10.18 7.082 1 97.75 138 PHE B O 1
ATOM 2660 N N . ALA B 1 139 ? -23.562 11.156 9.086 1 97.81 139 ALA B N 1
ATOM 2661 C CA . ALA B 1 139 ? -24.453 12.25 8.727 1 97.81 139 ALA B CA 1
ATOM 2662 C C . ALA B 1 139 ? -23.703 13.383 8.047 1 97.81 139 ALA B C 1
ATOM 2664 O O . ALA B 1 139 ? -24.297 14.312 7.512 1 97.81 139 ALA B O 1
ATOM 2665 N N . TYR B 1 140 ? -22.391 13.266 8.039 1 97.75 140 TYR B N 1
ATOM 2666 C CA . TYR B 1 140 ? -21.578 14.32 7.457 1 97.75 140 TYR B CA 1
ATOM 2667 C C . TYR B 1 140 ? -21.75 14.383 5.945 1 97.75 140 TYR B C 1
ATOM 2669 O O . TYR B 1 140 ? -22.062 13.375 5.309 1 97.75 140 TYR B O 1
ATOM 2677 N N . LYS B 1 141 ? -21.469 15.539 5.426 1 97.06 141 LYS B N 1
ATOM 2678 C CA . LYS B 1 141 ? -21.656 15.75 3.992 1 97.06 141 LYS B CA 1
ATOM 2679 C C . LYS B 1 141 ? -20.359 15.484 3.229 1 97.06 141 LYS B C 1
ATOM 2681 O O . LYS B 1 141 ? -20.391 15.125 2.051 1 97.06 141 LYS B O 1
ATOM 2686 N N . THR B 1 142 ? -19.266 15.734 3.916 1 96.88 142 THR B N 1
ATOM 2687 C CA . THR B 1 142 ? -17.984 15.531 3.262 1 96.88 142 THR B CA 1
ATOM 2688 C C . THR B 1 142 ? -17.328 14.227 3.734 1 96.88 142 THR B C 1
ATOM 2690 O O . THR B 1 142 ? -17.703 13.695 4.785 1 96.88 142 THR B O 1
ATOM 2693 N N . ASP B 1 143 ? -16.391 13.742 2.951 1 95.94 143 ASP B N 1
ATOM 2694 C CA . ASP B 1 143 ? -15.57 12.617 3.389 1 95.94 143 ASP B CA 1
ATOM 2695 C C . ASP B 1 143 ? -14.477 13.078 4.352 1 95.94 143 ASP B C 1
ATOM 2697 O O . ASP B 1 143 ? -14.047 12.312 5.223 1 95.94 143 ASP B O 1
ATOM 2701 N N . LEU B 1 144 ? -14.125 14.305 4.234 1 96.94 144 LEU B N 1
ATOM 2702 C CA . LEU B 1 144 ? -13.008 14.859 4.992 1 96.94 144 LEU B CA 1
ATOM 2703 C C . LEU B 1 144 ? -13.375 15.016 6.465 1 96.94 144 LEU B C 1
ATOM 2705 O O . LEU B 1 144 ? -12.586 14.656 7.344 1 96.94 144 LEU B O 1
ATOM 2709 N N . PHE B 1 145 ? -14.477 15.492 6.727 1 97.81 145 PHE B N 1
ATOM 2710 C CA . PHE B 1 145 ? -14.781 15.914 8.086 1 97.81 145 PHE B CA 1
ATOM 2711 C C . PHE B 1 145 ? -14.922 14.711 9.008 1 97.81 145 PHE B C 1
ATOM 2713 O O . PHE B 1 145 ? -14.406 14.711 10.125 1 97.81 145 PHE B O 1
ATOM 2720 N N . PRO B 1 146 ? -15.641 13.641 8.586 1 97.81 146 PRO B N 1
ATOM 2721 C CA . PRO B 1 146 ? -15.656 12.477 9.469 1 97.81 146 PRO B CA 1
ATOM 2722 C C . PRO B 1 146 ? -14.266 11.891 9.695 1 97.81 146 PRO B C 1
ATOM 2724 O O . PRO B 1 146 ? -13.984 11.336 10.766 1 97.81 146 PRO B O 1
ATOM 2727 N N . LEU B 1 147 ? -13.445 11.953 8.75 1 97.5 147 LEU B N 1
ATOM 2728 C CA . LEU B 1 147 ? -12.055 11.555 8.922 1 97.5 147 LEU B CA 1
ATOM 2729 C C . LEU B 1 147 ? -11.375 12.398 10 1 97.5 147 LEU B C 1
ATOM 2731 O O . LEU B 1 147 ? -10.664 11.859 10.852 1 97.5 147 LEU B O 1
ATOM 2735 N N . ILE B 1 148 ? -11.609 13.672 9.977 1 98.06 148 ILE B N 1
ATOM 2736 C CA . ILE B 1 148 ? -11.07 14.602 10.961 1 98.06 148 ILE B CA 1
ATOM 2737 C C . ILE B 1 148 ? -11.602 14.242 12.352 1 98.06 148 ILE B C 1
ATOM 2739 O O . ILE B 1 148 ? -10.828 14.148 13.312 1 98.06 148 ILE B O 1
ATOM 2743 N N . VAL B 1 149 ? -12.883 13.992 12.398 1 98.5 149 VAL B N 1
ATOM 2744 C CA . VAL B 1 149 ? -13.508 13.648 13.68 1 98.5 149 VAL B CA 1
ATOM 2745 C C . VAL B 1 149 ? -12.891 12.359 14.227 1 98.5 149 VAL B C 1
ATOM 2747 O O . VAL B 1 149 ? -12.516 12.297 15.398 1 98.5 149 VAL B O 1
ATOM 2750 N N . ALA B 1 150 ? -12.719 11.383 13.398 1 98.12 150 ALA B N 1
ATOM 2751 C CA . ALA B 1 150 ? -12.141 10.102 13.805 1 98.12 150 ALA B CA 1
ATOM 2752 C C . ALA B 1 150 ? -10.703 10.281 14.297 1 98.12 150 ALA B C 1
ATOM 2754 O O . ALA B 1 150 ? -10.312 9.711 15.32 1 98.12 150 ALA B O 1
ATOM 2755 N N . ALA B 1 151 ? -9.953 11.094 13.594 1 98.19 151 ALA B N 1
ATOM 2756 C CA . ALA B 1 151 ? -8.547 11.32 13.938 1 98.19 151 ALA B CA 1
ATOM 2757 C C . ALA B 1 151 ? -8.422 12.047 15.273 1 98.19 151 ALA B C 1
ATOM 2759 O O . ALA B 1 151 ? -7.621 11.664 16.125 1 98.19 151 ALA B O 1
ATOM 2760 N N . MET B 1 152 ? -9.227 13.055 15.438 1 98.5 152 MET B N 1
ATOM 2761 C CA . MET B 1 152 ? -9.164 13.836 16.672 1 98.5 152 MET B CA 1
ATOM 2762 C C . MET B 1 152 ? -9.602 13 17.875 1 98.5 152 MET B C 1
ATOM 2764 O O . MET B 1 152 ? -9.008 13.086 18.953 1 98.5 152 MET B O 1
ATOM 2768 N N . LYS B 1 153 ? -10.594 12.188 17.672 1 98.06 153 LYS B N 1
ATOM 2769 C CA . LYS B 1 153 ? -11.023 11.289 18.734 1 98.06 153 LYS B CA 1
ATOM 2770 C C . LYS B 1 153 ? -9.914 10.312 19.109 1 98.06 153 LYS B C 1
ATOM 2772 O O . LYS B 1 153 ? -9.727 10 20.297 1 98.06 153 LYS B O 1
ATOM 2777 N N . GLU B 1 154 ? -9.195 9.852 18.141 1 97.75 154 GLU B N 1
ATOM 2778 C CA . GLU B 1 154 ? -8.078 8.953 18.406 1 97.75 154 GLU B CA 1
ATOM 2779 C C . GLU B 1 154 ? -6.988 9.648 19.219 1 97.75 154 GLU B C 1
ATOM 2781 O O . GLU B 1 154 ? -6.418 9.047 20.141 1 97.75 154 GLU B O 1
ATOM 2786 N N . LEU B 1 155 ? -6.695 10.875 18.844 1 97.56 155 LEU B N 1
ATOM 2787 C CA . LEU B 1 155 ? -5.695 11.641 19.578 1 97.56 155 LEU B CA 1
ATOM 2788 C C . LEU B 1 155 ? -6.164 11.93 21 1 97.56 155 LEU B C 1
ATOM 2790 O O . LEU B 1 155 ? -5.371 11.859 21.953 1 97.56 155 LEU B O 1
ATOM 2794 N N . GLY B 1 156 ? -7.379 12.281 21.109 1 97.5 156 GLY B N 1
ATOM 2795 C CA . GLY B 1 156 ? -7.938 12.641 22.406 1 97.5 156 GLY B CA 1
ATOM 2796 C C . GLY B 1 156 ? -8.062 14.141 22.594 1 97.5 156 GLY B C 1
ATOM 2797 O O . GLY B 1 156 ? -7.172 14.906 22.219 1 97.5 156 GLY B O 1
ATOM 2798 N N . LYS B 1 157 ? -9.078 14.523 23.328 1 96.38 157 LYS B N 1
ATOM 2799 C CA . LYS B 1 157 ? -9.477 15.914 23.531 1 96.38 157 LYS B CA 1
ATOM 2800 C C . LYS B 1 157 ? -8.32 16.734 24.094 1 96.38 157 LYS B C 1
ATOM 2802 O O . LYS B 1 157 ? -8.07 17.859 23.641 1 96.38 157 LYS B O 1
ATOM 2807 N N . ASP B 1 158 ? -7.531 16.125 24.969 1 96.69 158 ASP B N 1
ATOM 2808 C CA . ASP B 1 158 ? -6.508 16.891 25.672 1 96.69 158 ASP B CA 1
ATOM 2809 C C . ASP B 1 158 ? -5.129 16.656 25.047 1 96.69 158 ASP B C 1
ATOM 2811 O O . ASP B 1 158 ? -4.133 17.203 25.531 1 96.69 158 ASP B O 1
ATOM 2815 N N . GLU B 1 159 ? -5.113 15.992 23.938 1 97.38 159 GLU B N 1
ATOM 2816 C CA . GLU B 1 159 ? -3.812 15.609 23.406 1 97.38 159 GLU B CA 1
ATOM 2817 C C . GLU B 1 159 ? -3.586 16.203 22.016 1 97.38 159 GLU B C 1
ATOM 2819 O O . GLU B 1 159 ? -2.461 16.203 21.516 1 97.38 159 GLU B O 1
ATOM 2824 N N . VAL B 1 160 ? -4.574 16.766 21.406 1 97.56 160 VAL B N 1
ATOM 2825 C CA . VAL B 1 160 ? -4.438 17.375 20.094 1 97.56 160 VAL B CA 1
ATOM 2826 C C . VAL B 1 160 ? -3.561 18.625 20.188 1 97.56 160 VAL B C 1
ATOM 2828 O O . VAL B 1 160 ? -3.873 19.547 20.938 1 97.56 160 VAL B O 1
ATOM 2831 N N . THR B 1 161 ? -2.533 18.688 19.469 1 96.12 161 THR B N 1
ATOM 2832 C CA . THR B 1 161 ? -1.59 19.797 19.547 1 96.12 161 THR B CA 1
ATOM 2833 C C . THR B 1 161 ? -2.01 20.922 18.609 1 96.12 161 THR B C 1
ATOM 2835 O O . THR B 1 161 ? -2.822 20.719 17.703 1 96.12 161 THR B O 1
ATOM 2838 N N . ASP B 1 162 ? -1.372 22.062 18.828 1 95.75 162 ASP B N 1
ATOM 2839 C CA . ASP B 1 162 ? -1.639 23.203 17.969 1 95.75 162 ASP B CA 1
ATOM 2840 C C . ASP B 1 162 ? -1.146 22.953 16.547 1 95.75 162 ASP B C 1
ATOM 2842 O O . ASP B 1 162 ? -1.767 23.391 15.57 1 95.75 162 ASP B O 1
ATOM 2846 N N . GLU B 1 163 ? -0.09 22.266 16.469 1 93.69 163 GLU B N 1
ATOM 2847 C CA . GLU B 1 163 ? 0.45 21.938 15.156 1 93.69 163 GLU B CA 1
ATOM 2848 C C . GLU B 1 163 ? -0.511 21.031 14.375 1 93.69 163 GLU B C 1
ATOM 2850 O O . GLU B 1 163 ? -0.721 21.234 13.18 1 93.69 163 GLU B O 1
ATOM 2855 N N . GLN B 1 164 ? -1.106 20.109 15.062 1 95.81 164 GLN B N 1
ATOM 2856 C CA . GLN B 1 164 ? -2.055 19.203 14.422 1 95.81 164 GLN B CA 1
ATOM 2857 C C . GLN B 1 164 ? -3.32 19.938 14 1 95.81 164 GLN B C 1
ATOM 2859 O O . GLN B 1 164 ? -3.855 19.703 12.914 1 95.81 164 GLN B O 1
ATOM 2864 N N . VAL B 1 165 ? -3.752 20.844 14.812 1 97.12 165 VAL B N 1
ATOM 2865 C CA . VAL B 1 165 ? -4.922 21.641 14.484 1 97.12 165 VAL B CA 1
ATOM 2866 C C . VAL B 1 165 ? -4.637 22.484 13.242 1 97.12 165 VAL B C 1
ATOM 2868 O O . VAL B 1 165 ? -5.492 22.625 12.359 1 97.12 165 VAL B O 1
ATOM 2871 N N . ALA B 1 166 ? -3.461 23 13.164 1 94.06 166 ALA B N 1
ATOM 2872 C CA . ALA B 1 166 ? -3.078 23.812 12.008 1 94.06 166 ALA B CA 1
ATOM 2873 C C . ALA B 1 166 ? -3.105 22.984 10.727 1 94.06 166 ALA B C 1
ATOM 2875 O O . ALA B 1 166 ? -3.582 23.453 9.688 1 94.06 166 ALA B O 1
ATOM 2876 N N . ILE B 1 167 ? -2.635 21.797 10.836 1 93.06 167 ILE B N 1
ATOM 2877 C CA . ILE B 1 167 ? -2.611 20.891 9.695 1 93.06 167 ILE B CA 1
ATOM 2878 C C . ILE B 1 167 ? -4.039 20.594 9.242 1 93.06 167 ILE B C 1
ATOM 2880 O O . ILE B 1 167 ? -4.336 20.625 8.047 1 93.06 167 ILE B O 1
ATOM 2884 N N . ILE B 1 168 ? -4.891 20.359 10.18 1 96.38 168 ILE B N 1
ATOM 2885 C CA . ILE B 1 168 ? -6.285 20.047 9.898 1 96.38 168 ILE B CA 1
ATOM 2886 C C . ILE B 1 168 ? -6.969 21.25 9.242 1 96.38 168 ILE B C 1
ATOM 2888 O O . ILE B 1 168 ? -7.688 21.094 8.25 1 96.38 168 ILE B O 1
ATOM 2892 N N . LYS B 1 169 ? -6.73 22.406 9.758 1 95.69 169 LYS B N 1
ATOM 2893 C CA . LYS B 1 169 ? -7.34 23.609 9.211 1 95.69 169 LYS B CA 1
ATOM 2894 C C . LYS B 1 169 ? -6.871 23.875 7.781 1 95.69 169 LYS B C 1
ATOM 2896 O O . LYS B 1 169 ? -7.656 24.297 6.934 1 95.69 169 LYS B O 1
ATOM 2901 N N . GLN B 1 170 ? -5.652 23.562 7.555 1 92.19 170 GLN B N 1
ATOM 2902 C CA . GLN B 1 170 ? -5.125 23.719 6.199 1 92.19 170 GLN B CA 1
ATOM 2903 C C . GLN B 1 170 ? -5.809 22.75 5.234 1 92.19 170 GLN B C 1
ATOM 2905 O O . GLN B 1 170 ? -6.137 23.125 4.105 1 92.19 170 GLN B O 1
ATOM 2910 N N . ALA B 1 171 ? -6.031 21.578 5.691 1 93.06 171 ALA B N 1
ATOM 2911 C CA . ALA B 1 171 ? -6.723 20.578 4.871 1 93.06 171 ALA B CA 1
ATOM 2912 C C . ALA B 1 171 ? -8.148 21.031 4.555 1 93.06 171 ALA B C 1
ATOM 2914 O O . ALA B 1 171 ? -8.617 20.875 3.426 1 93.06 171 ALA B O 1
ATOM 2915 N N . ILE B 1 172 ? -8.797 21.594 5.52 1 95.75 172 ILE B N 1
ATOM 2916 C CA . ILE B 1 172 ? -10.156 22.078 5.344 1 95.75 172 ILE B CA 1
ATOM 2917 C C . ILE B 1 172 ? -10.18 23.203 4.324 1 95.75 172 ILE B C 1
ATOM 2919 O O . ILE B 1 172 ? -11.031 23.234 3.434 1 95.75 172 ILE B O 1
ATOM 2923 N N . GLU B 1 173 ? -9.289 24.078 4.473 1 93.75 173 GLU B N 1
ATOM 2924 C CA . GLU B 1 173 ? -9.227 25.25 3.598 1 93.75 173 GLU B CA 1
ATOM 2925 C C . GLU B 1 173 ? -8.953 24.828 2.152 1 93.75 173 GLU B C 1
ATOM 2927 O O . GLU B 1 173 ? -9.578 25.359 1.227 1 93.75 173 GLU B O 1
ATOM 2932 N N . LYS B 1 174 ? -8.156 23.875 2 1 90.75 174 LYS B N 1
ATOM 2933 C CA . LYS B 1 174 ? -7.68 23.547 0.661 1 90.75 174 LYS B CA 1
ATOM 2934 C C . LYS B 1 174 ? -8.617 22.547 -0.026 1 90.75 174 LYS B C 1
ATOM 2936 O O . LYS B 1 174 ? -8.812 22.609 -1.241 1 90.75 174 LYS B O 1
ATOM 2941 N N . TYR B 1 175 ? -9.25 21.734 0.832 1 90 175 TYR B N 1
ATOM 2942 C CA . TYR B 1 175 ? -9.93 20.609 0.181 1 90 175 TYR B CA 1
ATOM 2943 C C . TYR B 1 175 ? -11.398 20.562 0.583 1 90 175 TYR B C 1
ATOM 2945 O O . TYR B 1 175 ? -12.172 19.781 0.03 1 90 175 TYR B O 1
ATOM 2953 N N . GLY B 1 176 ? -11.742 21.438 1.416 1 90.75 176 GLY B N 1
ATOM 2954 C CA . GLY B 1 176 ? -13.125 21.453 1.877 1 90.75 176 GLY B CA 1
ATOM 2955 C C . GLY B 1 176 ? -14.016 22.375 1.061 1 90.75 176 GLY B C 1
ATOM 2956 O O . GLY B 1 176 ? -13.586 23.438 0.608 1 90.75 176 GLY B O 1
ATOM 2957 N N . SER B 1 177 ? -15.203 21.875 0.848 1 91.56 177 SER B N 1
ATOM 2958 C CA . SER B 1 177 ? -16.25 22.766 0.352 1 91.56 177 SER B CA 1
ATOM 2959 C C . SER B 1 177 ? -16.781 23.656 1.465 1 91.56 177 SER B C 1
ATOM 2961 O O . SER B 1 177 ? -17.328 23.156 2.457 1 91.56 177 SER B O 1
ATOM 2963 N N . PRO B 1 178 ? -16.703 24.906 1.279 1 92.81 178 PRO B N 1
ATOM 2964 C CA . PRO B 1 178 ? -17.047 25.797 2.393 1 92.81 178 PRO B CA 1
ATOM 2965 C C . PRO B 1 178 ? -18.438 25.531 2.959 1 92.81 178 PRO B C 1
ATOM 2967 O O . PRO B 1 178 ? -18.594 25.391 4.176 1 92.81 178 PRO B O 1
ATOM 2970 N N . ASP B 1 179 ? -19.391 25.328 2.076 1 94.81 179 ASP B N 1
ATOM 2971 C CA . ASP B 1 179 ? -20.766 25.125 2.551 1 94.81 179 ASP B CA 1
ATOM 2972 C C . ASP B 1 179 ? -20.906 23.766 3.244 1 94.81 179 ASP B C 1
ATOM 2974 O O . ASP B 1 179 ? -21.531 23.672 4.305 1 94.81 179 ASP B O 1
ATOM 2978 N N . GLU B 1 180 ? -20.281 22.812 2.703 1 96.88 180 GLU B N 1
ATOM 2979 C CA . GLU B 1 180 ? -20.391 21.484 3.283 1 96.88 180 GLU B CA 1
ATOM 2980 C C . GLU B 1 180 ? -19.625 21.391 4.598 1 96.88 180 GLU B C 1
ATOM 2982 O O . GLU B 1 180 ? -20.078 20.734 5.539 1 96.88 180 GLU B O 1
ATOM 2987 N N . ILE B 1 181 ? -18.562 22.094 4.648 1 97.38 181 ILE B N 1
ATOM 2988 C CA . ILE B 1 181 ? -17.766 22.078 5.871 1 97.38 181 ILE B CA 1
ATOM 2989 C C . ILE B 1 181 ? -18.516 22.797 6.988 1 97.38 181 ILE B C 1
ATOM 2991 O O . ILE B 1 181 ? -18.484 22.359 8.141 1 97.38 181 ILE B O 1
ATOM 2995 N N . LYS B 1 182 ? -19.125 23.828 6.633 1 97.38 182 LYS B N 1
ATOM 2996 C CA . LYS B 1 182 ? -19.922 24.547 7.625 1 97.38 182 LYS B CA 1
ATOM 2997 C C . LYS B 1 182 ? -20.984 23.656 8.25 1 97.38 182 LYS B C 1
ATOM 2999 O O . LYS B 1 182 ? -21.156 23.641 9.469 1 97.38 182 LYS B O 1
ATOM 3004 N N . TYR B 1 183 ? -21.625 23.031 7.41 1 98.06 183 TYR B N 1
ATOM 3005 C CA . TYR B 1 183 ? -22.625 22.094 7.906 1 98.06 183 TYR B CA 1
ATOM 3006 C C . TYR B 1 183 ? -22 21.047 8.805 1 98.06 183 TYR B C 1
ATOM 3008 O O . TYR B 1 183 ? -22.453 20.812 9.922 1 98.06 183 TYR B O 1
ATOM 3016 N N . ASP B 1 184 ? -20.984 20.344 8.297 1 98.31 184 ASP B N 1
ATOM 3017 C CA . ASP B 1 184 ? -20.312 19.281 9.023 1 98.31 184 ASP B CA 1
ATOM 3018 C C . ASP B 1 184 ? -19.812 19.766 10.383 1 98.31 184 ASP B C 1
ATOM 3020 O O . ASP B 1 184 ? -19.953 19.062 11.391 1 98.31 184 ASP B O 1
ATOM 3024 N N . TYR B 1 185 ? -19.312 20.922 10.336 1 98.06 185 TYR B N 1
ATOM 3025 C CA . TYR B 1 185 ? -18.828 21.562 11.562 1 98.06 185 TYR B CA 1
ATOM 3026 C C . TYR B 1 185 ? -19.969 21.75 12.562 1 98.06 185 TYR B C 1
ATOM 3028 O O . TYR B 1 185 ? -19.781 21.547 13.766 1 98.06 185 TYR B O 1
ATOM 3036 N N . SER B 1 186 ? -21.062 22.031 12.172 1 97.75 186 SER B N 1
ATOM 3037 C CA . SER B 1 186 ? -22.203 22.328 13.031 1 97.75 186 SER B CA 1
ATOM 3038 C C . SER B 1 186 ? -22.688 21.078 13.766 1 97.75 186 SER B C 1
ATOM 3040 O O . SER B 1 186 ? -23.234 21.172 14.867 1 97.75 186 SER B O 1
ATOM 3042 N N . ILE B 1 187 ? -22.453 19.953 13.172 1 97.81 187 ILE B N 1
ATOM 3043 C CA . ILE B 1 187 ? -23 18.75 13.805 1 97.81 187 ILE B CA 1
ATOM 3044 C C . ILE B 1 187 ? -21.875 17.984 14.492 1 97.81 187 ILE B C 1
ATOM 3046 O O . ILE B 1 187 ? -22.109 16.906 15.062 1 97.81 187 ILE B O 1
ATOM 3050 N N . ALA B 1 188 ? -20.719 18.469 14.523 1 98.19 188 ALA B N 1
ATOM 3051 C CA . ALA B 1 188 ? -19.578 17.812 15.156 1 98.19 188 ALA B CA 1
ATOM 3052 C C . ALA B 1 188 ? -19.688 17.859 16.672 1 98.19 188 ALA B C 1
ATOM 3054 O O . ALA B 1 188 ? -20.391 18.703 17.234 1 98.19 188 ALA B O 1
ATOM 3055 N N . PRO B 1 189 ? -18.969 16.922 17.312 1 97.94 189 PRO B N 1
ATOM 3056 C CA . PRO B 1 189 ? -18.922 17.016 18.766 1 97.94 189 PRO B CA 1
ATOM 3057 C C . PRO B 1 189 ? -18.406 18.375 19.25 1 97.94 189 PRO B C 1
ATOM 3059 O O . PRO B 1 189 ? -17.5 18.938 18.641 1 97.94 189 PRO B O 1
ATOM 3062 N N . GLN B 1 190 ? -18.906 18.766 20.375 1 97.94 190 GLN B N 1
ATOM 3063 C CA . GLN B 1 190 ? -18.656 20.109 20.875 1 97.94 190 GLN B CA 1
ATOM 3064 C C . GLN B 1 190 ? -17.172 20.344 21.094 1 97.94 190 GLN B C 1
ATOM 3066 O O . GLN B 1 190 ? -16.656 21.422 20.766 1 97.94 190 GLN B O 1
ATOM 3071 N N . TRP B 1 191 ? -16.453 19.406 21.641 1 98.19 191 TRP B N 1
ATOM 3072 C CA . TRP B 1 191 ? -15.039 19.625 21.953 1 98.19 191 TRP B CA 1
ATOM 3073 C C . TRP B 1 191 ? -14.219 19.781 20.672 1 98.19 191 TRP B C 1
ATOM 3075 O O . TRP B 1 191 ? -13.195 20.469 20.672 1 98.19 191 TRP B O 1
ATOM 3085 N N . ILE B 1 192 ? -14.68 19.172 19.625 1 98.44 192 ILE B N 1
ATOM 3086 C CA . ILE B 1 192 ? -13.984 19.281 18.344 1 98.44 192 ILE B CA 1
ATOM 3087 C C . ILE B 1 192 ? -14.227 20.656 17.734 1 98.44 192 ILE B C 1
ATOM 3089 O O . ILE B 1 192 ? -13.305 21.281 17.203 1 98.44 192 ILE B O 1
ATOM 3093 N N . LYS B 1 193 ? -15.453 21.141 17.844 1 98.12 193 LYS B N 1
ATOM 3094 C CA . LYS B 1 193 ? -15.766 22.5 17.375 1 98.12 193 LYS B CA 1
ATOM 3095 C C . LYS B 1 193 ? -14.93 23.531 18.109 1 98.12 193 LYS B C 1
ATOM 3097 O O . LYS B 1 193 ? -14.359 24.438 17.484 1 98.12 193 LYS B O 1
ATOM 3102 N N . GLN B 1 194 ? -14.773 23.328 19.375 1 97.81 194 GLN B N 1
ATOM 3103 C CA . GLN B 1 194 ? -14.016 24.25 20.203 1 97.81 194 GLN B CA 1
ATOM 3104 C C . GLN B 1 194 ? -12.539 24.234 19.828 1 97.81 194 GLN B C 1
ATOM 3106 O O . GLN B 1 194 ? -11.906 25.297 19.734 1 97.81 194 GLN B O 1
ATOM 3111 N N . ARG B 1 195 ? -12.047 23.031 19.625 1 97.81 195 ARG B N 1
ATOM 3112 C CA . ARG B 1 195 ? -10.625 22.891 19.344 1 97.81 195 ARG B CA 1
ATOM 3113 C C . ARG B 1 195 ? -10.281 23.438 17.953 1 97.81 195 ARG B C 1
ATOM 3115 O O . ARG B 1 195 ? -9.219 24.047 17.781 1 97.81 195 ARG B O 1
ATOM 3122 N N . LEU B 1 196 ? -11.18 23.234 16.969 1 97.44 196 LEU B N 1
ATOM 3123 C CA . LEU B 1 196 ? -10.922 23.688 15.609 1 97.44 196 LEU B CA 1
ATOM 3124 C C . LEU B 1 196 ? -11.203 25.172 15.477 1 97.44 196 LEU B C 1
ATOM 3126 O O . LEU B 1 196 ? -10.5 25.891 14.75 1 97.44 196 LEU B O 1
ATOM 3130 N N . ALA B 1 197 ? -12.219 25.641 16.172 1 96.69 197 ALA B N 1
ATOM 3131 C CA . ALA B 1 197 ? -12.586 27.062 16.172 1 96.69 197 ALA B CA 1
ATOM 3132 C C . ALA B 1 197 ? -12.609 27.609 14.75 1 96.69 197 ALA B C 1
ATOM 3134 O O . ALA B 1 197 ? -11.93 28.594 14.453 1 96.69 197 ALA B O 1
ATOM 3135 N N . LEU B 1 198 ? -13.406 26.953 13.945 1 92.31 198 LEU B N 1
ATOM 3136 C CA . LEU B 1 198 ? -13.477 27.375 12.555 1 92.31 198 LEU B CA 1
ATOM 3137 C C . LEU B 1 198 ? -14.312 28.641 12.406 1 92.31 198 LEU B C 1
ATOM 3139 O O . LEU B 1 198 ? -15.219 28.891 13.211 1 92.31 198 LEU B O 1
#

Foldseek 3Di:
DVVLVVVLVVVVVVQVVVPFFAKDFLLVVCVVVCSPSSQVSQVVCCVVVQWPDFFDRIIGRWDQDPVGTDHDDPVVVVVNVCVSVVKDKAWAAVRLCVVLPNDPDDDLETEIEICDDWDWTDGPSGIYTYHHDDCLLVPADDNLLSSVLRNDVNCNLPRQDPVNLVSSVVCCVVPNDPVRVVVSLVSGDPSSCVSNVD/DVVLVVVLVVVVVVVVVVPFFAKDFLLVVCVVVCSPSSQVSQVVCCVVVQWPDFFVRIIGRWDQDPVGTDHDDPVVVVVNVCVSVVKDKAWAAVRLCVVLPNDPDDDLETEIEICDDWDWTDGPSGIYTYDHDDCLLVPADDNLLSSVLRNDVNCNLPRQDPVNLVSSVVCCVVPNDPVRVVVSLVSGDPSSVVSNVD